Protein AF-A0A1Y5NDN0-F1 (afdb_monomer_lite)

Structure (mmCIF, N/CA/C/O backbone):
data_AF-A0A1Y5NDN0-F1
#
_entry.id   AF-A0A1Y5NDN0-F1
#
loop_
_atom_site.group_PDB
_atom_site.id
_atom_site.type_symbol
_atom_site.label_atom_id
_atom_site.label_alt_id
_atom_site.label_comp_id
_atom_site.label_asym_id
_atom_site.label_entity_id
_atom_site.label_seq_id
_atom_site.pdbx_PDB_ins_code
_atom_site.Cartn_x
_atom_site.Cartn_y
_atom_site.Cartn_z
_atom_site.occupancy
_atom_site.B_iso_or_equiv
_atom_site.auth_seq_id
_atom_site.auth_comp_id
_atom_site.auth_asym_id
_atom_site.auth_atom_id
_atom_site.pdbx_PDB_model_num
ATOM 1 N N . MET A 1 1 ? 20.654 36.930 14.068 1.00 38.28 1 MET A N 1
ATOM 2 C CA . MET A 1 1 ? 21.976 36.637 13.467 1.00 38.28 1 MET A CA 1
ATOM 3 C C . MET A 1 1 ? 22.512 35.359 14.097 1.00 38.28 1 MET A C 1
ATOM 5 O O . MET A 1 1 ? 22.454 35.258 15.315 1.00 38.28 1 MET A O 1
ATOM 9 N N . LEU A 1 2 ? 22.969 34.389 13.299 1.00 41.34 2 LEU A N 1
ATOM 10 C CA . LEU A 1 2 ? 23.558 33.132 13.791 1.00 41.34 2 LEU A CA 1
ATOM 11 C C . LEU A 1 2 ? 24.924 33.388 14.450 1.00 41.34 2 LEU A C 1
ATOM 13 O O . LEU A 1 2 ? 25.706 34.205 13.966 1.00 41.34 2 LEU A O 1
ATOM 17 N N . THR A 1 3 ? 25.208 32.695 15.553 1.00 62.91 3 THR A N 1
ATOM 18 C CA . THR A 1 3 ? 26.497 32.757 16.257 1.00 62.91 3 THR A CA 1
ATOM 19 C C . THR A 1 3 ? 27.599 32.065 15.442 1.00 62.91 3 THR A C 1
ATOM 21 O O . THR A 1 3 ? 27.330 31.201 14.607 1.00 62.91 3 THR A O 1
ATOM 24 N N . LYS A 1 4 ? 28.872 32.401 15.700 1.00 60.56 4 LYS A N 1
ATOM 25 C CA . LYS A 1 4 ? 30.030 31.759 15.038 1.00 60.56 4 LYS A CA 1
ATOM 26 C C . LYS A 1 4 ? 30.086 30.234 15.242 1.00 60.56 4 LYS A C 1
ATOM 28 O O . LYS A 1 4 ? 30.667 29.541 14.412 1.00 60.56 4 LYS A O 1
ATOM 33 N N . SER A 1 5 ? 29.503 29.712 16.326 1.00 56.53 5 SER A N 1
ATOM 34 C CA . SER A 1 5 ? 29.358 28.268 16.554 1.00 56.53 5 SER A CA 1
ATOM 35 C C . SER A 1 5 ? 28.297 27.657 15.638 1.00 56.53 5 SER A C 1
ATOM 37 O O . SER A 1 5 ? 28.599 26.681 14.959 1.00 56.53 5 SER A O 1
ATOM 39 N N . GLY A 1 6 ? 27.128 28.294 15.510 1.00 43.78 6 GLY A N 1
ATOM 40 C CA . GLY A 1 6 ? 26.077 27.851 14.587 1.00 43.78 6 GLY A CA 1
ATOM 41 C C . GLY A 1 6 ? 26.521 27.870 13.120 1.00 43.78 6 GLY A C 1
ATOM 42 O O . GLY A 1 6 ? 26.192 26.971 12.360 1.00 43.78 6 GLY A O 1
ATOM 43 N N . GLN A 1 7 ? 27.358 28.833 12.717 1.00 43.25 7 GLN A N 1
ATOM 44 C CA . GLN A 1 7 ? 27.947 28.854 11.367 1.00 43.25 7 GLN A CA 1
ATOM 45 C C . GLN A 1 7 ? 28.917 27.687 11.109 1.00 43.25 7 GLN A C 1
ATOM 47 O O . GLN A 1 7 ? 29.011 27.211 9.980 1.00 43.25 7 GLN A O 1
ATOM 52 N N . LYS A 1 8 ? 29.638 27.218 12.136 1.00 56.38 8 LYS A N 1
ATOM 53 C CA . LYS A 1 8 ? 30.554 26.071 12.030 1.00 56.38 8 LYS A CA 1
ATOM 54 C C . LYS A 1 8 ? 29.817 24.734 11.979 1.00 56.38 8 LYS A C 1
ATOM 56 O O . LYS A 1 8 ? 30.256 23.857 11.242 1.00 56.38 8 LYS A O 1
ATOM 61 N N . GLU A 1 9 ? 28.726 24.587 12.727 1.00 50.19 9 GLU A N 1
ATOM 62 C CA . GLU A 1 9 ? 27.853 23.409 12.637 1.00 50.19 9 GLU A CA 1
ATOM 63 C C . GLU A 1 9 ? 27.222 23.302 11.251 1.00 50.19 9 GLU A C 1
ATOM 65 O O . GLU A 1 9 ? 27.397 22.282 10.592 1.00 50.19 9 GLU A O 1
ATOM 70 N N . ILE A 1 10 ? 26.647 24.396 10.741 1.00 42.78 10 ILE A N 1
ATOM 71 C CA . ILE A 1 10 ? 26.072 24.443 9.389 1.00 42.78 10 ILE A CA 1
ATOM 72 C C . ILE A 1 10 ? 27.128 24.114 8.321 1.00 42.78 10 ILE A C 1
ATOM 74 O O . ILE A 1 10 ? 26.865 23.359 7.390 1.00 42.78 10 ILE A O 1
ATOM 78 N N . ALA A 1 11 ? 28.350 24.643 8.446 1.00 47.22 11 ALA A N 1
ATOM 79 C CA . ALA A 1 11 ? 29.421 24.348 7.493 1.00 47.22 11 ALA A CA 1
ATOM 80 C C . ALA A 1 11 ? 29.829 22.865 7.504 1.00 47.22 11 ALA A C 1
ATOM 82 O O . ALA A 1 11 ? 30.122 22.303 6.450 1.00 47.22 11 ALA A O 1
ATOM 83 N N . LYS A 1 12 ? 29.835 22.227 8.680 1.00 58.16 12 LYS A N 1
ATOM 84 C CA . LYS A 1 12 ? 30.118 20.797 8.809 1.00 58.16 12 LYS A CA 1
ATOM 85 C C . LYS A 1 12 ? 28.992 19.955 8.202 1.00 58.16 12 LYS A C 1
ATOM 87 O O . LYS A 1 12 ? 29.281 19.067 7.409 1.00 58.16 12 LYS A O 1
ATOM 92 N N . GLU A 1 13 ? 27.736 20.296 8.483 1.00 51.59 13 GLU A N 1
ATOM 93 C CA . GLU A 1 13 ? 26.559 19.636 7.901 1.00 51.59 13 GLU A CA 1
ATOM 94 C C . GLU A 1 13 ? 26.544 19.722 6.367 1.00 51.59 13 GLU A C 1
ATOM 96 O O . GLU A 1 13 ? 26.244 18.737 5.698 1.00 51.59 13 GLU A O 1
ATOM 101 N N . ILE A 1 14 ? 26.947 20.860 5.789 1.00 44.94 14 ILE A N 1
ATOM 102 C CA . ILE A 1 14 ? 27.055 21.034 4.330 1.00 44.94 14 ILE A CA 1
ATOM 103 C C . ILE A 1 14 ? 28.169 20.160 3.731 1.00 44.94 14 ILE A C 1
ATOM 105 O O . ILE A 1 14 ? 28.002 19.599 2.646 1.00 44.94 14 ILE A O 1
ATOM 109 N N . VAL A 1 15 ? 29.315 20.032 4.407 1.00 51.94 15 VAL A N 1
ATOM 110 C CA . VAL A 1 15 ? 30.430 19.187 3.942 1.00 51.94 15 VAL A CA 1
ATOM 111 C C . VAL A 1 15 ? 30.066 17.705 4.023 1.00 51.94 15 VAL A C 1
ATOM 113 O O . VAL A 1 15 ? 30.306 16.969 3.062 1.00 51.94 15 VAL A O 1
ATOM 116 N N . ASP A 1 16 ? 29.436 17.284 5.119 1.00 55.50 16 ASP A N 1
ATOM 117 C CA . ASP A 1 16 ? 28.975 15.908 5.312 1.00 55.50 16 ASP A CA 1
ATOM 118 C C . ASP A 1 16 ? 27.867 15.555 4.299 1.00 55.50 16 ASP A C 1
ATOM 120 O O . ASP A 1 16 ? 27.915 14.494 3.669 1.00 55.50 16 ASP A O 1
ATOM 124 N N . ALA A 1 17 ? 26.941 16.484 4.029 1.00 51.91 17 ALA A N 1
ATOM 125 C CA . ALA A 1 17 ? 25.932 16.341 2.980 1.00 51.91 17 ALA A CA 1
ATOM 126 C C . ALA A 1 17 ? 26.556 16.227 1.577 1.00 51.91 17 ALA A C 1
ATOM 128 O O . ALA A 1 17 ? 26.155 15.363 0.800 1.00 51.91 17 ALA A O 1
ATOM 129 N N . ASN A 1 18 ? 27.571 17.036 1.253 1.00 45.78 18 ASN A N 1
ATOM 130 C CA . ASN A 1 18 ? 28.273 16.972 -0.036 1.00 45.78 18 ASN A CA 1
ATOM 131 C C . ASN A 1 18 ? 29.028 15.651 -0.238 1.00 45.78 18 ASN A C 1
ATOM 133 O O . ASN A 1 18 ? 29.014 15.088 -1.335 1.00 45.78 18 ASN A O 1
ATOM 137 N N . TYR A 1 19 ? 29.685 15.141 0.805 1.00 53.00 19 TYR A N 1
ATOM 138 C CA . TYR A 1 19 ? 30.330 13.831 0.752 1.00 53.00 19 TYR A CA 1
ATOM 139 C C . TYR A 1 19 ? 29.300 12.711 0.547 1.00 53.00 19 TYR A C 1
ATOM 141 O O . TYR A 1 19 ? 29.503 11.829 -0.293 1.00 53.00 19 TYR A O 1
ATOM 149 N N . GLY A 1 20 ? 28.171 12.788 1.259 1.00 51.62 20 GLY A N 1
ATOM 150 C CA . GLY A 1 20 ? 27.044 11.876 1.096 1.00 51.62 20 GLY A CA 1
ATOM 151 C C . GLY A 1 20 ? 26.475 11.890 -0.324 1.00 51.62 20 GLY A C 1
ATOM 152 O O . GLY A 1 20 ? 26.359 10.835 -0.940 1.00 51.62 20 GLY A O 1
ATOM 153 N N . LEU A 1 21 ? 26.223 13.078 -0.882 1.00 51.97 21 LEU A N 1
ATOM 154 C CA . LEU A 1 21 ? 25.751 13.283 -2.257 1.00 51.97 21 LEU A CA 1
ATOM 155 C C . LEU A 1 21 ? 26.708 12.708 -3.307 1.00 51.97 21 LEU A C 1
ATOM 157 O O . LEU A 1 21 ? 26.265 12.124 -4.295 1.00 51.97 21 LEU A O 1
ATOM 161 N N . LYS A 1 22 ? 28.023 12.845 -3.100 1.00 49.53 22 LYS A N 1
ATOM 162 C CA . LYS A 1 22 ? 29.021 12.304 -4.029 1.00 49.53 22 LYS A CA 1
ATOM 163 C C . LYS A 1 22 ? 29.008 10.775 -4.047 1.00 49.53 22 LYS A C 1
ATOM 165 O O . LYS A 1 22 ? 28.949 10.189 -5.124 1.00 49.53 22 LYS A O 1
ATOM 170 N N . LYS A 1 23 ? 28.994 10.134 -2.873 1.00 51.59 23 LYS A N 1
ATOM 171 C CA . LYS A 1 23 ? 28.847 8.672 -2.778 1.00 51.59 23 LYS A CA 1
ATOM 172 C C . LYS A 1 23 ? 27.517 8.180 -3.342 1.00 51.59 23 LYS A C 1
ATOM 174 O O . LYS A 1 23 ? 27.475 7.119 -3.953 1.00 51.59 23 LYS A O 1
ATOM 179 N N . LEU A 1 24 ? 26.451 8.956 -3.146 1.00 51.09 24 LEU A N 1
ATOM 180 C CA . LEU A 1 24 ? 25.130 8.671 -3.696 1.00 51.09 24 LEU A CA 1
ATOM 181 C C . LEU A 1 24 ? 25.171 8.615 -5.226 1.00 51.09 24 LEU A C 1
ATOM 183 O O . LEU A 1 24 ? 24.720 7.640 -5.816 1.00 51.09 24 LEU A O 1
ATOM 187 N N . SER A 1 25 ? 25.753 9.645 -5.849 1.00 52.44 25 SER A N 1
ATOM 188 C CA . SER A 1 25 ? 25.889 9.775 -7.304 1.00 52.44 25 SER A CA 1
ATOM 189 C C . SER A 1 25 ? 26.637 8.591 -7.923 1.00 52.44 25 SER A C 1
ATOM 191 O O . SER A 1 25 ? 26.212 8.050 -8.940 1.00 52.44 25 SER A O 1
ATOM 193 N N . GLU A 1 26 ? 27.690 8.109 -7.259 1.00 54.78 26 GLU A N 1
ATOM 194 C CA . GLU A 1 26 ? 28.471 6.944 -7.701 1.00 54.78 26 GLU A CA 1
ATOM 195 C C . GLU A 1 26 ? 27.674 5.622 -7.681 1.00 54.78 26 GLU A C 1
ATOM 197 O O . GLU A 1 26 ? 28.060 4.663 -8.348 1.00 54.78 26 GLU A O 1
ATOM 202 N N . GLN A 1 27 ? 26.562 5.559 -6.941 1.00 54.00 27 GLN A N 1
ATOM 203 C CA . GLN A 1 27 ? 25.687 4.384 -6.837 1.00 54.00 27 GLN A CA 1
ATOM 204 C C . GLN A 1 27 ? 24.402 4.505 -7.672 1.00 54.00 27 GLN A C 1
ATOM 206 O O . GLN A 1 27 ? 23.596 3.570 -7.696 1.00 54.00 27 GLN A O 1
ATOM 211 N N . MET A 1 28 ? 24.182 5.638 -8.347 1.00 57.16 28 MET A N 1
ATOM 212 C CA . MET A 1 28 ? 22.964 5.863 -9.121 1.00 57.16 28 MET A CA 1
ATOM 213 C C . MET A 1 28 ? 22.954 5.078 -10.442 1.00 57.16 28 MET A C 1
ATOM 215 O O . MET A 1 28 ? 24.002 4.858 -11.052 1.00 57.16 28 MET A O 1
ATOM 219 N N . PRO A 1 29 ? 21.762 4.680 -10.930 1.00 60.28 29 PRO A N 1
ATOM 220 C CA . PRO A 1 29 ? 21.609 4.146 -12.275 1.00 60.28 29 PRO A CA 1
ATOM 221 C C . PRO A 1 29 ? 22.136 5.128 -13.330 1.00 60.28 29 PRO A C 1
ATOM 223 O O . PRO A 1 29 ? 21.596 6.219 -13.496 1.00 60.28 29 PRO A O 1
ATOM 226 N N . ASP A 1 30 ? 23.174 4.720 -14.057 1.00 64.69 30 ASP A N 1
ATOM 227 C CA . ASP A 1 30 ? 23.755 5.508 -15.146 1.00 64.69 30 ASP A CA 1
ATOM 228 C C . ASP A 1 30 ? 22.869 5.425 -16.400 1.00 64.69 30 ASP A C 1
ATOM 230 O O . ASP A 1 30 ? 22.598 4.330 -16.906 1.00 64.69 30 ASP A O 1
ATOM 234 N N . GLU A 1 31 ? 22.449 6.578 -16.933 1.00 68.12 31 GLU A N 1
ATOM 235 C CA . GLU A 1 31 ? 21.668 6.674 -18.174 1.00 68.12 31 GLU A CA 1
ATOM 236 C C . GLU A 1 31 ? 22.395 6.070 -19.387 1.00 68.12 31 GLU A C 1
ATOM 238 O O . GLU A 1 31 ? 21.749 5.620 -20.340 1.00 68.12 31 GLU A O 1
ATOM 243 N N . ASN A 1 32 ? 23.726 5.988 -19.323 1.00 71.88 32 ASN A N 1
ATOM 244 C CA . ASN A 1 32 ? 24.602 5.428 -20.348 1.00 71.88 32 ASN A CA 1
ATOM 245 C C . ASN A 1 32 ? 24.990 3.965 -20.074 1.00 71.88 32 ASN A C 1
ATOM 247 O O . ASN A 1 32 ? 25.808 3.387 -20.797 1.00 71.88 32 ASN A O 1
ATOM 251 N N . SER A 1 33 ? 24.398 3.331 -19.056 1.00 70.12 33 SER A N 1
ATOM 252 C CA . SER A 1 33 ? 24.674 1.934 -18.727 1.00 70.12 33 SER A CA 1
ATOM 253 C C . SER A 1 33 ? 24.394 0.990 -19.902 1.00 70.12 33 SER A C 1
ATOM 255 O O . SER A 1 33 ? 23.368 1.072 -20.579 1.00 70.12 33 SER A O 1
ATOM 257 N N . LYS A 1 34 ? 25.271 -0.004 -20.098 1.00 69.81 34 LYS A N 1
ATOM 258 C CA . LYS A 1 34 ? 25.040 -1.099 -21.060 1.00 69.81 34 LYS A CA 1
ATOM 259 C C . LYS A 1 34 ? 23.858 -1.988 -20.655 1.00 69.81 34 LYS A C 1
ATOM 261 O O . LYS A 1 34 ? 23.287 -2.677 -21.502 1.00 69.81 34 LYS A O 1
ATOM 266 N N . ASN A 1 35 ? 23.483 -1.987 -19.372 1.00 69.69 35 ASN A N 1
ATOM 267 C CA . ASN A 1 35 ? 22.264 -2.637 -18.916 1.00 69.69 35 ASN A CA 1
ATOM 268 C C . ASN A 1 35 ? 21.068 -1.733 -19.235 1.00 69.69 35 ASN A C 1
ATOM 270 O O . ASN A 1 35 ? 20.917 -0.654 -18.670 1.00 69.69 35 ASN A O 1
ATOM 274 N N . LYS A 1 36 ? 20.190 -2.208 -20.121 1.00 64.38 36 LYS A N 1
ATOM 275 C CA . LYS A 1 36 ? 19.048 -1.432 -20.620 1.00 64.38 36 LYS A CA 1
ATOM 276 C C . LYS A 1 36 ? 18.095 -0.969 -19.514 1.00 64.38 36 LYS A C 1
ATOM 278 O O . LYS A 1 36 ? 17.602 0.147 -19.590 1.00 64.38 36 LYS A O 1
ATOM 283 N N . ILE A 1 37 ? 17.861 -1.783 -18.483 1.00 60.62 37 ILE A N 1
ATOM 284 C CA . ILE A 1 37 ? 16.978 -1.417 -17.361 1.00 60.62 37 ILE A CA 1
ATOM 285 C C . ILE A 1 37 ? 17.624 -0.309 -16.522 1.00 60.62 37 ILE A C 1
ATOM 287 O O . ILE A 1 37 ? 16.949 0.643 -16.138 1.00 60.62 37 ILE A O 1
ATOM 291 N N . VAL A 1 38 ? 18.933 -0.410 -16.277 1.00 62.94 38 VAL A N 1
ATOM 292 C CA . VAL A 1 38 ? 19.704 0.611 -15.548 1.00 62.94 38 VAL A CA 1
ATOM 293 C C . VAL A 1 38 ? 19.734 1.924 -16.337 1.00 62.94 38 VAL A C 1
ATOM 295 O O . VAL A 1 38 ? 19.436 2.967 -15.770 1.00 62.94 38 VAL A O 1
ATOM 298 N N . SER A 1 39 ? 19.979 1.866 -17.650 1.00 64.75 39 SER A N 1
ATOM 299 C CA . SER A 1 39 ? 19.956 3.036 -18.540 1.00 64.75 39 SER A CA 1
ATOM 300 C C . SER A 1 39 ? 18.595 3.728 -18.567 1.00 64.75 39 SER A C 1
ATOM 302 O O . SER A 1 39 ? 18.525 4.951 -18.501 1.00 64.75 39 SER A O 1
ATOM 304 N N . ILE A 1 40 ? 17.497 2.970 -18.615 1.00 62.62 40 ILE A N 1
ATOM 305 C CA . ILE A 1 40 ? 16.146 3.543 -18.591 1.00 62.62 40 ILE A CA 1
ATOM 306 C C . ILE A 1 40 ? 15.865 4.243 -17.253 1.00 62.62 40 ILE A C 1
ATOM 308 O O . ILE A 1 40 ? 15.334 5.353 -17.252 1.00 62.62 40 ILE A O 1
ATOM 312 N N . MET A 1 41 ? 16.252 3.634 -16.127 1.00 61.50 41 MET A N 1
ATOM 313 C CA . MET A 1 41 ? 16.146 4.278 -14.812 1.00 61.50 41 MET A CA 1
ATOM 314 C C . MET A 1 41 ? 17.007 5.545 -14.734 1.00 61.50 41 MET A C 1
ATOM 316 O O . MET A 1 41 ? 16.537 6.561 -14.232 1.00 61.50 41 MET A O 1
ATOM 320 N N . GLY A 1 42 ? 18.224 5.517 -15.286 1.00 63.69 42 GLY A N 1
ATOM 321 C CA . GLY A 1 42 ? 19.093 6.691 -15.369 1.00 63.69 42 GLY A CA 1
ATOM 322 C C . GLY A 1 42 ? 18.479 7.820 -16.198 1.00 63.69 42 GLY A C 1
ATOM 323 O O . GLY A 1 42 ? 18.446 8.962 -15.753 1.00 63.69 42 GLY A O 1
ATOM 324 N N . LYS A 1 43 ? 17.878 7.507 -17.352 1.00 64.69 43 LYS A N 1
ATOM 325 C CA . LYS A 1 43 ? 17.166 8.494 -18.185 1.00 64.69 43 LYS A CA 1
ATOM 326 C C . LYS A 1 43 ? 15.964 9.107 -17.477 1.00 64.69 43 LYS A C 1
ATOM 328 O O . LYS A 1 43 ? 15.705 10.293 -17.641 1.00 64.69 43 LYS A O 1
ATOM 333 N N . LEU A 1 44 ? 15.228 8.317 -16.693 1.00 64.00 44 LEU A N 1
ATOM 334 C CA . LEU A 1 44 ? 14.116 8.817 -15.883 1.00 64.00 44 LEU A CA 1
ATOM 335 C C . LEU A 1 44 ? 14.609 9.789 -14.800 1.00 64.00 44 LEU A C 1
ATOM 337 O O . LEU A 1 44 ? 13.979 10.820 -14.583 1.00 64.00 44 LEU A O 1
ATOM 341 N N . LEU A 1 45 ? 15.746 9.488 -14.165 1.00 62.62 45 LEU A N 1
ATOM 342 C CA . LEU A 1 45 ? 16.385 10.371 -13.186 1.00 62.62 45 LEU A CA 1
ATOM 343 C C . LEU A 1 45 ? 16.864 11.680 -13.830 1.00 62.62 45 LEU A C 1
ATOM 345 O O . LEU A 1 45 ? 16.604 12.752 -13.288 1.00 62.62 45 LEU A O 1
ATOM 349 N N . VAL A 1 46 ? 17.496 11.608 -15.006 1.00 63.69 46 VAL A N 1
ATOM 350 C CA . VAL A 1 46 ? 17.940 12.792 -15.762 1.00 63.69 46 VAL A CA 1
ATOM 351 C C . VAL A 1 46 ? 16.752 13.625 -16.243 1.00 63.69 46 VAL A C 1
ATOM 353 O O . VAL A 1 46 ? 16.741 14.838 -16.066 1.00 63.69 46 VAL A O 1
ATOM 356 N N . TYR A 1 47 ? 15.706 13.000 -16.786 1.00 63.66 47 TYR A N 1
ATOM 357 C CA . TYR A 1 47 ? 14.506 13.727 -17.203 1.00 63.66 47 TYR A CA 1
ATOM 358 C C . TYR A 1 47 ? 13.795 14.371 -16.013 1.00 63.66 47 TYR A C 1
ATOM 360 O O . TYR A 1 47 ? 13.423 15.540 -16.080 1.00 63.66 47 TYR A O 1
ATOM 368 N N . GLY A 1 48 ? 13.654 13.637 -14.906 1.00 60.81 48 GLY A N 1
ATOM 369 C CA . GLY A 1 48 ? 13.145 14.194 -13.662 1.00 60.81 48 GLY A CA 1
ATOM 370 C C . GLY A 1 48 ? 13.924 15.450 -13.280 1.00 60.81 48 GLY A C 1
ATOM 371 O O . GLY A 1 48 ? 13.297 16.471 -12.993 1.00 60.81 48 GLY A O 1
ATOM 372 N N . SER A 1 49 ? 15.270 15.403 -13.299 1.00 55.69 49 SER A N 1
ATOM 373 C CA . SER A 1 49 ? 16.139 16.502 -12.825 1.00 55.69 49 SER A CA 1
ATOM 374 C C . SER A 1 49 ? 15.926 17.789 -13.614 1.00 55.69 49 SER A C 1
ATOM 376 O O . SER A 1 49 ? 15.917 18.872 -13.028 1.00 55.69 49 SER A O 1
ATOM 378 N N . MET A 1 50 ? 15.639 17.671 -14.911 1.00 54.34 50 MET A N 1
ATOM 379 C CA . MET A 1 50 ? 15.313 18.800 -15.785 1.00 54.34 50 MET A CA 1
ATOM 380 C C . MET A 1 50 ? 13.962 19.459 -15.461 1.00 54.34 50 MET A C 1
ATOM 382 O O . MET A 1 50 ? 13.780 20.636 -15.762 1.00 54.34 50 MET A O 1
ATOM 386 N N . VAL A 1 51 ? 13.029 18.737 -14.830 1.00 57.28 51 VAL A N 1
ATOM 387 C CA . VAL A 1 51 ? 11.691 19.233 -14.444 1.00 57.28 51 VAL A CA 1
ATOM 388 C C . VAL A 1 51 ? 11.674 19.771 -12.994 1.00 57.28 51 VAL A C 1
ATOM 390 O O . VAL A 1 51 ? 10.648 20.235 -12.513 1.00 57.28 51 VAL A O 1
ATOM 393 N N . ALA A 1 52 ? 12.824 19.784 -12.303 1.00 54.06 52 ALA A N 1
ATOM 394 C CA . ALA A 1 52 ? 13.045 20.401 -10.982 1.00 54.06 52 ALA A CA 1
ATOM 395 C C . ALA A 1 52 ? 12.057 19.990 -9.860 1.00 54.06 52 ALA A C 1
ATOM 397 O O . ALA A 1 52 ? 11.869 20.727 -8.890 1.00 54.06 52 ALA A O 1
ATOM 398 N N . LEU A 1 53 ? 11.454 18.801 -9.963 1.00 56.59 53 LEU A N 1
ATOM 399 C CA . LEU A 1 53 ? 10.455 18.266 -9.029 1.00 56.59 53 LEU A CA 1
ATOM 400 C C . LEU A 1 53 ? 11.084 17.850 -7.681 1.00 56.59 53 LEU A C 1
ATOM 402 O O . LEU A 1 53 ? 11.476 16.701 -7.506 1.00 56.59 53 LEU A O 1
ATOM 406 N N . ASP A 1 54 ? 11.165 18.777 -6.719 1.00 53.69 54 ASP A N 1
ATOM 407 C CA . ASP A 1 54 ? 11.468 18.517 -5.293 1.00 53.69 54 ASP A CA 1
ATOM 408 C C . ASP A 1 54 ? 12.939 18.287 -4.883 1.00 53.69 54 ASP A C 1
ATOM 410 O O . ASP A 1 54 ? 13.222 17.689 -3.843 1.00 53.69 54 ASP A O 1
ATOM 414 N N . ILE A 1 55 ? 13.910 18.833 -5.629 1.00 54.47 55 ILE A N 1
ATOM 415 C CA . ILE A 1 55 ? 15.313 18.920 -5.152 1.00 54.47 55 ILE A CA 1
ATOM 416 C C . ILE A 1 55 ? 15.423 19.868 -3.942 1.00 54.47 55 ILE A C 1
ATOM 418 O O . ILE A 1 55 ? 16.257 19.674 -3.057 1.00 54.47 55 ILE A O 1
ATOM 422 N N . ILE A 1 56 ? 14.577 20.903 -3.902 1.00 53.19 56 ILE A N 1
ATOM 423 C CA . ILE A 1 56 ? 14.580 21.926 -2.853 1.00 53.19 56 ILE A CA 1
ATOM 424 C C . ILE A 1 56 ? 13.836 21.389 -1.616 1.00 53.19 56 ILE A C 1
ATOM 426 O O . ILE A 1 56 ? 12.667 21.009 -1.736 1.00 53.19 56 ILE A O 1
ATOM 430 N N . PRO A 1 57 ? 14.462 21.388 -0.424 1.00 50.47 57 PRO A N 1
ATOM 431 C CA . PRO A 1 57 ? 13.812 20.949 0.806 1.00 50.47 57 PRO A CA 1
ATOM 432 C C . PRO A 1 57 ? 12.596 21.814 1.149 1.00 50.47 57 PRO A C 1
ATOM 434 O O . PRO A 1 57 ? 12.700 23.038 1.245 1.00 50.47 57 PRO A O 1
ATOM 437 N N . THR A 1 58 ? 11.450 21.184 1.393 1.00 43.31 58 THR A N 1
ATOM 438 C CA . THR A 1 58 ? 10.241 21.836 1.909 1.00 43.31 58 THR A CA 1
ATOM 439 C C . THR A 1 58 ? 9.587 20.978 2.993 1.00 43.31 58 THR A C 1
ATOM 441 O O . THR A 1 58 ? 9.885 19.793 3.146 1.00 43.31 58 THR A O 1
ATOM 444 N N . SER A 1 59 ? 8.662 21.564 3.756 1.00 42.31 59 SER A N 1
ATOM 445 C CA . SER A 1 59 ? 7.819 20.805 4.691 1.00 42.31 59 SER A CA 1
ATOM 446 C C . SER A 1 59 ? 6.825 19.880 3.981 1.00 42.31 59 SER A C 1
ATOM 448 O O . SER A 1 59 ? 6.314 18.954 4.598 1.00 42.31 59 SER A O 1
ATOM 450 N N . TYR A 1 60 ? 6.549 20.127 2.698 1.00 46.84 60 TYR A N 1
ATOM 451 C CA . TYR A 1 60 ? 5.627 19.338 1.887 1.00 46.84 60 TYR A CA 1
ATOM 452 C C . TYR A 1 60 ? 6.274 18.043 1.377 1.00 46.84 60 TYR A C 1
ATOM 454 O O . TYR A 1 60 ? 5.648 16.989 1.413 1.00 46.84 60 TYR A O 1
ATOM 462 N N . ASN A 1 61 ? 7.547 18.107 0.977 1.00 52.47 61 ASN A N 1
ATOM 463 C CA . ASN A 1 61 ? 8.324 16.959 0.499 1.00 52.47 61 ASN A CA 1
ATOM 464 C C . ASN A 1 61 ? 9.240 16.355 1.575 1.00 52.47 61 ASN A C 1
ATOM 466 O O . ASN A 1 61 ? 10.210 15.680 1.245 1.00 52.47 61 ASN A O 1
ATOM 470 N N . ASN A 1 62 ? 8.977 16.637 2.857 1.00 51.47 62 ASN A N 1
ATOM 471 C CA . ASN A 1 62 ? 9.737 16.113 3.996 1.00 51.47 62 ASN A CA 1
ATOM 472 C C . ASN A 1 62 ? 11.269 16.250 3.857 1.00 51.47 62 ASN A C 1
ATOM 474 O O . ASN A 1 62 ? 12.028 15.364 4.251 1.00 51.47 62 ASN A O 1
ATOM 478 N N . GLY A 1 63 ? 11.725 17.376 3.301 1.00 48.78 63 GLY A N 1
ATOM 479 C CA . GLY A 1 63 ? 13.145 17.663 3.091 1.00 48.78 63 GLY A CA 1
ATOM 480 C C . GLY A 1 63 ? 13.709 17.246 1.727 1.00 48.78 63 GLY A C 1
ATOM 481 O O . GLY A 1 63 ? 14.901 17.454 1.495 1.00 48.78 63 GLY A O 1
ATOM 482 N N . GLY A 1 64 ? 12.896 16.712 0.814 1.00 57.34 64 GLY A N 1
ATOM 483 C CA . GLY A 1 64 ? 13.310 16.374 -0.549 1.00 57.34 64 GLY A CA 1
ATOM 484 C C . GLY A 1 64 ? 14.386 15.280 -0.583 1.00 57.34 64 GLY A C 1
ATOM 485 O O . GLY A 1 64 ? 14.557 14.508 0.365 1.00 57.34 64 GLY A O 1
ATOM 486 N N . LEU A 1 65 ? 15.213 15.293 -1.635 1.00 59.31 65 LEU A N 1
ATOM 487 C CA . LEU A 1 65 ? 16.406 14.434 -1.739 1.00 59.31 65 LEU A CA 1
ATOM 488 C C . LEU A 1 65 ? 17.326 14.545 -0.502 1.00 59.31 65 LEU A C 1
ATOM 490 O O . LEU A 1 65 ? 17.964 13.571 -0.107 1.00 59.31 65 LEU A O 1
ATOM 494 N N . PHE A 1 66 ? 17.372 15.713 0.147 1.00 54.84 66 PHE A N 1
ATOM 495 C CA . PHE A 1 66 ? 18.213 15.937 1.323 1.00 54.84 66 PHE A CA 1
ATOM 496 C C . PHE A 1 66 ? 17.709 15.224 2.586 1.00 54.84 66 PHE A C 1
ATOM 498 O O . PHE A 1 66 ? 18.527 14.762 3.382 1.00 54.84 66 PHE A O 1
ATOM 505 N N . GLY A 1 67 ? 16.393 15.071 2.761 1.00 54.16 67 GLY A N 1
ATOM 506 C CA . GLY A 1 67 ? 15.815 14.333 3.892 1.00 54.16 67 GLY A CA 1
ATOM 507 C C . GLY A 1 67 ? 16.184 12.844 3.884 1.00 54.16 67 GLY A C 1
ATOM 508 O O . GLY A 1 67 ? 16.410 12.246 4.936 1.00 54.16 67 GLY A O 1
ATOM 509 N N . GLN A 1 68 ? 16.336 12.258 2.695 1.00 54.00 68 GLN A N 1
ATOM 510 C CA . GLN A 1 68 ? 16.709 10.852 2.512 1.00 54.00 68 GLN A CA 1
ATOM 511 C C . GLN A 1 68 ? 18.198 10.578 2.730 1.00 54.00 68 GLN A C 1
ATOM 513 O O . GLN A 1 68 ? 18.559 9.501 3.210 1.00 54.00 68 GLN A O 1
ATOM 518 N N . LEU A 1 69 ? 19.068 11.545 2.416 1.00 54.31 69 LEU A N 1
ATOM 519 C CA . LEU A 1 69 ? 20.501 11.446 2.709 1.00 54.31 69 LEU A CA 1
ATOM 520 C C . LEU A 1 69 ? 20.718 11.229 4.207 1.00 54.31 69 LEU A C 1
ATOM 522 O O . LEU A 1 69 ? 21.456 10.331 4.597 1.00 54.31 69 LEU A O 1
ATOM 526 N N . VAL A 1 70 ? 20.019 11.992 5.050 1.00 51.44 70 VAL A N 1
ATOM 527 C CA . VAL A 1 70 ? 20.134 11.869 6.509 1.00 51.44 70 VAL A CA 1
ATOM 528 C C . VAL A 1 70 ? 19.721 10.469 6.984 1.00 51.44 70 VAL A C 1
ATOM 530 O O . VAL A 1 70 ? 20.440 9.875 7.785 1.00 51.44 70 VAL A O 1
ATOM 533 N N . GLY A 1 71 ? 18.631 9.903 6.453 1.00 48.75 71 GLY A N 1
ATOM 534 C CA . GLY A 1 71 ? 18.201 8.526 6.751 1.00 48.75 71 GLY A CA 1
ATOM 535 C C . GLY A 1 71 ? 19.186 7.455 6.263 1.00 48.75 71 GLY A C 1
ATOM 536 O O . GLY A 1 71 ? 19.576 6.567 7.018 1.00 48.75 71 GLY A O 1
ATOM 537 N N . SER A 1 72 ? 19.686 7.597 5.032 1.00 46.81 72 SER A N 1
ATOM 538 C CA . SER A 1 72 ? 20.635 6.660 4.404 1.00 46.81 72 SER A CA 1
ATOM 539 C C . SER A 1 72 ? 22.004 6.613 5.104 1.00 46.81 72 SER A C 1
ATOM 541 O O . SER A 1 72 ? 22.724 5.623 4.980 1.00 46.81 72 SER A O 1
ATOM 543 N N . PHE A 1 73 ? 22.362 7.658 5.862 1.00 47.09 73 PHE A N 1
ATOM 544 C CA . PHE A 1 73 ? 23.596 7.739 6.657 1.00 47.09 73 PHE A CA 1
ATOM 545 C C . PHE A 1 73 ? 23.380 7.522 8.168 1.00 47.09 73 PHE A C 1
ATOM 547 O O . PHE A 1 73 ? 24.258 7.848 8.968 1.00 47.09 73 PHE A O 1
ATOM 554 N N . GLY A 1 74 ? 22.249 6.926 8.572 1.00 38.47 74 GLY A N 1
ATOM 555 C CA . GLY A 1 74 ? 22.007 6.481 9.952 1.00 38.47 74 GLY A CA 1
ATOM 556 C C . GLY A 1 74 ? 21.224 7.457 10.837 1.00 38.47 74 GLY A C 1
ATOM 557 O O . GLY A 1 74 ? 21.149 7.257 12.051 1.00 38.47 74 GLY A O 1
ATOM 558 N N . GLY A 1 75 ? 20.630 8.504 10.261 1.00 43.03 75 GLY A N 1
ATOM 559 C CA . GLY A 1 75 ? 19.598 9.305 10.919 1.00 43.03 75 GLY A CA 1
ATOM 560 C C . GLY A 1 75 ? 18.263 8.557 10.997 1.00 43.03 75 GLY A C 1
ATOM 561 O O . GLY A 1 75 ? 17.978 7.678 10.190 1.00 43.03 75 GLY A O 1
ATOM 562 N N . LYS A 1 76 ? 17.419 8.891 11.981 1.00 39.91 76 LYS A N 1
ATOM 563 C CA . LYS A 1 76 ? 16.077 8.296 12.095 1.00 39.91 76 LYS A CA 1
ATOM 564 C C . LYS A 1 76 ? 15.190 8.780 10.946 1.00 39.91 76 LYS A C 1
ATOM 566 O O . LYS A 1 76 ? 14.933 9.977 10.842 1.00 39.91 76 LYS A O 1
ATOM 571 N N . GLU A 1 77 ? 14.703 7.856 10.124 1.00 51.91 77 GLU A N 1
ATOM 572 C CA . GLU A 1 77 ? 13.704 8.154 9.097 1.00 51.91 77 GLU A CA 1
ATOM 573 C C . GLU A 1 77 ? 12.343 8.548 9.702 1.00 51.91 77 GLU A C 1
ATOM 575 O O . GLU A 1 77 ? 11.987 8.127 10.807 1.00 51.91 77 GLU A O 1
ATOM 580 N N . ILE A 1 78 ? 11.556 9.336 8.957 1.00 52.62 78 ILE A N 1
ATOM 581 C CA . ILE A 1 78 ? 10.160 9.629 9.310 1.00 52.62 78 ILE A CA 1
ATOM 582 C C . ILE A 1 78 ? 9.363 8.325 9.211 1.00 52.62 78 ILE A C 1
ATOM 584 O O . ILE A 1 78 ? 9.336 7.685 8.158 1.00 52.62 78 ILE A O 1
ATOM 588 N N . ALA A 1 79 ? 8.742 7.933 10.323 1.00 56.28 79 ALA A N 1
ATOM 589 C CA . ALA A 1 79 ? 7.944 6.720 10.407 1.00 56.28 79 ALA A CA 1
ATOM 590 C C . ALA A 1 79 ? 6.722 6.799 9.480 1.00 56.28 79 ALA A C 1
ATOM 592 O O . ALA A 1 79 ? 6.074 7.838 9.365 1.00 56.28 79 ALA A O 1
ATOM 593 N N . SER A 1 80 ? 6.403 5.679 8.837 1.00 60.81 80 SER A N 1
ATOM 594 C CA . SER A 1 80 ? 5.138 5.513 8.122 1.00 60.81 80 SER A CA 1
ATOM 595 C C . SER A 1 80 ? 3.956 5.503 9.094 1.00 60.81 80 SER A C 1
ATOM 597 O O . SER A 1 80 ? 4.020 4.889 10.163 1.00 60.81 80 SER A O 1
ATOM 599 N N . ASP A 1 81 ? 2.859 6.138 8.691 1.00 76.88 81 ASP A N 1
ATOM 600 C CA . ASP A 1 81 ? 1.635 6.231 9.487 1.00 76.88 81 ASP A CA 1
ATOM 601 C C . ASP A 1 81 ? 0.663 5.102 9.115 1.00 76.88 81 ASP A C 1
ATOM 603 O O . ASP A 1 81 ? 0.528 4.730 7.949 1.00 76.88 81 ASP A O 1
ATOM 607 N N . LEU A 1 82 ? -0.051 4.566 10.107 1.00 88.94 82 LEU A N 1
ATOM 608 C CA . LEU A 1 82 ? -1.219 3.714 9.873 1.00 88.94 82 LEU A CA 1
ATOM 609 C C . LEU A 1 82 ? -2.481 4.574 9.925 1.00 88.94 82 LEU A C 1
ATOM 611 O O . LEU A 1 82 ? -2.756 5.224 10.934 1.00 88.94 82 LEU A O 1
ATOM 615 N N . ILE A 1 83 ? -3.257 4.556 8.844 1.00 93.19 83 ILE A N 1
ATOM 616 C CA . ILE A 1 83 ? -4.529 5.272 8.734 1.00 93.19 83 ILE A CA 1
ATOM 617 C C . ILE A 1 83 ? -5.637 4.234 8.587 1.00 93.19 83 ILE A C 1
ATOM 619 O O . ILE A 1 83 ? -5.641 3.459 7.633 1.00 93.19 83 ILE A O 1
ATOM 623 N N . SER A 1 84 ? -6.584 4.216 9.523 1.00 95.62 84 SER A N 1
ATOM 624 C CA . SER A 1 84 ? -7.789 3.389 9.401 1.00 95.62 84 SER A CA 1
ATOM 625 C C . SER A 1 84 ? -8.926 4.217 8.819 1.00 95.62 84 SER A C 1
ATOM 627 O O . SER A 1 84 ? -9.175 5.326 9.294 1.00 95.62 84 SER A O 1
ATOM 629 N N . VAL A 1 85 ? -9.610 3.686 7.806 1.00 95.50 85 VAL A N 1
ATOM 630 C CA . VAL A 1 85 ? -10.749 4.320 7.134 1.00 95.50 85 VAL A CA 1
ATOM 631 C C . VAL A 1 85 ? -11.951 3.391 7.229 1.00 95.50 85 VAL A C 1
ATOM 633 O O . VAL A 1 85 ? -11.942 2.303 6.651 1.00 95.50 85 VAL A O 1
ATOM 636 N N . PHE A 1 86 ? -12.994 3.836 7.931 1.00 94.69 86 PHE A N 1
ATOM 637 C CA . PHE A 1 86 ? -14.222 3.068 8.133 1.00 94.69 86 PHE A CA 1
ATOM 638 C C . PHE A 1 86 ? -15.445 3.849 7.654 1.00 94.69 86 PHE A C 1
ATOM 640 O O . PHE A 1 86 ? -15.527 5.069 7.826 1.00 94.69 86 PHE A O 1
ATOM 647 N N . SER A 1 87 ? -16.423 3.158 7.068 1.00 92.50 87 SER A N 1
ATOM 648 C CA . SER A 1 87 ? -17.753 3.737 6.886 1.00 92.50 87 SER A CA 1
ATOM 649 C C . SER A 1 87 ? -18.565 3.666 8.175 1.00 92.50 87 SER A C 1
ATOM 651 O O . SER A 1 87 ? -18.393 2.762 8.987 1.00 92.50 87 SER A O 1
ATOM 653 N N . LYS A 1 88 ? -19.521 4.585 8.332 1.00 90.31 88 LYS A N 1
ATOM 654 C CA . LYS A 1 88 ? -20.411 4.645 9.506 1.00 90.31 88 LYS A CA 1
ATOM 655 C C . LYS A 1 88 ? -21.150 3.335 9.830 1.00 90.31 88 LYS A C 1
ATOM 657 O O . LYS A 1 88 ? -21.508 3.106 10.972 1.00 90.31 88 LYS A O 1
ATOM 662 N N . ASN A 1 89 ? -21.409 2.489 8.835 1.00 89.25 89 ASN A N 1
ATOM 663 C CA . ASN A 1 89 ? -22.078 1.195 9.008 1.00 89.25 89 ASN A CA 1
ATOM 664 C C . ASN A 1 89 ? -21.116 0.025 9.315 1.00 89.25 89 ASN A C 1
ATOM 666 O O . ASN A 1 89 ? -21.551 -1.121 9.278 1.00 89.25 89 ASN A O 1
ATOM 670 N N . SER A 1 90 ? -19.827 0.286 9.556 1.00 90.81 90 SER A N 1
ATOM 671 C CA . SER A 1 90 ? -18.847 -0.731 9.955 1.00 90.81 90 SER A CA 1
ATOM 672 C C . SER A 1 90 ? -18.957 -1.065 11.441 1.00 90.81 90 SER A C 1
ATOM 674 O O . SER A 1 90 ? -19.031 -0.170 12.281 1.00 90.81 90 SER A O 1
ATOM 676 N N . GLU A 1 91 ? -18.875 -2.352 11.783 1.00 91.31 91 GLU A N 1
ATOM 677 C CA . GLU A 1 91 ? -18.748 -2.791 13.180 1.00 91.31 91 GLU A CA 1
ATOM 678 C C . GLU A 1 91 ? -17.478 -2.218 13.828 1.00 91.31 91 GLU A C 1
ATOM 680 O O . GLU A 1 91 ? -17.500 -1.810 14.989 1.00 91.31 91 GLU A O 1
ATOM 685 N N . LYS A 1 92 ? -16.389 -2.086 13.057 1.00 92.69 92 LYS A N 1
ATOM 686 C CA . LYS A 1 92 ? -15.152 -1.444 13.520 1.00 92.69 92 LYS A CA 1
ATOM 687 C C . LYS A 1 92 ? -15.338 0.043 13.788 1.00 92.69 92 LYS A C 1
ATOM 689 O O . LYS A 1 92 ? -14.766 0.561 14.744 1.00 92.69 92 LYS A O 1
ATOM 694 N N . TYR A 1 93 ? -16.148 0.740 12.988 1.00 94.44 93 TYR A N 1
ATOM 695 C CA . TYR A 1 93 ? -16.500 2.124 13.306 1.00 94.44 93 TYR A CA 1
ATOM 696 C C . TYR A 1 93 ? -17.179 2.212 14.676 1.00 94.44 93 TYR A C 1
ATOM 698 O O . TYR A 1 93 ? -16.771 3.039 15.486 1.00 94.44 93 TYR A O 1
ATOM 706 N N . GLU A 1 94 ? -18.155 1.348 14.965 1.00 94.12 94 GLU A N 1
ATOM 707 C CA . GLU A 1 94 ? -18.854 1.364 16.256 1.00 94.12 94 GLU A CA 1
ATOM 708 C C . GLU A 1 94 ? -17.931 1.027 17.436 1.00 94.12 94 GLU A C 1
ATOM 710 O O . GLU A 1 94 ? -17.998 1.697 18.471 1.00 94.12 94 GLU A O 1
ATOM 715 N N . LEU A 1 95 ? -17.028 0.055 17.267 1.00 94.56 95 LEU A N 1
ATOM 716 C CA . LEU A 1 95 ? -16.035 -0.333 18.278 1.00 94.56 95 LEU A CA 1
ATOM 717 C C . LEU A 1 95 ? -15.049 0.795 18.616 1.00 94.56 95 LEU A C 1
ATOM 719 O O . LEU A 1 95 ? -14.656 0.932 19.773 1.00 94.56 95 LEU A O 1
ATOM 723 N N . TYR A 1 96 ? -14.667 1.611 17.630 1.00 95.00 96 TYR A N 1
ATOM 724 C CA . TYR A 1 96 ? -13.626 2.637 17.780 1.00 95.00 96 TYR A CA 1
ATOM 725 C C . TYR A 1 96 ? -14.135 4.074 17.610 1.00 95.00 96 TYR A C 1
ATOM 727 O O . TYR A 1 96 ? -13.338 4.989 17.405 1.00 95.00 96 TYR A O 1
ATOM 735 N N . LYS A 1 97 ? -15.450 4.310 17.684 1.00 95.44 97 LYS A N 1
ATOM 736 C CA . LYS A 1 97 ? -16.087 5.594 17.331 1.00 95.44 97 LYS A CA 1
ATOM 737 C C . LYS A 1 97 ? -15.499 6.820 18.034 1.00 95.44 97 LYS A C 1
ATOM 739 O O . LYS A 1 97 ? -15.459 7.902 17.454 1.00 95.44 97 LYS A O 1
ATOM 744 N N . ASP A 1 98 ? -15.027 6.665 19.268 1.00 95.94 98 ASP A N 1
ATOM 745 C CA . ASP A 1 98 ? -14.391 7.710 20.075 1.00 95.94 98 ASP A CA 1
ATOM 746 C C . ASP A 1 98 ? -13.027 8.140 19.505 1.00 95.94 98 ASP A C 1
ATOM 748 O O . ASP A 1 98 ? -12.653 9.320 19.575 1.00 95.94 98 ASP A O 1
ATOM 752 N N . LYS A 1 99 ? -12.328 7.211 18.847 1.00 95.12 99 LYS A N 1
ATOM 753 C CA . LYS A 1 99 ? -11.044 7.414 18.162 1.00 95.12 99 LYS A CA 1
ATOM 754 C C . LYS A 1 99 ? -11.192 7.828 16.700 1.00 95.12 99 LYS A C 1
ATOM 756 O O . LYS A 1 99 ? -10.189 8.141 16.061 1.00 95.12 99 LYS A O 1
ATOM 761 N N . MET A 1 100 ? -12.413 7.879 16.174 1.00 96.25 100 MET A N 1
ATOM 762 C CA . MET A 1 100 ? -12.682 8.249 14.787 1.00 96.25 100 MET A CA 1
ATOM 763 C C . MET A 1 100 ? -13.113 9.716 14.660 1.00 96.25 100 MET A C 1
ATOM 765 O O . MET A 1 100 ? -13.749 10.295 15.543 1.00 96.25 100 MET A O 1
ATOM 769 N N . VAL A 1 101 ? -12.776 10.333 13.532 1.00 95.81 101 VAL A N 1
ATOM 770 C CA . VAL A 1 101 ? -13.247 11.659 13.113 1.00 95.81 101 VAL A CA 1
ATOM 771 C C . VAL A 1 101 ? -13.793 11.560 11.693 1.00 95.81 101 VAL A C 1
ATOM 773 O O . VAL A 1 101 ? -13.341 10.718 10.919 1.00 95.81 101 VAL A O 1
ATOM 776 N N . LYS A 1 102 ? -14.778 12.389 11.335 1.00 95.62 102 LYS A N 1
ATOM 777 C CA . LYS A 1 102 ? -15.232 12.458 9.941 1.00 95.62 102 LYS A CA 1
ATOM 778 C C . LYS A 1 102 ? -14.052 12.807 9.044 1.00 95.62 102 LYS A C 1
ATOM 780 O O . LYS A 1 102 ? -13.231 13.651 9.402 1.00 95.62 102 LYS A O 1
ATOM 785 N N . LEU A 1 103 ? -13.990 12.186 7.871 1.00 93.25 103 LEU A N 1
ATOM 786 C CA . LEU A 1 103 ? -12.906 12.429 6.924 1.00 93.25 103 LEU A CA 1
ATOM 787 C C . LEU A 1 103 ? -12.808 13.917 6.556 1.00 93.25 103 LEU A C 1
ATOM 789 O O . LEU A 1 103 ? -11.708 14.459 6.569 1.00 93.25 103 LEU A O 1
ATOM 793 N N . GLU A 1 104 ? -13.944 14.589 6.353 1.00 91.50 104 GLU A N 1
ATOM 794 C CA . GLU A 1 104 ? -14.031 16.034 6.076 1.00 91.50 104 GLU A CA 1
ATOM 795 C C . GLU A 1 104 ? -13.424 16.919 7.183 1.00 91.50 104 GLU A C 1
ATOM 797 O O . GLU A 1 104 ? -12.822 17.951 6.892 1.00 91.50 104 GLU A O 1
ATOM 802 N N . ASP A 1 105 ? -13.518 16.493 8.444 1.00 90.50 105 ASP A N 1
ATOM 803 C CA . ASP A 1 105 ? -13.012 17.239 9.605 1.00 90.50 105 ASP A CA 1
ATOM 804 C C . ASP A 1 105 ? -11.551 16.876 9.947 1.00 90.50 105 ASP A C 1
ATOM 806 O O . ASP A 1 105 ?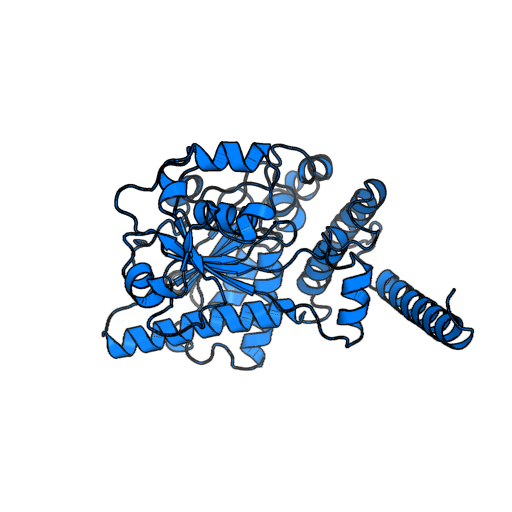 -10.938 17.453 10.851 1.00 90.50 105 ASP A O 1
ATOM 810 N N . SER A 1 106 ? -10.973 15.896 9.246 1.00 89.06 106 SER A N 1
ATOM 811 C CA . SER A 1 106 ? -9.656 15.342 9.556 1.00 89.06 106 SER A CA 1
ATOM 812 C C . SER A 1 106 ? -8.495 16.249 9.128 1.00 89.06 106 SER A C 1
ATOM 814 O O . SER A 1 106 ? -8.603 17.094 8.234 1.00 89.06 106 SER A O 1
ATOM 816 N N . LYS A 1 107 ? -7.314 16.016 9.721 1.00 84.00 107 LYS A N 1
ATOM 817 C CA . LYS A 1 107 ? -6.060 16.644 9.268 1.00 84.00 107 LYS A CA 1
ATOM 818 C C . LYS A 1 107 ? -5.722 16.292 7.813 1.00 84.00 107 LYS A C 1
ATOM 820 O O . LYS A 1 107 ? -5.118 17.109 7.127 1.00 84.00 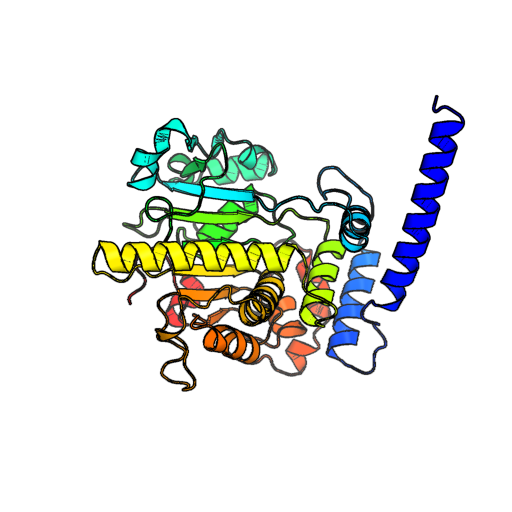107 LYS A O 1
ATOM 825 N N . TYR A 1 108 ? -6.142 15.118 7.339 1.00 85.06 108 TYR A N 1
ATOM 826 C CA . TYR A 1 108 ? -5.844 14.626 5.995 1.00 85.06 108 TYR A CA 1
ATOM 827 C C . TYR A 1 108 ? -6.607 15.401 4.923 1.00 85.06 108 TYR A C 1
ATOM 829 O O . TYR A 1 108 ? -6.031 15.768 3.911 1.00 85.06 108 TYR A O 1
ATOM 837 N N . PHE A 1 109 ? -7.865 15.773 5.163 1.00 85.19 109 PHE A N 1
ATOM 838 C CA . PHE A 1 109 ? -8.636 16.542 4.179 1.00 85.19 109 PHE A CA 1
ATOM 839 C C . PHE A 1 109 ? -8.007 17.905 3.850 1.00 85.19 109 PHE A C 1
ATOM 841 O O . PHE A 1 109 ? -8.183 18.444 2.757 1.00 85.19 109 PHE A O 1
ATOM 848 N N . LYS A 1 110 ? -7.197 18.441 4.771 1.00 80.56 110 LYS A N 1
ATOM 849 C CA . LYS A 1 110 ? -6.453 19.689 4.587 1.00 80.56 110 LYS A CA 1
ATOM 850 C C . LYS A 1 110 ? -5.221 19.555 3.678 1.00 80.56 110 LYS A C 1
ATOM 852 O O . LYS A 1 110 ? -4.609 20.577 3.383 1.00 80.56 110 LYS A O 1
ATOM 857 N N . THR A 1 111 ? -4.858 18.351 3.228 1.00 76.44 111 THR A N 1
ATOM 858 C CA . THR A 1 111 ? -3.648 18.125 2.414 1.00 76.44 111 THR A CA 1
ATOM 859 C C . THR A 1 111 ? -3.873 18.263 0.910 1.00 76.44 111 THR A C 1
ATOM 861 O O . THR A 1 111 ? -2.904 18.300 0.168 1.00 76.44 111 THR A O 1
ATOM 864 N N . ILE A 1 112 ? -5.124 18.351 0.454 1.00 76.31 112 ILE A N 1
ATOM 865 C CA . ILE A 1 112 ? -5.491 18.537 -0.964 1.00 76.31 112 ILE A CA 1
ATOM 866 C C . ILE A 1 112 ? -6.005 19.956 -1.233 1.00 76.31 112 ILE A C 1
ATOM 868 O O . ILE A 1 112 ? -6.362 20.673 -0.288 1.00 76.31 112 ILE A O 1
ATOM 872 N N . SER A 1 113 ? -6.064 20.360 -2.508 1.00 77.31 113 SER A N 1
ATOM 873 C CA . SER A 1 113 ? -6.490 21.708 -2.912 1.00 77.31 113 SER A CA 1
ATOM 874 C C . SER A 1 113 ? -7.952 22.010 -2.540 1.00 77.31 113 SER A C 1
ATOM 876 O O . SER A 1 113 ? -8.765 21.085 -2.427 1.00 77.31 113 SER A O 1
ATOM 878 N N . PRO A 1 114 ? -8.325 23.291 -2.352 1.00 82.69 114 PRO A N 1
ATOM 879 C CA . PRO A 1 114 ? -9.712 23.681 -2.115 1.00 82.69 114 PRO A CA 1
ATOM 880 C C . PRO A 1 114 ? -10.677 23.193 -3.201 1.00 82.69 114 PRO A C 1
ATOM 882 O O . PRO A 1 114 ? -11.751 22.705 -2.856 1.00 82.69 114 PRO A O 1
ATOM 885 N N . GLU A 1 115 ? -10.300 23.244 -4.486 1.00 83.31 115 GLU A N 1
ATOM 886 C CA . GLU A 1 115 ? -11.164 22.739 -5.562 1.00 83.31 115 GLU A CA 1
ATOM 887 C C . GLU A 1 115 ? -11.423 21.242 -5.389 1.00 83.31 115 GLU A C 1
ATOM 889 O O . GLU A 1 115 ? -12.571 20.795 -5.433 1.00 83.31 115 GLU A O 1
ATOM 894 N N . LYS A 1 116 ? -10.367 20.469 -5.095 1.00 82.56 116 LYS A N 1
ATOM 895 C CA . LYS A 1 116 ? -10.488 19.022 -4.915 1.00 82.56 116 LYS A CA 1
ATOM 896 C C . LYS A 1 116 ? -11.329 18.654 -3.697 1.00 82.56 116 LYS A C 1
ATOM 898 O O . LYS A 1 116 ? -12.082 17.682 -3.736 1.00 82.56 116 LYS A O 1
ATOM 903 N N . ARG A 1 117 ? -11.254 19.445 -2.624 1.00 86.88 117 ARG A N 1
ATOM 904 C CA . ARG A 1 117 ? -12.126 19.282 -1.450 1.00 86.88 117 ARG A CA 1
ATOM 905 C C . ARG A 1 117 ? -13.594 19.437 -1.826 1.00 86.88 117 ARG A C 1
ATOM 907 O O . ARG A 1 117 ? -14.407 18.611 -1.421 1.00 86.88 117 ARG A O 1
ATOM 914 N N . GLU A 1 118 ? -13.931 20.456 -2.611 1.00 89.31 118 GLU A N 1
ATOM 915 C CA . GLU A 1 118 ? -15.309 20.684 -3.054 1.00 89.31 118 GLU A CA 1
ATOM 916 C C . GLU A 1 118 ? -15.802 19.607 -4.029 1.00 89.31 118 GLU A C 1
ATOM 918 O O . GLU A 1 118 ? -16.980 19.254 -4.005 1.00 89.31 118 GLU A O 1
ATOM 923 N N . GLU A 1 119 ? -14.922 19.026 -4.849 1.00 86.88 119 GLU A N 1
ATOM 924 C CA . GLU A 1 119 ? -15.254 17.835 -5.641 1.00 86.88 119 GLU A CA 1
ATOM 925 C C . GLU A 1 119 ? -15.592 16.632 -4.756 1.00 86.88 119 GLU A C 1
ATOM 927 O O . GLU A 1 119 ? -16.635 16.008 -4.944 1.00 86.88 119 GLU A O 1
ATOM 932 N N . LEU A 1 120 ? -14.754 16.329 -3.760 1.00 86.50 120 LEU A N 1
ATOM 933 C CA . LEU A 1 120 ? -14.957 15.177 -2.879 1.00 86.50 120 LEU A CA 1
ATOM 934 C C . LEU A 1 120 ? -16.235 15.292 -2.042 1.00 86.50 120 LEU A C 1
ATOM 936 O O . LEU A 1 120 ? -16.958 14.308 -1.893 1.00 86.50 120 LEU A O 1
ATOM 940 N N . LYS A 1 121 ? -16.571 16.493 -1.555 1.00 87.31 121 LYS A N 1
ATOM 941 C CA . LYS A 1 121 ? -17.807 16.741 -0.787 1.00 87.31 121 LYS A CA 1
ATOM 942 C C . LYS A 1 121 ? -19.089 16.460 -1.573 1.00 87.31 121 LYS A C 1
ATOM 944 O O . LYS A 1 121 ? -20.134 16.201 -0.966 1.00 87.31 121 LYS A O 1
ATOM 949 N N . LYS A 1 122 ? -19.037 16.520 -2.910 1.00 86.06 122 LYS A N 1
ATOM 950 C CA . LYS A 1 122 ? -20.180 16.195 -3.780 1.00 86.06 122 LYS A CA 1
ATOM 951 C C . LYS A 1 122 ? -20.451 14.694 -3.836 1.00 86.06 122 LYS A C 1
ATOM 953 O O . LYS A 1 122 ? -21.562 14.298 -4.180 1.00 86.06 122 LYS A O 1
ATOM 958 N N . LEU A 1 123 ? -19.471 13.864 -3.484 1.00 83.69 123 LEU A N 1
ATOM 959 C CA . LEU A 1 123 ? -19.599 12.418 -3.547 1.00 83.69 123 LEU A CA 1
ATOM 960 C C . LEU A 1 123 ? -20.363 11.903 -2.325 1.00 83.69 123 LEU A C 1
ATOM 962 O O . LEU A 1 123 ? -20.002 12.162 -1.177 1.00 83.69 123 LEU A O 1
ATOM 966 N N . SER A 1 124 ? -21.440 11.155 -2.563 1.00 79.12 124 SER A N 1
ATOM 967 C CA . SER A 1 124 ? -22.365 10.729 -1.504 1.00 79.12 124 SER A CA 1
ATOM 968 C C . SER A 1 124 ? -21.689 9.873 -0.432 1.00 79.12 124 SER A C 1
ATOM 970 O O . SER A 1 124 ? -21.920 10.087 0.755 1.00 79.12 124 SER A O 1
ATOM 972 N N . TYR A 1 125 ? -20.795 8.965 -0.830 1.00 78.44 125 TYR A N 1
ATOM 973 C CA . TYR A 1 125 ? -20.067 8.100 0.100 1.00 78.44 125 TYR A CA 1
ATOM 974 C C . TYR A 1 125 ? -19.124 8.856 1.031 1.00 78.44 125 TYR A C 1
ATOM 976 O O . TYR A 1 125 ? -18.841 8.348 2.115 1.00 78.44 125 TYR A O 1
ATOM 984 N N . PHE A 1 126 ? -18.620 10.023 0.611 1.00 85.00 126 PHE A N 1
ATOM 985 C CA . PHE A 1 126 ? -17.598 10.771 1.338 1.00 85.00 126 PHE A CA 1
ATOM 986 C C . PHE A 1 126 ? -18.119 11.241 2.700 1.00 85.00 126 PHE A C 1
ATOM 988 O O . PHE A 1 126 ? -17.402 11.187 3.696 1.00 85.00 126 PHE A O 1
ATOM 995 N N . LYS A 1 127 ? -19.407 11.605 2.762 1.00 83.69 127 LYS A N 1
ATOM 996 C CA . LYS A 1 127 ? -20.091 12.052 3.989 1.00 83.69 127 LYS A CA 1
ATOM 997 C C . LYS A 1 127 ? -20.176 10.973 5.070 1.00 83.69 127 LYS A C 1
ATOM 999 O O . LYS A 1 127 ? -20.335 11.293 6.245 1.00 83.69 127 LYS A O 1
ATOM 1004 N N . ASP A 1 128 ? -20.051 9.715 4.663 1.00 87.38 128 ASP A N 1
ATOM 1005 C CA . ASP A 1 128 ? -20.155 8.541 5.523 1.00 87.38 128 ASP A CA 1
ATOM 1006 C C . ASP A 1 128 ? -18.786 7.937 5.869 1.00 87.38 128 ASP A C 1
ATOM 1008 O O . ASP A 1 128 ? -18.745 6.841 6.435 1.00 87.38 128 ASP A O 1
ATOM 1012 N N . LEU A 1 129 ? -17.678 8.596 5.500 1.00 92.75 129 LEU A N 1
ATOM 1013 C CA . LEU A 1 129 ? -16.319 8.140 5.788 1.00 92.75 129 LEU A CA 1
ATOM 1014 C C . LEU A 1 129 ? -15.760 8.764 7.063 1.00 92.75 129 LEU A C 1
ATOM 1016 O O . LEU A 1 129 ? -15.818 9.977 7.285 1.00 92.75 129 LEU A O 1
ATOM 1020 N N . TYR A 1 130 ? -15.136 7.909 7.860 1.00 95.75 130 TYR A N 1
ATOM 1021 C CA . TYR A 1 130 ? -14.453 8.262 9.087 1.00 95.75 130 TYR A CA 1
ATOM 1022 C C . TYR A 1 130 ? -13.025 7.742 9.045 1.00 95.75 130 TYR A C 1
ATOM 1024 O O . TYR A 1 130 ? -12.752 6.679 8.490 1.00 95.75 130 TYR A O 1
ATOM 1032 N N . VAL A 1 131 ? -12.121 8.489 9.666 1.00 96.19 131 VAL A N 1
ATOM 1033 C CA . VAL A 1 131 ? -10.707 8.142 9.779 1.00 96.19 131 VAL A CA 1
ATOM 1034 C C . VAL A 1 131 ? -10.237 8.205 11.216 1.00 96.19 131 VAL A C 1
ATOM 1036 O O . VAL A 1 131 ? -10.775 8.971 12.020 1.00 96.19 131 VAL A O 1
ATOM 1039 N N . SER A 1 132 ? -9.242 7.394 11.546 1.00 93.50 132 SER A N 1
ATOM 1040 C CA . SER A 1 132 ? -8.674 7.383 12.887 1.00 93.50 132 SER A CA 1
ATOM 1041 C C . SER A 1 132 ? -7.951 8.703 13.192 1.00 93.50 132 SER A C 1
ATOM 1043 O O . SER A 1 132 ? -7.232 9.255 12.356 1.00 93.50 132 SER A O 1
ATOM 1045 N N . LYS A 1 133 ? -8.169 9.247 14.397 1.00 88.06 133 LYS A N 1
ATOM 1046 C CA . LYS A 1 133 ? -7.481 10.456 14.894 1.00 88.06 133 LYS A CA 1
ATOM 1047 C C . LYS A 1 133 ? -5.990 10.190 15.122 1.00 88.06 133 LYS A C 1
ATOM 1049 O O . LYS A 1 133 ? -5.158 11.063 14.886 1.00 88.06 133 LYS A O 1
ATOM 1054 N N . GLU A 1 134 ? -5.691 8.968 15.549 1.00 86.44 134 GLU A N 1
ATOM 1055 C CA . GLU A 1 134 ? -4.364 8.418 15.812 1.00 86.44 134 GLU A CA 1
ATOM 1056 C C . GLU A 1 134 ? -4.265 7.014 15.189 1.00 86.44 134 GLU A C 1
ATOM 1058 O O . GLU A 1 134 ? -5.304 6.416 14.885 1.00 86.44 134 GLU A O 1
ATOM 1063 N N . PRO A 1 135 ? -3.055 6.472 14.966 1.00 87.25 135 PRO A N 1
ATOM 1064 C CA . PRO A 1 135 ? -2.884 5.112 14.465 1.00 87.25 135 PRO A CA 1
ATOM 1065 C C . PRO A 1 135 ? -3.596 4.076 15.344 1.00 87.25 135 PRO A C 1
ATOM 1067 O O . PRO A 1 135 ? -3.321 3.967 16.539 1.00 87.25 135 PRO A O 1
ATOM 1070 N N . LEU A 1 136 ? -4.497 3.291 14.747 1.00 89.19 136 LEU A N 1
ATOM 1071 C CA . LEU A 1 136 ? -5.000 2.076 15.385 1.00 89.19 136 LEU A CA 1
ATOM 1072 C C . LEU A 1 136 ? -3.952 0.976 15.178 1.00 89.19 136 LEU A C 1
ATOM 1074 O O . LEU A 1 136 ? -3.491 0.767 14.054 1.00 89.19 136 LEU A O 1
ATOM 1078 N N . GLY A 1 137 ? -3.543 0.310 16.262 1.00 89.69 137 GLY A N 1
ATOM 1079 C CA . GLY A 1 137 ? -2.686 -0.875 16.177 1.00 89.69 137 GLY A CA 1
ATOM 1080 C C . GLY A 1 137 ? -3.360 -1.988 15.371 1.00 89.69 137 GLY A C 1
AT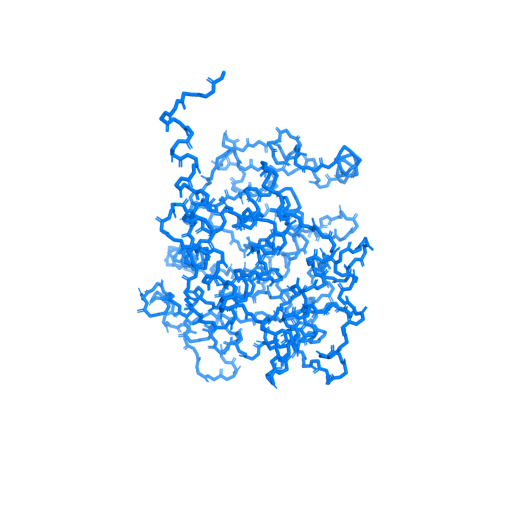OM 1081 O O . GLY A 1 137 ? -4.566 -1.937 15.140 1.00 89.69 137 GLY A O 1
ATOM 1082 N N . ILE A 1 138 ? -2.587 -2.979 14.929 1.00 94.19 138 ILE A N 1
ATOM 1083 C CA . ILE A 1 138 ? -3.097 -4.114 14.147 1.00 94.19 138 ILE A CA 1
ATOM 1084 C C . ILE A 1 138 ? -3.260 -5.313 15.076 1.00 94.19 138 ILE A C 1
ATOM 1086 O O . ILE A 1 138 ? -2.277 -5.831 15.601 1.00 94.19 138 ILE A O 1
ATOM 1090 N N . ASP A 1 139 ? -4.505 -5.733 15.268 1.00 94.19 139 ASP A N 1
ATOM 1091 C CA . ASP A 1 139 ? -4.908 -6.875 16.081 1.00 94.19 139 ASP A CA 1
ATOM 1092 C C . ASP A 1 139 ? -6.186 -7.517 15.508 1.00 94.19 139 ASP A C 1
ATOM 1094 O O . ASP A 1 139 ? -6.716 -7.092 14.479 1.00 94.19 139 ASP A O 1
ATOM 1098 N N . VAL A 1 140 ? -6.682 -8.571 16.160 1.00 93.69 140 VAL A N 1
ATOM 1099 C CA . VAL A 1 140 ? -7.858 -9.340 15.715 1.00 93.69 140 VAL A CA 1
ATOM 1100 C C . VAL A 1 140 ? -9.149 -8.518 15.572 1.00 93.69 140 VAL A C 1
ATOM 1102 O O . VAL A 1 140 ? -10.043 -8.945 14.834 1.00 93.69 140 VAL A O 1
ATOM 1105 N N . ASP A 1 141 ? -9.253 -7.372 16.248 1.00 92.25 141 ASP A N 1
ATOM 1106 C CA . ASP A 1 141 ? -10.430 -6.500 16.252 1.00 92.25 141 ASP A CA 1
ATOM 1107 C C . ASP A 1 141 ? -10.280 -5.343 15.241 1.00 92.25 141 ASP A C 1
ATOM 1109 O O . ASP A 1 141 ? -11.275 -4.861 14.688 1.00 92.25 141 ASP A O 1
ATOM 1113 N N . THR A 1 142 ? -9.045 -4.937 14.920 1.00 93.19 142 THR A N 1
ATOM 1114 C CA . THR A 1 142 ? -8.763 -3.859 13.955 1.00 93.19 142 THR A CA 1
ATOM 1115 C C . THR A 1 142 ? -8.421 -4.332 12.541 1.00 93.19 142 THR A C 1
ATOM 1117 O O . THR A 1 142 ? -8.511 -3.527 11.610 1.00 93.19 142 THR A O 1
ATOM 1120 N N . ILE A 1 143 ? -8.062 -5.607 12.330 1.00 94.62 143 ILE A N 1
ATOM 1121 C CA . ILE A 1 143 ? -7.654 -6.109 11.005 1.00 94.62 143 ILE A CA 1
ATOM 1122 C C . ILE A 1 143 ? -8.725 -5.937 9.932 1.00 94.62 143 ILE A C 1
ATOM 1124 O O . ILE A 1 143 ? -9.906 -6.231 10.122 1.00 94.62 143 ILE A O 1
ATOM 1128 N N . THR A 1 144 ? -8.294 -5.521 8.748 1.00 94.44 144 THR A N 1
ATOM 1129 C CA . THR A 1 144 ? -9.167 -5.302 7.597 1.00 94.44 144 THR A CA 1
ATOM 1130 C C . THR A 1 144 ? -8.865 -6.306 6.490 1.00 94.44 144 THR A C 1
ATOM 1132 O O . THR A 1 144 ? -7.722 -6.722 6.287 1.00 94.44 144 THR A O 1
ATOM 1135 N N . HIS A 1 145 ? -9.908 -6.696 5.753 1.00 93.69 145 HIS A N 1
ATOM 1136 C CA . HIS A 1 145 ? -9.764 -7.532 4.559 1.00 93.69 145 HIS A CA 1
ATOM 1137 C C . HIS A 1 145 ? -9.001 -6.806 3.447 1.00 93.69 145 HIS A C 1
ATOM 1139 O O . HIS A 1 145 ? -8.322 -7.439 2.644 1.00 93.69 145 HIS A O 1
ATOM 1145 N N . GLN A 1 146 ? -9.114 -5.478 3.393 1.00 94.25 146 GLN A N 1
ATOM 1146 C CA . GLN A 1 146 ? -8.470 -4.644 2.392 1.00 94.25 146 GLN A CA 1
ATOM 1147 C C . GLN A 1 146 ? -7.455 -3.724 3.050 1.00 94.25 146 GLN A C 1
ATOM 1149 O O . GLN A 1 146 ? -7.781 -2.908 3.910 1.00 94.25 146 GLN A O 1
ATOM 1154 N N . ASN A 1 147 ? -6.220 -3.852 2.593 1.00 95.88 147 ASN A N 1
ATOM 1155 C CA . ASN A 1 147 ? -5.073 -3.100 3.048 1.00 95.88 147 ASN A CA 1
ATOM 1156 C C . ASN A 1 147 ? -4.474 -2.394 1.840 1.00 95.88 147 ASN A C 1
ATOM 1158 O O . ASN A 1 147 ? -4.429 -2.946 0.741 1.00 95.88 147 ASN A O 1
ATOM 1162 N N . PHE A 1 148 ? -3.999 -1.176 2.031 1.00 94.12 148 PHE A N 1
ATOM 1163 C CA . PHE A 1 148 ? -3.375 -0.403 0.971 1.00 94.12 148 PHE A CA 1
ATOM 1164 C C . PHE A 1 148 ? -2.059 0.169 1.462 1.00 94.12 148 PHE A C 1
ATOM 1166 O O . PHE A 1 148 ? -1.925 0.537 2.628 1.00 94.12 148 PHE A O 1
ATOM 1173 N N . GLY A 1 149 ? -1.097 0.298 0.565 1.00 88.25 149 GLY A N 1
ATOM 1174 C CA . GLY A 1 149 ? -0.065 1.301 0.745 1.00 88.25 149 GLY A CA 1
ATOM 1175 C C . GLY A 1 149 ? 0.012 2.171 -0.499 1.00 88.25 149 GLY A C 1
ATOM 1176 O O . GLY A 1 149 ? -0.190 1.712 -1.628 1.00 88.25 149 GLY A O 1
ATOM 1177 N N . ASN A 1 150 ? 0.297 3.446 -0.282 1.00 75.62 150 ASN A N 1
ATOM 1178 C CA . ASN A 1 150 ? 0.376 4.408 -1.364 1.00 75.62 150 ASN A CA 1
ATOM 1179 C C . ASN A 1 150 ? 1.690 4.314 -2.132 1.00 75.62 150 ASN A C 1
ATOM 1181 O O . ASN A 1 150 ? 2.720 3.876 -1.613 1.00 75.62 150 ASN A O 1
ATOM 1185 N N . GLY A 1 151 ? 1.638 4.817 -3.364 1.00 64.94 151 GLY A N 1
ATOM 1186 C CA . GLY A 1 151 ? 2.842 5.267 -4.035 1.00 64.94 151 GLY A CA 1
ATOM 1187 C C . GLY A 1 151 ? 3.357 6.537 -3.365 1.00 64.94 151 GLY A C 1
ATOM 1188 O O . GLY A 1 151 ? 2.596 7.311 -2.779 1.00 64.94 151 GLY A O 1
ATOM 1189 N N . ILE A 1 152 ? 4.660 6.762 -3.440 1.00 61.62 152 ILE A N 1
ATOM 1190 C CA . ILE A 1 152 ? 5.348 7.721 -2.572 1.00 61.62 152 ILE A CA 1
ATOM 1191 C C . ILE A 1 152 ? 5.100 9.183 -3.015 1.00 61.62 152 ILE A C 1
ATOM 1193 O O . ILE A 1 152 ? 5.620 10.080 -2.401 1.00 61.62 152 ILE A O 1
ATOM 1197 N N . LEU A 1 153 ? 4.229 9.479 -3.992 1.00 63.88 153 LEU A N 1
ATOM 1198 C CA . LEU A 1 153 ? 3.857 10.861 -4.385 1.00 63.88 153 LEU A CA 1
ATOM 1199 C C . LEU A 1 153 ? 2.458 11.291 -3.952 1.00 63.88 153 LEU A C 1
ATOM 1201 O O . LEU A 1 153 ? 1.975 12.343 -4.362 1.00 63.88 153 LEU A O 1
ATOM 1205 N N . ASN A 1 154 ? 1.777 10.470 -3.162 1.00 72.19 154 ASN A N 1
ATOM 1206 C CA . ASN A 1 154 ? 0.439 10.802 -2.708 1.00 72.19 154 ASN A CA 1
ATOM 1207 C C . ASN A 1 154 ? 0.494 11.591 -1.406 1.00 72.19 154 ASN A C 1
ATOM 1209 O O . ASN A 1 154 ? 1.160 11.193 -0.453 1.00 72.19 154 ASN A O 1
ATOM 1213 N N . THR A 1 155 ? -0.288 12.662 -1.334 1.00 75.81 155 THR A N 1
ATOM 1214 C CA . THR A 1 155 ? -0.711 13.222 -0.051 1.00 75.81 155 THR A CA 1
ATOM 1215 C C . THR A 1 155 ? -1.525 12.179 0.732 1.00 75.81 155 THR A C 1
ATOM 1217 O O . THR A 1 155 ? -2.080 11.250 0.135 1.00 75.81 155 THR A O 1
ATOM 1220 N N . PRO A 1 156 ? -1.689 12.318 2.060 1.00 83.06 156 PRO A N 1
ATOM 1221 C CA . PRO A 1 156 ? -2.486 11.373 2.842 1.00 83.06 156 PRO A CA 1
ATOM 1222 C C . PRO A 1 156 ? -3.922 11.201 2.327 1.00 83.06 156 PRO A C 1
ATOM 1224 O O . PRO A 1 156 ? -4.453 10.094 2.311 1.00 83.06 156 PRO A O 1
ATOM 1227 N N . MET A 1 157 ? -4.558 12.286 1.876 1.00 86.56 157 MET A N 1
ATOM 1228 C CA . MET A 1 157 ? -5.909 12.220 1.318 1.00 86.56 157 MET A CA 1
ATOM 1229 C C . MET A 1 157 ? -5.938 11.494 -0.031 1.00 86.56 157 MET A C 1
ATOM 1231 O O . MET A 1 157 ? -6.825 10.677 -0.255 1.00 86.56 157 MET A O 1
ATOM 1235 N N . GLU A 1 158 ? -4.962 11.719 -0.911 1.00 85.56 158 GLU A N 1
ATOM 1236 C CA . GLU A 1 158 ? -4.847 10.958 -2.164 1.00 85.56 158 GLU A CA 1
ATOM 1237 C C . GLU A 1 158 ? -4.560 9.480 -1.901 1.00 85.56 158 GLU A C 1
ATOM 1239 O O . GLU A 1 158 ? -5.129 8.627 -2.571 1.00 85.56 158 GLU A O 1
ATOM 1244 N N . ALA A 1 159 ? -3.756 9.157 -0.884 1.00 88.31 159 ALA A N 1
ATOM 1245 C CA . ALA A 1 159 ? -3.537 7.783 -0.449 1.00 88.31 159 ALA A CA 1
ATOM 1246 C C . ALA A 1 159 ? -4.843 7.115 0.012 1.00 88.31 159 ALA A C 1
ATOM 1248 O O . ALA A 1 159 ? -5.094 5.964 -0.337 1.00 88.31 159 ALA A O 1
ATOM 1249 N N . ILE A 1 160 ? -5.702 7.838 0.742 1.00 91.62 160 ILE A N 1
ATOM 1250 C CA . ILE A 1 160 ? -7.041 7.358 1.116 1.00 91.62 160 ILE A CA 1
ATOM 1251 C C . ILE A 1 160 ? -7.890 7.091 -0.125 1.00 91.62 160 ILE A C 1
ATOM 1253 O O . ILE A 1 160 ? -8.458 6.007 -0.248 1.00 91.62 160 ILE A O 1
ATOM 1257 N N . MET A 1 161 ? -7.957 8.039 -1.058 1.00 88.94 161 MET A N 1
ATOM 1258 C CA . MET A 1 161 ? -8.762 7.886 -2.273 1.00 88.94 161 MET A CA 1
ATOM 1259 C C . MET A 1 161 ? -8.267 6.732 -3.146 1.00 88.94 161 MET A C 1
ATOM 1261 O O . MET A 1 161 ? -9.053 5.856 -3.497 1.00 88.94 161 MET A O 1
ATOM 1265 N N . ASN A 1 162 ? -6.961 6.672 -3.404 1.00 88.75 162 ASN A N 1
ATOM 1266 C CA . ASN A 1 162 ? -6.337 5.600 -4.173 1.00 88.75 162 ASN A CA 1
ATOM 1267 C C . ASN A 1 162 ? -6.545 4.244 -3.502 1.00 88.75 162 ASN A C 1
ATOM 1269 O O . ASN A 1 162 ? -6.858 3.272 -4.181 1.00 88.75 162 ASN A O 1
ATOM 1273 N N . GLY A 1 163 ? -6.425 4.179 -2.174 1.00 92.12 163 GLY A N 1
ATOM 1274 C CA . GLY A 1 163 ? -6.688 2.959 -1.428 1.00 92.12 163 GLY A CA 1
ATOM 1275 C C . GLY A 1 163 ? -8.125 2.492 -1.595 1.00 92.12 163 GLY A C 1
ATOM 1276 O O . GLY A 1 163 ? -8.349 1.320 -1.884 1.00 92.12 163 GLY A O 1
ATOM 1277 N N . LEU A 1 164 ? -9.100 3.398 -1.500 1.00 91.62 164 LEU A N 1
ATOM 1278 C CA . LEU A 1 164 ? -10.509 3.069 -1.714 1.00 91.62 164 LEU A CA 1
ATOM 1279 C C . LEU A 1 164 ? -10.789 2.606 -3.159 1.00 91.62 164 LEU A C 1
ATOM 1281 O O . LEU A 1 164 ? -11.564 1.669 -3.348 1.00 91.62 164 LEU A O 1
ATOM 1285 N N . GLU A 1 165 ? -10.172 3.217 -4.173 1.00 90.38 165 GLU A N 1
ATOM 1286 C CA . GLU A 1 165 ? -10.354 2.838 -5.586 1.00 90.38 165 GLU A CA 1
ATOM 1287 C C . GLU A 1 165 ? -9.668 1.504 -5.929 1.00 90.38 165 GLU A C 1
ATOM 1289 O O . GLU A 1 165 ? -10.282 0.610 -6.518 1.00 90.38 165 GLU A O 1
ATOM 1294 N N . GLN A 1 166 ? -8.410 1.328 -5.521 1.00 91.12 166 GLN A N 1
ATOM 1295 C CA . GLN A 1 166 ? -7.579 0.169 -5.875 1.00 91.12 166 GLN A CA 1
ATOM 1296 C C . GLN A 1 166 ? -7.919 -1.089 -5.076 1.00 91.12 166 GLN A C 1
ATOM 1298 O O . GLN A 1 166 ? -7.693 -2.198 -5.551 1.00 91.12 166 GLN A O 1
ATOM 1303 N N . THR A 1 167 ? -8.517 -0.940 -3.894 1.00 91.94 167 THR A N 1
ATOM 1304 C CA . THR A 1 167 ? -9.110 -2.069 -3.158 1.00 91.94 167 THR A CA 1
ATOM 1305 C C . THR A 1 167 ? -10.570 -2.309 -3.533 1.00 91.94 167 THR A C 1
ATOM 1307 O O . THR A 1 167 ? -11.200 -3.227 -3.013 1.00 91.94 167 THR A O 1
ATOM 1310 N N . GLY A 1 168 ? -11.141 -1.500 -4.433 1.00 89.19 168 GLY A N 1
ATOM 1311 C CA . GLY A 1 168 ? -12.524 -1.639 -4.878 1.00 89.19 168 GLY A CA 1
ATOM 1312 C C . GLY A 1 168 ? -13.544 -1.400 -3.764 1.00 89.19 168 GLY A C 1
ATOM 1313 O O . GLY A 1 168 ? -14.561 -2.077 -3.700 1.00 89.19 168 GLY A O 1
ATOM 1314 N N . GLN A 1 169 ? -13.279 -0.469 -2.854 1.00 88.06 169 GLN A N 1
ATOM 1315 C CA . GLN A 1 169 ? -14.246 0.000 -1.852 1.00 88.06 169 GLN A CA 1
ATOM 1316 C C . GLN A 1 169 ? -15.212 1.026 -2.469 1.00 88.06 169 GLN A C 1
ATOM 1318 O O . GLN A 1 169 ? -16.375 1.128 -2.070 1.00 88.06 169 GLN A O 1
ATOM 1323 N N . ILE A 1 170 ? -14.738 1.764 -3.478 1.00 84.88 170 ILE A N 1
ATOM 1324 C CA . ILE A 1 170 ? -15.506 2.738 -4.261 1.00 84.88 170 ILE A CA 1
ATOM 1325 C C . ILE A 1 170 ? -15.299 2.513 -5.761 1.00 84.88 170 ILE A C 1
ATOM 1327 O O . ILE A 1 170 ? -14.358 1.835 -6.177 1.00 84.88 170 ILE A O 1
ATOM 1331 N N . LYS A 1 171 ? -16.198 3.072 -6.571 1.00 76.31 171 LYS A N 1
ATOM 1332 C CA . LYS A 1 171 ? -16.067 3.164 -8.027 1.00 76.31 171 LYS A CA 1
ATOM 1333 C C . LYS A 1 171 ? -15.571 4.549 -8.442 1.00 76.31 171 LYS A C 1
ATOM 1335 O O . LYS A 1 171 ? -15.700 5.516 -7.695 1.00 76.31 171 LYS A O 1
ATOM 1340 N N . LYS A 1 172 ? -15.096 4.648 -9.687 1.00 67.88 172 LYS A N 1
ATOM 1341 C CA . LYS A 1 172 ? -14.607 5.890 -10.312 1.00 67.88 172 LYS A CA 1
ATOM 1342 C C . LYS A 1 172 ? -15.639 7.022 -10.365 1.00 67.88 172 LYS A C 1
ATOM 1344 O O . LYS A 1 172 ? -15.277 8.189 -10.319 1.00 67.88 172 LYS A O 1
ATOM 1349 N N . ASP A 1 173 ? -16.923 6.682 -10.468 1.00 68.94 173 ASP A N 1
ATOM 1350 C CA . ASP A 1 173 ? -18.035 7.644 -10.451 1.00 68.94 173 ASP A CA 1
ATOM 1351 C C . ASP A 1 173 ? -18.405 8.113 -9.033 1.00 68.94 173 ASP A C 1
ATOM 1353 O O . ASP A 1 173 ? -19.372 8.849 -8.842 1.00 68.94 173 ASP A O 1
ATOM 1357 N N . GLY A 1 174 ? -17.645 7.675 -8.027 1.00 62.69 174 GLY A N 1
ATOM 1358 C CA . GLY A 1 174 ? -17.906 7.982 -6.637 1.00 62.69 174 GLY A CA 1
ATOM 1359 C C . GLY A 1 174 ? -19.142 7.281 -6.087 1.00 62.69 174 GLY A C 1
ATOM 1360 O O . GLY A 1 174 ? -19.758 7.773 -5.147 1.00 62.69 174 GLY A O 1
ATOM 1361 N N . THR A 1 175 ? -19.547 6.143 -6.646 1.00 68.38 175 THR A N 1
ATOM 1362 C CA . THR A 1 175 ? -20.553 5.283 -6.017 1.00 68.38 175 THR A CA 1
ATOM 1363 C C . THR A 1 175 ? -19.883 4.179 -5.204 1.00 68.38 175 THR A C 1
ATOM 1365 O O . THR A 1 175 ? -18.826 3.654 -5.562 1.00 68.38 175 THR A O 1
ATOM 1368 N N . ARG A 1 176 ? -20.492 3.810 -4.071 1.00 67.31 176 ARG A N 1
ATOM 1369 C CA . ARG A 1 176 ? -20.098 2.587 -3.360 1.00 67.31 176 ARG A CA 1
ATOM 1370 C C . ARG A 1 176 ? -20.476 1.382 -4.210 1.00 67.31 176 ARG A C 1
ATOM 1372 O O . ARG A 1 176 ? -21.503 1.388 -4.892 1.00 67.31 176 ARG A O 1
ATOM 1379 N N . LEU A 1 177 ? -19.697 0.310 -4.114 1.00 66.56 177 LEU A N 1
ATOM 1380 C CA . LEU A 1 177 ? -20.236 -0.995 -4.480 1.00 66.56 177 LEU A CA 1
ATOM 1381 C C . LEU A 1 177 ? -21.404 -1.306 -3.534 1.00 66.56 177 LEU A C 1
ATOM 1383 O O . LEU A 1 177 ? -21.275 -1.186 -2.315 1.00 66.56 177 LEU A O 1
ATOM 1387 N N . ALA A 1 178 ? -22.570 -1.607 -4.108 1.00 50.41 178 ALA A N 1
ATOM 1388 C CA . ALA A 1 178 ? -23.797 -1.813 -3.349 1.00 50.41 178 ALA A CA 1
ATOM 1389 C C . ALA A 1 178 ? -23.589 -2.909 -2.289 1.00 50.41 178 ALA A C 1
ATOM 1391 O O . ALA A 1 178 ? -23.111 -3.993 -2.609 1.00 50.41 178 ALA A O 1
ATOM 1392 N N . GLY A 1 179 ? -23.929 -2.607 -1.033 1.00 58.34 179 GLY A N 1
ATOM 1393 C CA . GLY A 1 179 ? -23.808 -3.541 0.092 1.00 58.34 179 GLY A CA 1
ATOM 1394 C C . GLY A 1 179 ? -22.429 -3.626 0.761 1.00 58.34 179 GLY A C 1
ATOM 1395 O O . GLY A 1 179 ? -22.324 -4.310 1.773 1.00 58.34 179 GLY A O 1
ATOM 1396 N N . ASN A 1 180 ? -21.392 -2.930 0.273 1.00 68.25 180 ASN A N 1
ATOM 1397 C CA . ASN A 1 180 ? -20.073 -2.973 0.916 1.00 68.25 180 ASN A CA 1
ATOM 1398 C C . ASN A 1 180 ? -19.958 -1.979 2.080 1.00 68.25 180 ASN A C 1
ATOM 1400 O O . ASN A 1 180 ? -20.101 -0.763 1.922 1.00 68.25 180 ASN A O 1
ATOM 1404 N N . THR A 1 181 ? -19.637 -2.521 3.251 1.00 85.50 181 THR A N 1
ATOM 1405 C CA . THR A 1 181 ? -19.039 -1.790 4.369 1.00 85.50 181 THR A CA 1
ATOM 1406 C C . THR A 1 181 ? -17.609 -1.411 3.997 1.00 85.50 181 THR A C 1
ATOM 1408 O O . THR A 1 181 ? -16.860 -2.258 3.511 1.00 85.50 181 THR A O 1
ATOM 1411 N N . ILE A 1 182 ? -17.235 -0.148 4.210 1.00 89.94 182 ILE A N 1
ATOM 1412 C CA . ILE A 1 182 ? -15.873 0.316 3.963 1.00 89.94 182 ILE A CA 1
ATOM 1413 C C . ILE A 1 182 ? -15.025 0.038 5.189 1.00 89.94 182 ILE A C 1
ATOM 1415 O O . ILE A 1 182 ? -15.266 0.609 6.250 1.00 89.94 182 ILE A O 1
ATOM 1419 N N . GLU A 1 183 ? -14.028 -0.821 5.009 1.00 93.00 183 GLU A N 1
ATOM 1420 C CA . GLU A 1 183 ? -13.008 -1.129 6.008 1.00 93.00 183 GLU A CA 1
ATOM 1421 C C . GLU A 1 183 ? -11.644 -1.240 5.345 1.00 93.00 183 GLU A C 1
ATOM 1423 O O . GLU A 1 183 ? -11.360 -2.228 4.665 1.00 93.00 183 GLU A O 1
ATOM 1428 N N . LEU A 1 184 ? -10.823 -0.207 5.510 1.00 94.56 184 LEU A N 1
ATOM 1429 C CA . LEU A 1 184 ? -9.530 -0.089 4.851 1.00 94.56 184 LEU A CA 1
ATOM 1430 C C . LEU A 1 184 ? -8.461 0.338 5.855 1.00 94.56 184 LEU A C 1
ATOM 1432 O O . LEU A 1 184 ? -8.611 1.357 6.532 1.00 94.56 184 LEU A O 1
ATOM 1436 N N . THR A 1 185 ? -7.356 -0.401 5.888 1.00 95.81 185 THR A N 1
ATOM 1437 C CA . THR A 1 185 ? -6.136 0.023 6.586 1.00 95.81 185 THR A CA 1
ATOM 1438 C C . THR A 1 185 ? -5.103 0.482 5.569 1.00 95.81 185 THR A C 1
ATOM 1440 O O . THR A 1 185 ? -4.786 -0.237 4.623 1.00 95.81 185 THR A O 1
ATOM 1443 N N . ILE A 1 186 ? -4.562 1.681 5.758 1.00 93.38 186 ILE A N 1
ATOM 1444 C CA . ILE A 1 186 ? -3.564 2.273 4.871 1.00 93.38 186 ILE A CA 1
ATOM 1445 C C . ILE A 1 186 ? -2.242 2.376 5.617 1.00 93.38 186 ILE A C 1
ATOM 1447 O O . ILE A 1 186 ? -2.157 3.036 6.653 1.00 93.38 186 ILE A O 1
ATOM 1451 N N . LYS A 1 187 ? -1.200 1.771 5.053 1.00 90.38 187 LYS A N 1
ATOM 1452 C CA . LYS A 1 187 ? 0.190 2.037 5.409 1.00 90.38 187 LYS A CA 1
ATOM 1453 C C . LYS A 1 187 ? 0.661 3.238 4.598 1.00 90.38 187 LYS A C 1
ATOM 1455 O O . LYS A 1 187 ? 1.103 3.087 3.460 1.00 90.38 187 LYS A O 1
ATOM 1460 N N . TYR A 1 188 ? 0.500 4.428 5.168 1.00 83.62 188 TYR A N 1
ATOM 1461 C CA . TYR A 1 188 ? 0.888 5.664 4.511 1.00 83.62 188 TYR A CA 1
ATOM 1462 C C . TYR A 1 188 ? 2.401 5.849 4.585 1.00 83.62 188 TYR A C 1
ATOM 1464 O O . TYR A 1 188 ? 2.971 5.993 5.670 1.00 83.62 188 TYR A O 1
ATOM 1472 N N . ASN A 1 189 ? 3.037 5.859 3.421 1.00 75.75 189 ASN A N 1
ATOM 1473 C CA . ASN A 1 189 ? 4.427 6.236 3.255 1.00 75.75 189 ASN A CA 1
ATOM 1474 C C . ASN A 1 189 ? 4.504 7.714 2.821 1.00 75.75 189 ASN A C 1
ATOM 1476 O O . ASN A 1 189 ? 4.079 8.023 1.702 1.00 75.75 189 ASN A O 1
ATOM 1480 N N . PRO A 1 190 ? 4.994 8.631 3.678 1.00 68.12 190 PRO A N 1
ATOM 1481 C CA . PRO A 1 190 ? 5.112 10.043 3.333 1.00 68.12 190 PRO A CA 1
ATOM 1482 C C . PRO A 1 190 ? 6.038 10.274 2.138 1.00 68.12 190 PRO A C 1
ATOM 1484 O O . PRO A 1 190 ? 7.143 9.737 2.108 1.00 68.12 190 PRO A O 1
ATOM 1487 N N . THR A 1 191 ? 5.623 11.140 1.205 1.00 62.88 191 THR A N 1
ATOM 1488 C CA . THR A 1 191 ? 6.502 11.567 0.110 1.00 62.88 191 THR A CA 1
ATOM 1489 C C . THR A 1 191 ? 7.766 12.238 0.617 1.00 62.88 191 THR A C 1
ATOM 1491 O O . THR A 1 191 ? 7.708 13.071 1.528 1.00 62.88 191 THR A O 1
ATOM 1494 N N . ARG A 1 192 ? 8.908 11.900 0.019 1.00 60.78 192 ARG A N 1
ATOM 1495 C CA . ARG A 1 192 ? 10.181 12.602 0.223 1.00 60.78 192 ARG A CA 1
ATOM 1496 C C . ARG A 1 192 ? 10.590 13.371 -1.039 1.00 60.78 192 ARG A C 1
ATOM 1498 O O . ARG A 1 192 ? 11.736 13.793 -1.171 1.00 60.78 192 ARG A O 1
ATOM 1505 N N . GLY A 1 193 ? 9.656 13.543 -1.975 1.00 54.72 193 GLY A N 1
ATOM 1506 C CA . GLY A 1 193 ? 9.887 14.115 -3.295 1.00 54.72 193 GLY A CA 1
ATOM 1507 C C . GLY A 1 193 ? 10.231 13.053 -4.340 1.00 54.72 193 GLY A C 1
ATOM 1508 O O . GLY A 1 193 ? 10.883 12.048 -4.052 1.00 54.72 193 GLY A O 1
ATOM 1509 N N . PHE A 1 194 ? 9.843 13.324 -5.589 1.00 55.75 194 PHE A N 1
ATOM 1510 C CA . PHE A 1 194 ? 9.951 12.400 -6.726 1.00 55.75 194 PHE A CA 1
ATOM 1511 C C . PHE A 1 194 ? 11.290 11.668 -6.840 1.00 55.75 194 PHE A C 1
ATOM 1513 O O . PHE A 1 194 ? 11.312 10.456 -7.052 1.00 55.75 194 PHE A O 1
ATOM 1520 N N . PHE A 1 195 ? 12.408 12.374 -6.667 1.00 56.44 195 PHE A N 1
ATOM 1521 C CA . PHE A 1 195 ? 13.734 11.760 -6.766 1.00 56.44 195 PHE A CA 1
ATOM 1522 C C . PHE A 1 195 ? 14.072 10.844 -5.617 1.00 56.44 195 PHE A C 1
ATOM 1524 O O . PHE A 1 195 ? 14.635 9.784 -5.854 1.00 56.44 195 PHE A O 1
ATOM 1531 N N . SER A 1 196 ? 13.765 11.268 -4.395 1.00 57.06 196 SER A N 1
ATOM 1532 C CA . SER A 1 196 ? 14.039 10.477 -3.202 1.00 57.06 196 SER A CA 1
ATOM 1533 C C . SER A 1 196 ? 13.278 9.155 -3.275 1.00 57.06 196 SER A C 1
ATOM 1535 O O . SER A 1 196 ? 13.821 8.067 -3.099 1.00 57.06 196 SER A O 1
ATOM 1537 N N . ASP A 1 197 ? 12.027 9.258 -3.694 1.00 57.50 197 ASP A N 1
ATOM 1538 C CA . ASP A 1 197 ? 11.094 8.155 -3.823 1.00 57.50 197 ASP A CA 1
ATOM 1539 C C . ASP A 1 197 ? 11.479 7.195 -4.956 1.00 57.50 197 ASP A C 1
ATOM 1541 O O . ASP A 1 197 ? 11.423 5.971 -4.810 1.00 57.50 197 ASP A O 1
ATOM 1545 N N . LEU A 1 198 ? 11.909 7.742 -6.096 1.00 61.59 198 LEU A N 1
ATOM 1546 C CA . LEU A 1 198 ? 12.432 6.964 -7.215 1.00 61.59 198 LEU A CA 1
ATOM 1547 C C . LEU A 1 198 ? 13.784 6.325 -6.876 1.00 61.59 198 LEU A C 1
ATOM 1549 O O . LEU A 1 198 ? 14.074 5.222 -7.339 1.00 61.59 198 LEU A O 1
ATOM 1553 N N . PHE A 1 199 ? 14.605 6.998 -6.073 1.00 57.09 199 PHE A N 1
ATOM 1554 C CA . PHE A 1 199 ? 15.896 6.502 -5.619 1.00 57.09 199 PHE A CA 1
ATOM 1555 C C . PHE A 1 199 ? 15.740 5.363 -4.611 1.00 57.09 199 PHE A C 1
ATOM 1557 O O . PHE A 1 199 ? 16.418 4.350 -4.752 1.00 57.09 199 PHE A O 1
ATOM 1564 N N . GLU A 1 200 ? 14.792 5.461 -3.680 1.00 59.16 200 GLU A N 1
ATOM 1565 C CA . GLU A 1 200 ? 14.414 4.366 -2.779 1.00 59.16 200 GLU A CA 1
ATOM 1566 C C . GLU A 1 200 ? 13.943 3.155 -3.591 1.00 59.16 200 GLU A C 1
ATOM 1568 O O . GLU A 1 200 ? 14.458 2.046 -3.449 1.00 59.16 200 GLU A O 1
ATOM 1573 N N . ALA A 1 201 ? 13.057 3.398 -4.561 1.00 58.91 201 ALA A N 1
ATOM 1574 C CA . ALA A 1 201 ? 12.588 2.376 -5.485 1.00 58.91 201 ALA A CA 1
ATOM 1575 C C . ALA A 1 201 ? 13.724 1.755 -6.314 1.00 58.91 201 ALA A C 1
ATOM 1577 O O . ALA A 1 201 ? 13.689 0.558 -6.601 1.00 58.91 201 ALA A O 1
ATOM 1578 N N . ALA A 1 202 ? 14.725 2.545 -6.715 1.00 59.72 202 ALA A N 1
ATOM 1579 C CA . ALA A 1 202 ? 15.888 2.077 -7.458 1.00 59.72 202 ALA A CA 1
ATOM 1580 C C . ALA A 1 202 ? 16.824 1.247 -6.570 1.00 59.72 202 ALA A C 1
ATOM 1582 O O . ALA A 1 202 ? 17.157 0.125 -6.951 1.00 59.72 202 ALA A O 1
ATOM 1583 N N . GLN A 1 203 ? 17.201 1.738 -5.386 1.00 59.75 203 GLN A N 1
ATOM 1584 C CA . GLN A 1 203 ? 17.986 0.977 -4.409 1.00 59.75 203 GLN A CA 1
ATOM 1585 C C . GLN A 1 203 ? 17.338 -0.375 -4.123 1.00 59.75 203 GLN A C 1
ATOM 1587 O O . GLN A 1 203 ? 18.009 -1.411 -4.177 1.00 59.75 203 GLN A O 1
ATOM 1592 N N . ASP A 1 204 ? 16.024 -0.367 -3.896 1.00 54.31 204 ASP A N 1
ATOM 1593 C CA . ASP A 1 204 ? 15.287 -1.577 -3.595 1.00 54.31 204 ASP A CA 1
ATOM 1594 C C . ASP A 1 204 ? 15.186 -2.497 -4.829 1.00 54.31 204 ASP A C 1
ATOM 1596 O O . ASP A 1 204 ? 15.497 -3.693 -4.761 1.00 54.31 204 ASP A O 1
ATOM 1600 N N . LYS A 1 205 ? 14.886 -1.957 -6.014 1.00 56.06 205 LYS A N 1
ATOM 1601 C CA . LYS A 1 205 ? 14.849 -2.741 -7.261 1.00 56.06 205 LYS A CA 1
ATOM 1602 C C . LYS A 1 205 ? 16.198 -3.380 -7.609 1.00 56.06 205 LYS A C 1
ATOM 1604 O O . LYS A 1 205 ? 16.205 -4.505 -8.123 1.00 56.06 205 LYS A O 1
ATOM 1609 N N . PHE A 1 206 ? 17.310 -2.696 -7.333 1.00 55.34 206 PHE A N 1
ATOM 1610 C CA . PHE A 1 206 ? 18.675 -3.161 -7.603 1.00 55.34 206 PHE A CA 1
ATOM 1611 C C . PHE A 1 206 ? 19.331 -3.883 -6.414 1.00 55.34 206 PHE A C 1
ATOM 1613 O O . PHE A 1 206 ? 20.457 -4.354 -6.548 1.00 55.34 206 PHE A O 1
ATOM 1620 N N . SER A 1 207 ? 18.613 -4.050 -5.295 1.00 53.75 207 SER A N 1
ATOM 1621 C CA . SER A 1 207 ? 19.050 -4.815 -4.116 1.00 53.75 207 SER A CA 1
ATOM 1622 C C . SER A 1 207 ? 20.382 -4.333 -3.518 1.00 53.75 207 SER A C 1
ATOM 1624 O O . SER A 1 207 ? 21.178 -5.138 -3.042 1.00 53.75 207 SER A O 1
ATOM 1626 N N . ILE A 1 208 ? 20.612 -3.014 -3.513 1.00 53.94 208 ILE A N 1
ATOM 1627 C CA . ILE A 1 208 ? 21.795 -2.371 -2.893 1.00 53.94 208 ILE A CA 1
ATOM 1628 C C . ILE A 1 208 ? 21.645 -2.301 -1.349 1.00 53.94 208 ILE A C 1
ATOM 1630 O O . ILE A 1 208 ? 22.545 -1.882 -0.629 1.00 53.94 208 ILE A O 1
ATOM 1634 N N . GLY A 1 20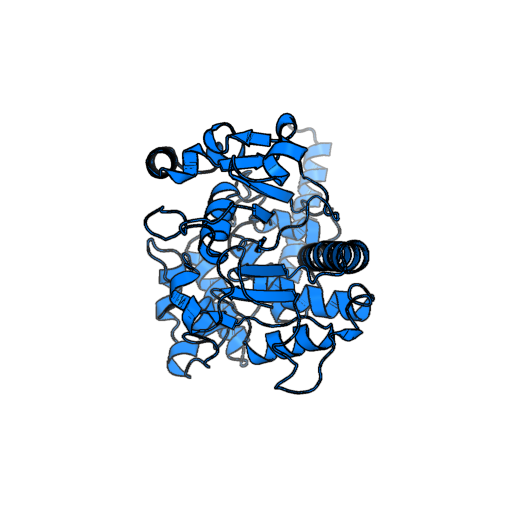9 ? 20.514 -2.779 -0.824 1.00 56.88 209 GLY A N 1
ATOM 1635 C CA . GLY A 1 209 ? 20.152 -2.874 0.588 1.00 56.88 209 GLY A CA 1
ATOM 1636 C C . GLY A 1 209 ? 18.648 -3.138 0.718 1.00 56.88 209 GLY A C 1
ATOM 1637 O O . GLY A 1 209 ? 17.958 -3.269 -0.292 1.00 56.88 209 GLY A O 1
ATOM 1638 N N . THR A 1 210 ? 18.131 -3.238 1.945 1.00 67.50 210 THR A N 1
ATOM 1639 C CA . THR A 1 210 ? 16.683 -3.152 2.221 1.00 67.50 210 THR A CA 1
ATOM 1640 C C . THR A 1 210 ? 16.433 -1.867 2.993 1.00 67.50 210 THR A C 1
ATOM 1642 O O . THR A 1 210 ? 16.969 -1.715 4.097 1.00 67.50 210 THR A O 1
ATOM 1645 N N . SER A 1 211 ? 15.633 -0.966 2.421 1.00 70.75 211 SER A N 1
ATOM 1646 C CA . SER A 1 211 ? 15.274 0.303 3.060 1.00 70.75 211 SER A CA 1
ATOM 1647 C C . SER A 1 211 ? 14.510 0.084 4.373 1.00 70.75 211 SER A C 1
ATOM 1649 O O . SER A 1 211 ? 13.826 -0.928 4.565 1.00 70.75 211 SER A O 1
ATOM 1651 N N . ASP A 1 212 ? 14.602 1.033 5.308 1.00 72.81 212 ASP A N 1
ATOM 1652 C CA . ASP A 1 212 ? 13.803 0.982 6.541 1.00 72.81 212 ASP A CA 1
ATOM 1653 C C . ASP A 1 212 ? 12.302 1.061 6.244 1.00 72.81 212 ASP A C 1
ATOM 1655 O O . ASP A 1 212 ? 11.488 0.484 6.969 1.00 72.81 212 ASP A O 1
ATOM 1659 N N . MET A 1 213 ? 11.929 1.690 5.133 1.00 75.62 213 MET A N 1
ATOM 1660 C CA . MET A 1 213 ? 10.567 1.673 4.628 1.00 75.62 213 MET A CA 1
ATOM 1661 C C . MET A 1 213 ? 10.124 0.280 4.177 1.00 75.62 213 MET A C 1
ATOM 1663 O O . MET A 1 213 ? 9.056 -0.181 4.582 1.00 75.62 213 MET A O 1
ATOM 1667 N N . ALA A 1 214 ? 10.947 -0.437 3.404 1.00 80.44 214 ALA A N 1
ATOM 1668 C CA . ALA A 1 214 ? 10.659 -1.821 3.041 1.00 80.44 214 ALA A CA 1
ATOM 1669 C C . ALA A 1 214 ? 10.510 -2.698 4.298 1.00 80.44 214 ALA A C 1
ATOM 1671 O O . ALA A 1 214 ? 9.569 -3.486 4.389 1.00 80.44 214 ALA A O 1
ATOM 1672 N N . LYS A 1 215 ? 11.341 -2.508 5.331 1.00 85.38 215 LYS A N 1
ATOM 1673 C CA . LYS A 1 215 ? 11.158 -3.206 6.621 1.00 85.38 215 LYS A CA 1
ATOM 1674 C C . LYS A 1 215 ? 9.805 -2.877 7.261 1.00 85.38 215 LYS A C 1
ATOM 1676 O O . LYS A 1 215 ? 9.109 -3.788 7.698 1.00 85.38 215 LYS A O 1
ATOM 1681 N N . GLN A 1 216 ? 9.394 -1.608 7.268 1.00 84.81 216 GLN A N 1
ATOM 1682 C CA . GLN A 1 216 ? 8.091 -1.180 7.798 1.00 84.81 216 GLN A CA 1
ATOM 1683 C C . GLN A 1 216 ? 6.903 -1.749 7.006 1.00 84.81 216 GLN A C 1
ATOM 1685 O O . GLN A 1 216 ? 5.889 -2.104 7.611 1.00 84.81 216 GLN A O 1
ATOM 1690 N N . VAL A 1 217 ? 7.018 -1.863 5.679 1.00 89.75 217 VAL A N 1
ATOM 1691 C CA . VAL A 1 217 ? 6.034 -2.549 4.821 1.00 89.75 217 VAL A CA 1
ATOM 1692 C C . VAL A 1 217 ? 5.972 -4.038 5.168 1.00 89.75 217 VAL A C 1
ATOM 1694 O O . VAL A 1 217 ? 4.884 -4.598 5.289 1.00 89.75 217 VAL A O 1
ATOM 1697 N N . GLY A 1 218 ? 7.121 -4.673 5.400 1.00 92.44 218 GLY A N 1
ATOM 1698 C CA . GLY A 1 218 ? 7.204 -6.079 5.799 1.00 92.44 218 GLY A CA 1
ATOM 1699 C C . GLY A 1 218 ? 6.533 -6.336 7.140 1.00 92.44 218 GLY A C 1
ATOM 1700 O O . GLY A 1 218 ? 5.719 -7.254 7.245 1.00 92.44 218 GLY A O 1
ATOM 1701 N N . SER A 1 219 ? 6.822 -5.498 8.140 1.00 92.56 219 SER A N 1
ATOM 1702 C CA . SER A 1 219 ? 6.168 -5.560 9.451 1.00 92.56 219 SER A CA 1
ATOM 1703 C C . SER A 1 219 ? 4.660 -5.389 9.323 1.00 92.56 219 SER A C 1
ATOM 1705 O O . SER A 1 219 ? 3.924 -6.206 9.856 1.00 92.56 219 SER A O 1
ATOM 1707 N N . PHE A 1 220 ? 4.195 -4.421 8.527 1.00 94.62 220 PHE A N 1
ATOM 1708 C CA . PHE A 1 220 ? 2.766 -4.226 8.279 1.00 94.62 220 PHE A CA 1
ATOM 1709 C C . PHE A 1 220 ? 2.083 -5.481 7.710 1.00 94.62 220 PHE A C 1
ATOM 1711 O O . PHE A 1 220 ? 1.078 -5.934 8.255 1.00 94.62 220 PHE A O 1
ATOM 1718 N N . ILE A 1 221 ? 2.649 -6.082 6.656 1.00 96.25 221 ILE A N 1
ATOM 1719 C CA . ILE A 1 221 ? 2.110 -7.316 6.059 1.00 96.25 221 ILE A CA 1
ATOM 1720 C C . ILE A 1 221 ? 2.116 -8.459 7.086 1.00 96.25 221 ILE A C 1
ATOM 1722 O O . ILE A 1 221 ? 1.149 -9.216 7.196 1.00 96.25 221 ILE A O 1
ATOM 1726 N N . SER A 1 222 ? 3.190 -8.584 7.864 1.00 96.88 222 SER A N 1
ATOM 1727 C CA . SER A 1 222 ? 3.300 -9.586 8.925 1.00 96.88 222 SER A CA 1
ATOM 1728 C C . SER A 1 222 ? 2.247 -9.403 10.012 1.00 96.88 222 SER A C 1
ATOM 1730 O O . SER A 1 222 ? 1.606 -10.376 10.387 1.00 96.88 222 SER A O 1
ATOM 1732 N N . ASP A 1 223 ? 2.051 -8.188 10.510 1.00 96.81 223 ASP A N 1
ATOM 1733 C CA . ASP A 1 223 ? 1.136 -7.918 11.619 1.00 96.81 223 ASP A CA 1
ATOM 1734 C C . ASP A 1 223 ? -0.314 -8.201 11.210 1.00 96.81 223 ASP A C 1
ATOM 1736 O O . ASP A 1 223 ? -1.034 -8.894 11.928 1.00 96.81 223 ASP A O 1
ATOM 1740 N N . VAL A 1 224 ? -0.712 -7.782 10.001 1.00 97.19 224 VAL A N 1
ATOM 1741 C CA . VAL A 1 224 ? -2.042 -8.089 9.449 1.00 97.19 224 VAL A CA 1
ATOM 1742 C C . VAL A 1 224 ? -2.239 -9.596 9.302 1.00 97.19 224 VAL A C 1
ATOM 1744 O O . VAL A 1 224 ? -3.261 -10.130 9.726 1.00 97.19 224 VAL A O 1
ATOM 1747 N N . THR A 1 225 ? -1.265 -10.305 8.726 1.00 96.81 225 THR A N 1
ATOM 1748 C CA . THR A 1 225 ? -1.394 -11.754 8.497 1.00 96.81 225 THR A CA 1
ATOM 1749 C C . THR A 1 225 ? -1.322 -12.569 9.789 1.00 96.81 225 THR A C 1
ATOM 1751 O O . THR A 1 225 ? -2.004 -13.584 9.900 1.00 96.81 225 THR A O 1
ATOM 1754 N N . LYS A 1 226 ? -0.563 -12.128 10.801 1.00 96.81 226 LYS A N 1
ATOM 1755 C CA . LYS A 1 226 ? -0.560 -12.746 12.138 1.00 96.81 226 LYS A CA 1
ATOM 1756 C C . LYS A 1 226 ? -1.914 -12.607 12.811 1.00 96.81 226 LYS A C 1
ATOM 1758 O O . LYS A 1 226 ? -2.472 -13.605 13.252 1.00 96.81 226 LYS A O 1
ATOM 1763 N N . ALA A 1 227 ? -2.458 -11.397 12.843 1.00 96.94 227 ALA A N 1
ATOM 1764 C CA . ALA A 1 227 ? -3.746 -11.160 13.469 1.00 96.94 227 ALA A CA 1
ATOM 1765 C C . ALA A 1 227 ? -4.892 -11.855 12.702 1.00 96.94 227 ALA A C 1
ATOM 1767 O O . ALA A 1 227 ? -5.814 -12.387 13.319 1.00 96.94 227 ALA A O 1
ATOM 1768 N N . ALA A 1 228 ? -4.804 -11.965 11.371 1.00 95.12 228 ALA A N 1
ATOM 1769 C CA . ALA A 1 228 ? -5.726 -12.782 10.578 1.00 95.12 228 ALA A CA 1
ATOM 1770 C C . ALA A 1 228 ? -5.650 -14.278 10.937 1.00 95.12 228 ALA A C 1
ATOM 1772 O O . ALA A 1 228 ? -6.685 -14.922 11.111 1.00 95.12 228 ALA A O 1
ATOM 1773 N N . GLU A 1 229 ? -4.446 -14.822 11.127 1.00 94.56 229 GLU A N 1
ATOM 1774 C CA . GLU A 1 229 ? -4.241 -16.202 11.582 1.00 94.56 229 GLU A CA 1
ATOM 1775 C C . GLU A 1 229 ? -4.729 -16.440 13.020 1.00 94.56 229 GLU A C 1
ATOM 1777 O O . GLU A 1 229 ? -5.298 -17.491 13.327 1.00 94.56 229 GLU A O 1
ATOM 1782 N N . GLU A 1 230 ? -4.546 -15.472 13.915 1.00 95.44 230 GLU A N 1
ATOM 1783 C CA . GLU A 1 230 ? -5.104 -15.513 15.270 1.00 95.44 230 GLU A CA 1
ATOM 1784 C C . GLU A 1 230 ? -6.633 -15.525 15.238 1.00 95.44 230 GLU A C 1
ATOM 1786 O O . GLU A 1 230 ? -7.262 -16.367 15.889 1.00 95.44 230 GLU A O 1
ATOM 1791 N N . LYS A 1 231 ? -7.237 -14.661 14.416 1.00 93.81 231 LYS A N 1
ATOM 1792 C CA . LYS A 1 231 ? -8.684 -14.645 14.198 1.00 93.81 231 LYS A CA 1
ATOM 1793 C C . LYS A 1 231 ? -9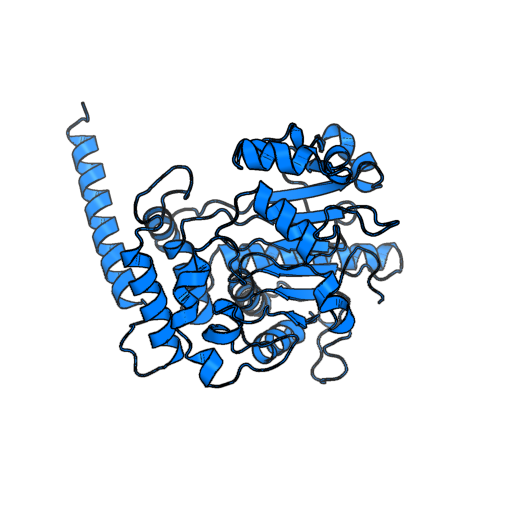.176 -15.957 13.592 1.00 93.81 231 LYS A C 1
ATOM 1795 O O . LYS A 1 231 ? -10.179 -16.494 14.056 1.00 93.81 231 LYS A O 1
ATOM 1800 N N . ARG A 1 232 ? -8.439 -16.532 12.634 1.00 90.50 232 ARG A N 1
ATOM 1801 C CA . ARG A 1 232 ? -8.750 -17.842 12.043 1.00 90.50 232 ARG A CA 1
ATOM 1802 C C . ARG A 1 232 ? -8.822 -18.937 13.094 1.00 90.50 232 ARG A C 1
ATOM 1804 O O . ARG A 1 232 ? -9.767 -19.722 13.088 1.00 90.50 232 ARG A O 1
ATOM 1811 N N . LYS A 1 233 ? -7.852 -18.977 14.007 1.00 90.44 233 LYS A N 1
ATOM 1812 C CA . LYS A 1 233 ? -7.813 -19.954 15.105 1.00 90.44 233 LYS A CA 1
ATOM 1813 C C . LYS A 1 233 ? -8.945 -19.744 16.109 1.00 90.44 233 LYS A C 1
ATOM 1815 O O . LYS A 1 233 ? -9.506 -20.724 16.586 1.00 90.44 233 LYS A O 1
ATOM 1820 N N . LYS A 1 234 ? -9.283 -18.488 16.415 1.00 92.44 234 LYS A N 1
ATOM 1821 C CA . LYS A 1 234 ? -10.353 -18.129 17.358 1.00 92.44 234 LYS A CA 1
ATOM 1822 C C . LYS A 1 234 ? -11.747 -18.451 16.811 1.00 92.44 234 LYS A C 1
ATOM 1824 O O . LYS A 1 234 ? -12.556 -19.044 17.517 1.00 92.44 234 LYS A O 1
ATOM 1829 N N . ASP A 1 235 ? -12.001 -18.088 15.557 1.00 91.06 235 ASP A N 1
ATOM 1830 C CA . ASP A 1 235 ? -13.338 -18.126 14.954 1.00 91.06 235 ASP A CA 1
ATOM 1831 C C . ASP A 1 235 ? -13.566 -19.385 14.092 1.00 91.06 235 ASP A C 1
ATOM 1833 O O . ASP A 1 235 ? -14.671 -19.605 13.592 1.00 91.06 235 ASP A O 1
ATOM 1837 N N . ASN A 1 236 ? -12.524 -20.206 13.899 1.00 87.88 236 ASN A N 1
ATOM 1838 C CA . ASN A 1 236 ? -12.490 -21.362 12.996 1.00 87.88 236 ASN A CA 1
ATOM 1839 C C . ASN A 1 236 ? -12.958 -21.024 11.563 1.00 87.88 236 ASN A C 1
ATOM 1841 O O . ASN A 1 236 ? -13.666 -21.799 10.916 1.00 87.88 236 ASN A O 1
ATOM 1845 N N . LYS A 1 237 ? -12.598 -19.829 11.078 1.00 87.75 237 LYS A N 1
ATOM 1846 C CA . LYS A 1 237 ? -12.964 -19.292 9.757 1.00 87.75 237 LYS A CA 1
ATOM 1847 C C . LYS A 1 237 ? -11.795 -18.529 9.151 1.00 87.75 237 LYS A C 1
ATOM 1849 O O . LYS A 1 237 ? -11.129 -17.779 9.851 1.00 87.75 237 LYS A O 1
ATOM 1854 N N . ILE A 1 238 ? -11.555 -18.689 7.851 1.00 86.81 238 ILE A N 1
ATOM 1855 C CA . ILE A 1 238 ? -10.494 -17.949 7.157 1.00 86.81 238 ILE A CA 1
ATOM 1856 C C . ILE A 1 238 ? -10.830 -16.454 7.159 1.00 86.81 238 ILE A C 1
ATOM 1858 O O . ILE A 1 238 ? -11.910 -16.055 6.728 1.00 86.81 238 ILE A O 1
ATOM 1862 N N . PHE A 1 239 ? -9.881 -15.635 7.608 1.00 90.75 239 PHE A N 1
ATOM 1863 C CA . PHE A 1 239 ? -9.908 -14.193 7.406 1.00 90.75 239 PHE A CA 1
ATOM 1864 C C . PHE A 1 239 ? -8.942 -13.851 6.272 1.00 90.75 239 PHE A C 1
ATOM 1866 O O . PHE A 1 239 ? -7.733 -13.812 6.475 1.00 90.75 239 PHE A O 1
ATOM 1873 N N . ALA A 1 240 ? -9.458 -13.654 5.060 1.00 91.88 240 ALA A N 1
ATOM 1874 C CA . ALA A 1 240 ? -8.614 -13.324 3.915 1.00 91.88 240 ALA A CA 1
ATOM 1875 C C . ALA A 1 240 ? -8.166 -11.854 3.969 1.00 91.88 240 ALA A C 1
ATOM 1877 O O . ALA A 1 240 ? -8.957 -10.984 4.323 1.00 91.88 240 ALA A O 1
ATOM 1878 N N . ALA A 1 241 ? -6.923 -11.555 3.598 1.00 94.38 241 ALA A N 1
ATOM 1879 C CA . ALA A 1 241 ? -6.408 -10.187 3.560 1.00 94.38 241 ALA A CA 1
ATOM 1880 C C . ALA A 1 241 ? -5.726 -9.904 2.221 1.00 94.38 241 ALA A C 1
ATOM 1882 O O . ALA A 1 241 ? -4.854 -10.650 1.780 1.00 94.38 241 ALA A O 1
ATOM 1883 N N . ASN A 1 242 ? -6.106 -8.802 1.586 1.00 94.81 242 ASN A N 1
ATOM 1884 C CA . ASN A 1 242 ? -5.497 -8.316 0.360 1.00 94.81 242 ASN A CA 1
ATOM 1885 C C . ASN A 1 242 ? -4.725 -7.020 0.627 1.00 94.81 242 ASN A C 1
ATOM 1887 O O . ASN A 1 242 ? -5.220 -6.132 1.319 1.00 94.81 242 ASN A O 1
ATOM 1891 N N . PHE A 1 243 ? -3.535 -6.908 0.043 1.00 95.62 243 PHE A N 1
ATOM 1892 C CA . PHE A 1 243 ? -2.688 -5.722 0.068 1.00 95.62 243 PHE A CA 1
ATOM 1893 C C . PHE A 1 243 ? -2.613 -5.135 -1.341 1.00 95.62 243 PHE A C 1
ATOM 1895 O O . PHE A 1 243 ? -1.937 -5.677 -2.213 1.00 95.62 243 PHE A O 1
ATOM 1902 N N . ALA A 1 244 ? -3.303 -4.027 -1.586 1.00 94.56 244 ALA A N 1
ATOM 1903 C CA . ALA A 1 244 ? -3.153 -3.269 -2.818 1.00 94.56 244 ALA A CA 1
ATOM 1904 C C . ALA A 1 244 ? -1.874 -2.418 -2.748 1.00 94.56 244 ALA A C 1
ATOM 1906 O O . ALA A 1 244 ? -1.723 -1.569 -1.867 1.00 94.56 244 ALA A O 1
ATOM 1907 N N . ALA A 1 245 ? -0.949 -2.673 -3.674 1.00 92.19 245 ALA A N 1
ATOM 1908 C CA . ALA A 1 245 ? 0.330 -1.992 -3.776 1.00 92.19 245 ALA A CA 1
ATOM 1909 C C . ALA A 1 245 ? 0.415 -1.184 -5.072 1.00 92.19 245 ALA A C 1
ATOM 1911 O O . ALA A 1 245 ? 0.381 -1.738 -6.175 1.00 92.19 245 ALA A O 1
ATOM 1912 N N . HIS A 1 246 ? 0.567 0.130 -4.937 1.00 89.00 246 HIS A N 1
ATOM 1913 C CA . HIS A 1 246 ? 0.641 1.041 -6.070 1.00 89.00 246 HIS A CA 1
ATOM 1914 C C . HIS A 1 246 ? 2.085 1.425 -6.415 1.00 89.00 246 HIS A C 1
ATOM 1916 O O . HIS A 1 246 ? 2.871 1.765 -5.531 1.00 89.00 246 HIS A O 1
ATOM 1922 N N . SER A 1 247 ? 2.421 1.430 -7.707 1.00 84.25 247 SER A N 1
ATOM 1923 C CA . SER A 1 247 ? 3.684 1.961 -8.223 1.00 84.25 247 SER A CA 1
ATOM 1924 C C . SER A 1 247 ? 4.902 1.376 -7.495 1.00 84.25 247 SER A C 1
ATOM 1926 O O . SER A 1 247 ? 5.030 0.151 -7.376 1.00 84.25 247 SER A O 1
ATOM 1928 N N . GLN A 1 248 ? 5.800 2.218 -6.989 1.00 77.00 248 GLN A N 1
ATOM 1929 C CA . GLN A 1 248 ? 7.038 1.820 -6.340 1.00 77.00 248 GLN A CA 1
ATOM 1930 C C . GLN A 1 248 ? 6.845 1.045 -5.034 1.00 77.00 248 GLN A C 1
ATOM 1932 O O . GLN A 1 248 ? 7.759 0.324 -4.636 1.00 77.00 248 GLN A O 1
ATOM 1937 N N . LEU A 1 249 ? 5.661 1.088 -4.411 1.00 84.94 249 LEU A N 1
ATOM 1938 C CA . LEU A 1 249 ? 5.382 0.232 -3.259 1.00 84.94 249 LEU A CA 1
ATOM 1939 C C . LEU A 1 249 ? 5.517 -1.255 -3.608 1.00 84.94 249 LEU A C 1
ATOM 1941 O O . LEU A 1 249 ? 5.865 -2.055 -2.749 1.00 84.94 249 LEU A O 1
ATOM 1945 N N . ASN A 1 250 ? 5.329 -1.637 -4.873 1.00 88.44 250 ASN A N 1
ATOM 1946 C CA . ASN A 1 250 ? 5.610 -3.001 -5.316 1.00 88.44 250 ASN A CA 1
ATOM 1947 C C . ASN A 1 250 ? 7.097 -3.368 -5.169 1.00 88.44 250 ASN A C 1
ATOM 1949 O O . ASN A 1 250 ? 7.415 -4.503 -4.826 1.00 88.44 250 ASN A O 1
ATOM 1953 N N . ALA A 1 251 ? 8.025 -2.431 -5.386 1.00 84.31 251 ALA A N 1
ATOM 1954 C CA . ALA A 1 251 ? 9.451 -2.671 -5.151 1.00 84.31 251 ALA A CA 1
ATOM 1955 C C . ALA A 1 251 ? 9.760 -2.791 -3.650 1.00 84.31 251 ALA A C 1
ATOM 1957 O O . ALA A 1 251 ? 10.457 -3.723 -3.245 1.00 84.31 251 ALA A O 1
ATOM 1958 N N . LEU A 1 252 ? 9.170 -1.909 -2.833 1.00 84.00 252 LEU A N 1
ATOM 1959 C CA . LEU A 1 252 ? 9.283 -1.968 -1.373 1.00 84.00 252 LEU A CA 1
ATOM 1960 C C . LEU A 1 252 ? 8.746 -3.297 -0.834 1.00 84.00 252 LEU A C 1
ATOM 1962 O O . LEU A 1 252 ? 9.436 -3.971 -0.079 1.00 84.00 252 LEU A O 1
ATOM 1966 N N . ALA A 1 253 ? 7.554 -3.714 -1.269 1.00 89.69 253 ALA A N 1
ATOM 1967 C CA . ALA A 1 253 ? 6.939 -4.977 -0.880 1.00 89.69 253 ALA A CA 1
ATOM 1968 C C . ALA A 1 253 ? 7.812 -6.173 -1.284 1.00 89.69 253 ALA A C 1
ATOM 1970 O O . ALA A 1 253 ? 8.079 -7.036 -0.456 1.00 89.69 253 ALA A O 1
ATOM 1971 N N . LEU A 1 254 ? 8.337 -6.209 -2.514 1.00 90.75 254 LEU A N 1
ATOM 1972 C CA . LEU A 1 254 ? 9.241 -7.278 -2.952 1.00 90.75 254 LEU A CA 1
ATOM 1973 C C . LEU A 1 254 ? 10.430 -7.448 -1.986 1.00 90.75 254 LEU A C 1
ATOM 1975 O O . LEU A 1 254 ? 10.747 -8.566 -1.573 1.00 90.75 254 LEU A O 1
ATOM 1979 N N . ASN A 1 255 ? 11.085 -6.349 -1.614 1.00 85.81 255 ASN A N 1
ATOM 1980 C CA . ASN A 1 255 ? 12.240 -6.396 -0.720 1.00 85.81 255 ASN A CA 1
ATOM 1981 C C . ASN A 1 255 ? 11.869 -6.648 0.733 1.00 85.81 255 ASN A C 1
ATOM 1983 O O . ASN A 1 255 ? 12.562 -7.407 1.406 1.00 85.81 255 ASN A O 1
ATOM 1987 N N . ALA A 1 256 ? 10.751 -6.091 1.186 1.00 89.62 256 ALA A N 1
ATOM 1988 C CA . ALA A 1 256 ? 10.165 -6.375 2.483 1.00 89.62 256 ALA A CA 1
ATOM 1989 C C . ALA A 1 256 ? 9.974 -7.881 2.690 1.00 89.62 256 ALA A C 1
ATOM 1991 O O . ALA A 1 256 ? 10.327 -8.424 3.736 1.00 89.62 256 ALA A O 1
ATOM 1992 N N . ILE A 1 257 ? 9.461 -8.567 1.664 1.00 94.38 257 ILE A N 1
ATOM 1993 C CA . ILE A 1 257 ? 9.241 -10.010 1.696 1.00 94.38 257 ILE A CA 1
ATOM 1994 C C . ILE A 1 257 ? 10.561 -10.783 1.706 1.00 94.38 257 ILE A C 1
ATOM 1996 O O . ILE A 1 257 ? 10.715 -11.701 2.512 1.00 94.38 257 ILE A O 1
ATOM 2000 N N . LYS A 1 258 ? 11.537 -10.405 0.870 1.00 92.06 258 LYS A N 1
ATOM 2001 C CA . LYS A 1 258 ? 12.871 -11.033 0.874 1.00 92.06 258 LYS A CA 1
ATOM 2002 C C . LYS A 1 258 ? 13.562 -10.898 2.229 1.00 92.06 258 LYS A C 1
ATOM 2004 O O . LYS A 1 258 ? 13.968 -11.900 2.811 1.00 92.06 258 LYS A O 1
ATOM 2009 N N . TRP A 1 259 ? 13.634 -9.677 2.747 1.00 90.25 259 TRP A N 1
ATOM 2010 C CA . TRP A 1 259 ? 14.246 -9.389 4.037 1.00 90.25 259 TRP A CA 1
ATOM 2011 C C . TRP A 1 259 ? 13.504 -10.098 5.172 1.00 90.25 259 TRP A C 1
ATOM 2013 O O . TRP A 1 259 ? 14.118 -10.790 5.984 1.00 90.25 259 TRP A O 1
ATOM 2023 N N . GLY A 1 260 ? 12.173 -10.001 5.196 1.00 92.94 260 GLY A N 1
ATOM 2024 C CA . GLY A 1 260 ? 11.353 -10.637 6.222 1.00 92.94 260 GLY A CA 1
ATOM 2025 C C . GLY A 1 260 ? 11.445 -12.164 6.192 1.00 92.94 260 GLY A C 1
ATOM 2026 O O . GLY A 1 260 ? 11.407 -12.788 7.250 1.00 92.94 260 GLY A O 1
ATOM 2027 N N . LYS A 1 261 ? 11.645 -12.783 5.021 1.00 92.56 261 LYS A N 1
ATOM 2028 C CA . LYS A 1 261 ? 11.934 -14.221 4.908 1.00 92.56 261 LYS A CA 1
ATOM 2029 C C . LYS A 1 261 ? 13.226 -14.593 5.635 1.00 92.56 261 LYS A C 1
ATOM 2031 O O . LYS A 1 261 ? 13.220 -15.530 6.428 1.00 92.56 261 LYS A O 1
ATOM 2036 N N . GLU A 1 262 ? 14.310 -13.862 5.381 1.00 91.56 262 GLU A N 1
ATOM 2037 C CA . GLU A 1 262 ? 15.620 -14.101 6.009 1.00 91.56 262 GLU A CA 1
ATOM 2038 C C . GLU A 1 262 ? 15.586 -13.887 7.529 1.00 91.56 262 GLU A C 1
ATOM 2040 O O . GLU A 1 262 ? 16.299 -14.564 8.264 1.00 91.56 262 GLU A O 1
ATOM 2045 N N . HIS A 1 263 ? 14.700 -13.008 8.005 1.00 92.62 263 HIS A N 1
ATOM 2046 C CA . HIS A 1 263 ? 14.557 -12.657 9.421 1.00 92.62 263 HIS A CA 1
ATOM 2047 C C . HIS A 1 263 ? 13.373 -13.360 10.115 1.00 92.62 263 HIS A C 1
ATOM 2049 O O . HIS A 1 263 ? 13.014 -13.017 11.239 1.00 92.62 263 HIS A O 1
ATOM 2055 N N . GLY A 1 264 ? 12.750 -14.354 9.468 1.00 93.12 264 GLY A N 1
ATOM 2056 C CA . GLY A 1 264 ? 11.698 -15.190 10.067 1.00 93.12 264 GLY A CA 1
ATOM 2057 C C . GLY A 1 264 ? 10.340 -14.506 10.281 1.00 93.12 264 GLY A C 1
ATOM 2058 O O . GLY A 1 264 ? 9.472 -15.068 10.956 1.00 93.12 264 GLY A O 1
ATOM 2059 N N . LEU A 1 265 ? 10.128 -13.332 9.684 1.00 95.06 265 LEU A N 1
ATOM 2060 C CA . LEU A 1 265 ? 8.953 -12.480 9.878 1.00 95.06 265 LEU A CA 1
ATOM 2061 C C . LEU A 1 265 ? 7.638 -13.152 9.440 1.00 95.06 265 LEU A C 1
ATOM 2063 O O . LEU A 1 265 ? 6.607 -12.949 10.072 1.00 95.06 265 LEU A O 1
ATOM 2067 N N . PHE A 1 266 ? 7.695 -14.003 8.410 1.00 95.88 266 PHE A N 1
ATOM 2068 C CA . PHE A 1 266 ? 6.543 -14.712 7.826 1.00 95.88 266 PHE A CA 1
ATOM 2069 C C . PHE A 1 266 ? 6.466 -16.191 8.226 1.00 95.88 266 PHE A C 1
ATOM 2071 O O . PHE A 1 266 ? 5.839 -17.011 7.558 1.00 95.88 266 PHE A O 1
ATOM 2078 N N . SER A 1 267 ? 7.139 -16.574 9.312 1.00 93.75 267 SER A N 1
ATOM 2079 C CA . SER A 1 267 ? 7.206 -17.974 9.744 1.00 93.75 267 SER A CA 1
ATOM 2080 C C . SER A 1 267 ? 5.855 -18.573 10.158 1.00 93.75 267 SER A C 1
ATOM 2082 O O . SER A 1 267 ? 5.723 -19.797 10.132 1.00 93.75 267 SER A O 1
ATOM 2084 N N . HIS A 1 268 ? 4.861 -17.744 10.490 1.00 94.06 268 HIS A N 1
ATOM 2085 C CA . HIS A 1 268 ? 3.479 -18.154 10.768 1.00 94.06 268 HIS A CA 1
ATOM 2086 C C . HIS A 1 268 ? 2.709 -18.598 9.519 1.00 94.06 268 HIS A C 1
ATOM 2088 O O . HIS A 1 268 ? 1.697 -19.271 9.660 1.00 94.06 268 HIS A O 1
ATOM 2094 N N . LEU A 1 269 ? 3.199 -18.284 8.315 1.00 92.69 269 LEU A N 1
ATOM 2095 C CA . LEU A 1 269 ? 2.540 -18.603 7.042 1.00 92.69 269 LEU A CA 1
ATOM 2096 C C . LEU A 1 269 ? 3.097 -19.852 6.350 1.00 92.69 269 LEU A C 1
ATOM 2098 O O . LEU A 1 269 ? 2.751 -20.128 5.203 1.00 92.69 269 LEU A O 1
ATOM 2102 N N . ARG A 1 270 ? 3.965 -20.626 7.018 1.00 86.69 270 ARG A N 1
ATOM 2103 C CA . ARG A 1 270 ? 4.637 -21.791 6.410 1.00 86.69 270 ARG A CA 1
ATOM 2104 C C . ARG A 1 270 ? 3.678 -22.807 5.796 1.00 86.69 270 ARG A C 1
ATOM 2106 O O . ARG A 1 270 ? 4.040 -23.421 4.802 1.00 86.69 270 ARG A O 1
ATOM 2113 N N . GLU A 1 271 ? 2.484 -22.975 6.362 1.00 84.50 271 GLU A N 1
ATOM 2114 C CA . GLU A 1 271 ? 1.477 -23.906 5.835 1.00 84.50 271 GLU A CA 1
ATOM 2115 C C . GLU A 1 271 ? 0.921 -23.498 4.462 1.00 84.50 271 GLU A C 1
ATOM 2117 O O . GLU A 1 271 ? 0.424 -24.346 3.729 1.00 84.50 271 GLU A O 1
ATOM 2122 N N . PHE A 1 272 ? 1.058 -22.223 4.089 1.00 84.56 272 PHE A N 1
ATOM 2123 C CA . PHE A 1 272 ? 0.639 -21.692 2.792 1.00 84.56 272 PHE A CA 1
ATOM 2124 C C . PHE A 1 272 ? 1.792 -21.594 1.784 1.00 84.56 272 PHE A C 1
ATOM 2126 O O . PHE A 1 272 ? 1.576 -21.175 0.645 1.00 84.56 272 PHE A O 1
ATOM 2133 N N . VAL A 1 273 ? 3.026 -21.943 2.175 1.00 82.62 273 VAL A N 1
ATOM 2134 C CA . VAL A 1 273 ? 4.175 -21.933 1.259 1.00 82.62 273 VAL A CA 1
ATOM 2135 C C . VAL A 1 273 ? 3.938 -22.967 0.170 1.00 82.62 273 VAL A C 1
ATOM 2137 O O . VAL A 1 273 ? 3.766 -24.153 0.437 1.00 82.62 273 VAL A O 1
ATOM 2140 N N . SER A 1 274 ? 3.973 -22.504 -1.074 1.00 71.69 274 SER A N 1
ATOM 2141 C CA . SER A 1 274 ? 3.684 -23.328 -2.237 1.00 71.69 274 SER A CA 1
ATOM 2142 C C . SER A 1 274 ? 4.830 -23.296 -3.244 1.00 71.69 274 SER A C 1
ATOM 2144 O O . SER A 1 274 ? 5.387 -22.241 -3.565 1.00 71.69 274 SER A O 1
ATOM 2146 N N . THR A 1 275 ? 5.153 -24.469 -3.789 1.00 65.62 275 THR A N 1
ATOM 2147 C CA . THR A 1 275 ? 6.129 -24.637 -4.873 1.00 65.62 275 THR A CA 1
ATOM 2148 C C . THR A 1 275 ? 5.473 -24.892 -6.233 1.00 65.62 275 THR A C 1
ATOM 2150 O O . THR A 1 275 ? 6.138 -24.733 -7.259 1.00 65.62 275 THR A O 1
ATOM 2153 N N . THR A 1 276 ? 4.174 -25.211 -6.281 1.00 64.44 276 THR A N 1
ATOM 2154 C CA . THR A 1 276 ? 3.454 -25.554 -7.518 1.00 64.44 276 THR A CA 1
ATOM 2155 C C . THR A 1 276 ? 2.635 -24.380 -8.060 1.00 64.44 276 THR A C 1
ATOM 2157 O O . THR A 1 276 ? 2.064 -23.588 -7.316 1.00 64.44 276 THR A O 1
ATOM 2160 N N . LYS A 1 277 ? 2.557 -24.242 -9.390 1.00 60.84 277 LYS A N 1
ATOM 2161 C CA . LYS A 1 277 ? 1.869 -23.114 -10.052 1.00 60.84 277 LYS A CA 1
ATOM 2162 C C . LYS A 1 277 ? 0.376 -23.015 -9.694 1.00 60.84 277 LYS A C 1
ATOM 2164 O O . LYS A 1 277 ? -0.163 -21.917 -9.676 1.00 60.84 277 LYS A O 1
ATOM 2169 N N . GLU A 1 278 ? -0.264 -24.144 -9.398 1.00 59.16 278 GLU A N 1
ATOM 2170 C CA . GLU A 1 278 ? -1.696 -24.253 -9.077 1.00 59.16 278 GLU A CA 1
ATOM 2171 C C . GLU A 1 278 ? -2.020 -23.896 -7.617 1.00 59.16 278 GLU A C 1
ATOM 2173 O O . GLU A 1 278 ? -3.117 -23.425 -7.317 1.00 59.16 278 GLU A O 1
ATOM 2178 N N . GLU A 1 279 ? -1.074 -24.078 -6.696 1.00 61.41 279 GLU A N 1
ATOM 2179 C CA . GLU A 1 279 ? -1.237 -23.743 -5.275 1.00 61.41 279 GLU A CA 1
ATOM 2180 C C . GLU A 1 279 ? -0.798 -22.307 -4.948 1.00 61.41 279 GLU A C 1
ATOM 2182 O O . GLU A 1 279 ? -1.293 -21.720 -3.988 1.00 61.41 279 GLU A O 1
ATOM 2187 N N . LYS A 1 280 ? 0.050 -21.695 -5.787 1.00 60.31 280 LYS A N 1
ATOM 2188 C CA . LYS A 1 280 ? 0.503 -20.294 -5.670 1.00 60.31 280 LYS A CA 1
ATOM 2189 C C . LYS A 1 280 ? -0.627 -19.250 -5.636 1.00 60.31 280 LYS A C 1
ATOM 2191 O O . LYS A 1 280 ? -0.409 -18.138 -5.159 1.00 60.31 280 LYS A O 1
ATOM 2196 N N . ASN A 1 281 ? -1.830 -19.623 -6.081 1.00 57.88 281 ASN A N 1
ATOM 2197 C CA . ASN A 1 281 ? -3.032 -18.780 -6.083 1.00 57.88 281 ASN A CA 1
ATOM 2198 C C . ASN A 1 281 ? -3.997 -19.079 -4.916 1.00 57.88 281 ASN A C 1
ATOM 2200 O O . ASN A 1 281 ? -5.103 -18.544 -4.899 1.00 57.88 281 ASN A O 1
ATOM 2204 N N . LYS A 1 282 ? -3.614 -19.949 -3.967 1.00 67.75 282 LYS A N 1
ATOM 2205 C CA . LYS A 1 282 ? -4.471 -20.422 -2.864 1.00 67.75 282 LYS A CA 1
ATOM 2206 C C . LYS A 1 282 ? -4.160 -19.799 -1.500 1.00 67.75 282 LYS A C 1
ATOM 2208 O O . LYS A 1 282 ? -4.839 -20.146 -0.543 1.00 67.75 282 LYS A O 1
ATOM 2213 N N . SER A 1 283 ? -3.233 -18.849 -1.391 1.00 86.19 283 SER A N 1
ATOM 2214 C CA . SER A 1 283 ? -3.034 -18.143 -0.118 1.00 86.19 283 SER A CA 1
ATOM 2215 C C . SER A 1 283 ? -4.160 -17.135 0.164 1.00 86.19 283 SER A C 1
ATOM 2217 O O . SER A 1 283 ? -4.356 -16.234 -0.654 1.00 86.19 283 SER A O 1
ATOM 2219 N N . PRO A 1 284 ? -4.837 -17.198 1.331 1.00 90.38 284 PRO A N 1
ATOM 2220 C CA . PRO A 1 284 ? -5.833 -16.198 1.735 1.00 90.38 284 PRO A CA 1
ATOM 2221 C C . PRO A 1 284 ? -5.236 -14.798 1.933 1.00 90.38 284 PRO A C 1
ATOM 2223 O O . PRO A 1 284 ? -5.969 -13.836 2.157 1.00 90.38 284 PRO A O 1
ATOM 2226 N N . TYR A 1 285 ? -3.912 -14.679 1.836 1.00 93.50 285 TYR A N 1
ATOM 2227 C CA . TYR A 1 285 ? -3.148 -13.457 1.991 1.00 93.50 285 TYR A CA 1
ATOM 2228 C C . TYR A 1 285 ? -2.517 -13.075 0.654 1.00 93.50 285 TYR A C 1
ATOM 2230 O O . TYR A 1 285 ? -1.551 -13.699 0.207 1.00 93.50 285 TYR A O 1
ATOM 2238 N N . THR A 1 286 ? -3.067 -12.058 -0.006 1.00 93.81 286 THR A N 1
ATOM 2239 C CA . THR A 1 286 ? -2.697 -11.710 -1.383 1.00 93.81 286 THR A CA 1
ATOM 2240 C C . THR A 1 286 ? -2.161 -10.297 -1.519 1.00 93.81 286 THR A C 1
ATOM 2242 O O . THR A 1 286 ? -2.597 -9.393 -0.817 1.00 93.81 286 THR A O 1
ATOM 2245 N N . ILE A 1 287 ? -1.275 -10.072 -2.487 1.00 94.25 287 ILE A N 1
ATOM 2246 C CA . ILE A 1 287 ? -0.918 -8.729 -2.958 1.00 94.25 287 ILE A CA 1
ATOM 2247 C C . ILE A 1 287 ? -1.572 -8.480 -4.320 1.00 94.25 287 ILE A C 1
ATOM 2249 O O . ILE A 1 287 ? -1.509 -9.332 -5.204 1.00 94.25 287 ILE A O 1
ATOM 2253 N N . SER A 1 288 ? -2.199 -7.318 -4.489 1.00 94.00 288 SER A N 1
ATOM 2254 C CA . SER A 1 288 ? -2.688 -6.795 -5.769 1.00 94.00 288 SER A CA 1
ATOM 2255 C C . SER A 1 288 ? -1.759 -5.671 -6.228 1.00 94.00 288 SER A C 1
ATOM 2257 O O . SER A 1 288 ? -1.653 -4.646 -5.557 1.00 94.00 288 SER A O 1
ATOM 2259 N N . SER A 1 289 ? -1.073 -5.853 -7.352 1.00 93.69 289 SER A N 1
ATOM 2260 C CA . SER A 1 289 ? -0.027 -4.945 -7.830 1.00 93.69 289 SER A CA 1
ATOM 2261 C C . SER A 1 289 ? -0.554 -4.015 -8.921 1.00 93.69 289 SER A C 1
ATOM 2263 O O . SER A 1 289 ? -0.845 -4.466 -10.021 1.00 93.69 289 SER A O 1
ATOM 2265 N N . PHE A 1 290 ? -0.625 -2.711 -8.667 1.00 92.50 290 PHE A N 1
ATOM 2266 C CA . PHE A 1 290 ? -1.087 -1.708 -9.635 1.00 92.50 290 PHE A CA 1
ATOM 2267 C C . PHE A 1 290 ? 0.073 -0.824 -10.092 1.00 92.50 290 PHE A C 1
ATOM 2269 O O . PHE A 1 290 ? 0.818 -0.309 -9.258 1.00 92.50 290 PHE A O 1
ATOM 2276 N N . GLY A 1 291 ? 0.247 -0.630 -11.402 1.00 89.06 291 GLY A N 1
ATOM 2277 C CA . GLY A 1 291 ? 1.301 0.253 -11.919 1.00 89.06 291 GLY A CA 1
ATOM 2278 C C . GLY A 1 291 ? 2.724 -0.229 -11.603 1.00 89.06 291 GLY A C 1
ATOM 2279 O O . GLY A 1 291 ? 3.626 0.577 -11.407 1.00 89.06 291 GLY A O 1
ATOM 2280 N N . SER A 1 292 ? 2.929 -1.538 -11.442 1.00 88.31 292 SER A N 1
ATOM 2281 C CA . SER A 1 292 ? 4.127 -2.079 -10.788 1.00 88.31 292 SER A CA 1
ATOM 2282 C C . SER A 1 292 ? 5.402 -1.989 -11.645 1.00 88.31 292 SER A C 1
ATOM 2284 O O . SER A 1 292 ? 5.432 -2.575 -12.729 1.00 88.31 292 SER A O 1
ATOM 2286 N N . PRO A 1 293 ? 6.518 -1.425 -11.130 1.00 83.38 293 PRO A N 1
ATOM 2287 C CA . PRO A 1 293 ? 7.839 -1.495 -11.759 1.00 83.38 293 PRO A CA 1
ATOM 2288 C C . PRO A 1 293 ? 8.541 -2.851 -11.562 1.00 83.38 293 PRO A C 1
ATOM 2290 O O . PRO A 1 293 ? 9.736 -2.974 -11.863 1.00 83.38 293 PRO A O 1
ATOM 2293 N N . ILE A 1 294 ? 7.835 -3.849 -11.023 1.00 85.56 294 ILE A N 1
ATOM 2294 C CA . ILE A 1 294 ? 8.313 -5.207 -10.764 1.00 85.56 294 ILE A CA 1
ATOM 2295 C C . ILE A 1 294 ? 7.540 -6.187 -11.642 1.00 85.56 294 ILE A C 1
ATOM 2297 O O . ILE A 1 294 ? 6.310 -6.189 -11.631 1.00 85.56 294 ILE A O 1
ATOM 2301 N N . ASP A 1 295 ? 8.273 -7.031 -12.365 1.00 87.31 295 ASP A N 1
ATOM 2302 C CA . ASP A 1 295 ? 7.715 -8.109 -13.184 1.00 87.31 295 ASP A CA 1
ATOM 2303 C C . ASP A 1 295 ? 6.855 -9.068 -12.336 1.00 87.31 295 ASP A C 1
ATOM 2305 O O . ASP A 1 295 ? 7.244 -9.465 -11.230 1.00 87.31 295 ASP A O 1
ATOM 2309 N N . ALA A 1 296 ? 5.680 -9.425 -12.859 1.00 90.69 296 ALA A N 1
ATOM 2310 C CA . ALA A 1 296 ? 4.700 -10.264 -12.172 1.00 90.69 296 ALA A CA 1
ATOM 2311 C C . ALA A 1 296 ? 5.252 -11.637 -11.741 1.00 90.69 296 ALA A C 1
ATOM 2313 O O . ALA A 1 296 ? 4.930 -12.109 -10.651 1.00 90.69 296 ALA A O 1
ATOM 2314 N N . GLU A 1 297 ? 6.112 -12.266 -12.547 1.00 89.62 297 GLU A N 1
ATOM 2315 C CA . GLU A 1 297 ? 6.707 -13.572 -12.239 1.00 89.62 297 GLU A CA 1
ATOM 2316 C C . GLU A 1 297 ? 7.658 -13.456 -11.046 1.00 89.62 297 GLU A C 1
ATOM 2318 O O . GLU A 1 297 ? 7.541 -14.206 -10.075 1.00 89.62 297 GLU A O 1
ATOM 2323 N N . LYS A 1 298 ? 8.514 -12.427 -11.055 1.00 90.62 298 LYS A N 1
ATOM 2324 C CA . LYS A 1 298 ? 9.433 -12.130 -9.947 1.00 90.62 298 LYS A CA 1
ATOM 2325 C C . LYS A 1 298 ? 8.686 -11.848 -8.639 1.00 90.62 298 LYS A C 1
ATOM 2327 O O . LYS A 1 298 ? 9.113 -12.299 -7.571 1.00 90.62 298 LYS A O 1
ATOM 2332 N N . MET A 1 299 ? 7.589 -11.092 -8.712 1.00 92.25 299 MET A N 1
ATOM 2333 C CA . MET A 1 299 ? 6.746 -10.815 -7.548 1.00 92.25 299 MET A CA 1
ATOM 2334 C C . MET A 1 299 ? 6.090 -12.100 -7.026 1.00 92.25 299 MET A C 1
ATOM 2336 O O . MET A 1 299 ? 6.242 -12.425 -5.849 1.00 92.25 299 MET A O 1
ATOM 2340 N N . GLN A 1 300 ? 5.441 -12.877 -7.900 1.00 92.25 300 GLN A N 1
ATOM 2341 C CA . GLN A 1 300 ? 4.804 -14.143 -7.534 1.00 92.25 300 GLN A CA 1
ATOM 2342 C C . GLN A 1 300 ? 5.791 -15.102 -6.858 1.00 92.25 300 GLN A C 1
ATOM 2344 O O . GLN A 1 300 ? 5.467 -15.681 -5.822 1.00 92.25 300 GLN A O 1
ATOM 2349 N N . GLU A 1 301 ? 6.986 -15.292 -7.419 1.00 91.19 301 GLU A N 1
ATOM 2350 C CA . GLU A 1 301 ? 8.008 -16.172 -6.840 1.00 91.19 301 GLU A CA 1
ATOM 2351 C C . GLU A 1 301 ? 8.408 -15.742 -5.429 1.00 91.19 301 GLU A C 1
ATOM 2353 O O . GLU A 1 301 ? 8.495 -16.577 -4.526 1.00 91.19 301 GLU A O 1
ATOM 2358 N N . THR A 1 302 ? 8.594 -14.438 -5.230 1.00 92.56 302 THR A N 1
ATOM 2359 C CA . THR A 1 302 ? 8.982 -13.868 -3.937 1.00 92.56 302 THR A CA 1
ATOM 2360 C C . THR A 1 302 ? 7.885 -14.061 -2.888 1.00 92.56 302 THR A C 1
ATOM 2362 O O . THR A 1 302 ? 8.182 -14.483 -1.771 1.00 92.56 302 THR A O 1
ATOM 2365 N N . LEU A 1 303 ? 6.622 -13.825 -3.253 1.00 94.19 303 LEU A N 1
ATOM 2366 C CA . LEU A 1 303 ? 5.468 -13.992 -2.362 1.00 94.19 303 LEU A CA 1
ATOM 2367 C C . LEU A 1 303 ? 5.222 -15.457 -1.993 1.00 94.19 303 LEU A C 1
ATOM 2369 O O . LEU A 1 303 ? 5.086 -15.797 -0.816 1.00 94.19 303 LEU A O 1
ATOM 2373 N N . SER A 1 304 ? 5.257 -16.344 -2.987 1.00 92.06 304 SER A N 1
ATOM 2374 C CA . SER A 1 304 ? 4.978 -17.773 -2.782 1.00 92.06 304 SER A CA 1
ATOM 2375 C C . SER A 1 304 ? 5.984 -18.418 -1.828 1.00 92.06 304 SER A C 1
ATOM 2377 O O . SER A 1 304 ? 5.640 -19.319 -1.065 1.00 92.06 304 SER A O 1
ATOM 2379 N N . ALA A 1 305 ? 7.226 -17.921 -1.832 1.00 91.31 305 ALA A N 1
ATOM 2380 C CA . ALA A 1 305 ? 8.298 -18.401 -0.970 1.00 91.31 305 ALA A CA 1
ATOM 2381 C C . ALA A 1 305 ? 8.073 -18.133 0.530 1.00 91.31 305 ALA A C 1
ATOM 2383 O O . ALA A 1 305 ? 8.819 -18.675 1.349 1.00 91.31 305 ALA A O 1
ATOM 2384 N N . VAL A 1 306 ? 7.088 -17.302 0.885 1.00 92.81 306 VAL A N 1
ATOM 2385 C CA . VAL A 1 306 ? 6.695 -17.003 2.270 1.00 92.81 306 VAL A CA 1
ATOM 2386 C C . VAL A 1 306 ? 5.221 -17.313 2.555 1.00 92.81 306 VAL A C 1
ATOM 2388 O O . VAL A 1 306 ? 4.728 -16.960 3.619 1.00 92.81 306 VAL A O 1
ATOM 2391 N N . GLY A 1 307 ? 4.513 -17.963 1.625 1.00 91.75 307 GLY A N 1
ATOM 2392 C CA . GLY A 1 307 ? 3.099 -18.313 1.788 1.00 91.75 307 GLY A CA 1
ATOM 2393 C C . GLY A 1 307 ? 2.112 -17.183 1.481 1.00 91.75 307 GLY A C 1
ATOM 2394 O O . GLY A 1 307 ? 0.953 -17.263 1.881 1.00 91.75 307 GLY A O 1
ATOM 2395 N N . LEU A 1 308 ? 2.541 -16.141 0.763 1.00 93.75 308 LEU A N 1
ATOM 2396 C CA . LEU A 1 308 ? 1.671 -15.091 0.219 1.00 93.75 308 LEU A CA 1
ATOM 2397 C C . LEU A 1 308 ? 1.342 -15.375 -1.256 1.00 93.75 308 LEU A C 1
ATOM 2399 O O . LEU A 1 308 ? 2.146 -15.967 -1.979 1.00 93.75 308 LEU A O 1
ATOM 2403 N N . GLY A 1 309 ? 0.178 -14.923 -1.719 1.00 91.75 309 GLY A N 1
ATOM 2404 C CA . GLY A 1 309 ? -0.250 -15.012 -3.119 1.00 91.75 309 GLY A CA 1
ATOM 2405 C C . GLY A 1 309 ? -0.134 -13.681 -3.867 1.00 91.75 309 GLY A C 1
ATOM 2406 O O . GLY A 1 309 ? -0.197 -12.610 -3.264 1.00 91.75 309 GLY A O 1
ATOM 2407 N N . LEU A 1 310 ? -0.021 -13.729 -5.196 1.00 91.88 310 LEU A N 1
ATOM 2408 C CA . LEU A 1 310 ? -0.242 -12.566 -6.061 1.00 91.88 310 LEU A CA 1
ATOM 2409 C C . LEU A 1 310 ? -1.664 -12.669 -6.623 1.00 91.88 310 LEU A C 1
ATOM 2411 O O . LEU A 1 310 ? -1.978 -13.609 -7.346 1.00 91.88 310 LEU A O 1
ATOM 2415 N N . ALA A 1 311 ? -2.530 -11.712 -6.296 1.00 90.38 311 ALA A N 1
ATOM 2416 C CA . ALA A 1 311 ? -3.854 -11.617 -6.912 1.00 90.38 311 ALA A CA 1
ATOM 2417 C C . ALA A 1 311 ? -3.742 -11.257 -8.402 1.00 90.38 311 ALA A C 1
ATOM 2419 O O . ALA A 1 311 ? -4.463 -11.782 -9.246 1.00 90.38 311 ALA A O 1
ATOM 2420 N N . GLY A 1 312 ? -2.795 -10.378 -8.719 1.00 90.81 312 GLY A N 1
ATOM 2421 C CA . GLY A 1 312 ? -2.413 -10.041 -10.079 1.00 90.81 312 GLY A CA 1
ATOM 2422 C C . GLY A 1 312 ? -1.575 -8.772 -10.130 1.00 90.81 312 GLY A C 1
ATOM 2423 O O . GLY A 1 312 ? -1.513 -8.012 -9.162 1.00 90.81 312 GLY A O 1
ATOM 2424 N N . THR A 1 313 ? -0.951 -8.553 -11.282 1.00 92.44 313 THR A N 1
ATOM 2425 C CA . THR A 1 313 ? -0.330 -7.289 -11.667 1.00 92.44 313 THR A CA 1
ATOM 2426 C C . THR A 1 313 ? -1.161 -6.632 -12.761 1.00 92.44 313 THR A C 1
ATOM 2428 O O . THR A 1 313 ? -1.410 -7.235 -13.807 1.00 92.44 313 THR A O 1
ATOM 2431 N N . PHE A 1 314 ? -1.563 -5.390 -12.516 1.00 93.38 314 PHE A N 1
ATOM 2432 C CA . PHE A 1 314 ? -2.512 -4.614 -13.300 1.00 93.38 314 PHE A CA 1
ATOM 2433 C C . PHE A 1 314 ? -1.833 -3.354 -13.842 1.00 93.38 314 PHE A C 1
ATOM 2435 O O . PHE A 1 314 ? -1.227 -2.585 -13.090 1.00 93.38 314 PHE A O 1
ATOM 2442 N N . SER A 1 315 ? -1.933 -3.156 -15.154 1.00 91.38 315 SER A N 1
ATOM 2443 C CA . SER A 1 315 ? -1.332 -2.046 -15.888 1.00 91.38 315 SER A CA 1
ATOM 2444 C C . SER A 1 315 ? -2.370 -1.370 -16.768 1.00 91.38 315 SER A C 1
ATOM 2446 O O . SER A 1 315 ? -2.983 -2.018 -17.619 1.00 91.38 315 SER A O 1
ATOM 2448 N N . ASN A 1 316 ? -2.495 -0.050 -16.632 1.00 89.94 316 ASN A N 1
ATOM 2449 C CA . ASN A 1 316 ? -3.168 0.756 -17.642 1.00 89.94 316 ASN A CA 1
ATOM 2450 C C . ASN A 1 316 ? -2.317 0.796 -18.916 1.00 89.94 316 ASN A C 1
ATOM 2452 O O . ASN A 1 316 ? -1.085 0.766 -18.863 1.00 89.94 316 ASN A O 1
ATOM 2456 N N . LYS A 1 317 ? -2.978 0.931 -20.067 1.00 87.25 317 LYS A N 1
ATOM 2457 C CA . LYS A 1 317 ? -2.291 1.099 -21.348 1.00 87.25 317 LYS A CA 1
ATOM 2458 C C . LYS A 1 317 ? -1.472 2.392 -21.354 1.00 87.25 317 LYS A C 1
ATOM 2460 O O . LYS A 1 317 ? -2.022 3.476 -21.151 1.00 87.25 317 LYS A O 1
ATOM 2465 N N . GLY A 1 318 ? -0.187 2.285 -21.684 1.00 82.44 318 GLY A N 1
ATOM 2466 C CA . GLY A 1 318 ? 0.728 3.424 -21.751 1.00 82.44 318 GLY A CA 1
ATOM 2467 C C . GLY A 1 318 ? 1.265 3.880 -20.393 1.00 82.44 318 GLY A C 1
ATOM 2468 O O . GLY A 1 318 ? 1.903 4.934 -20.333 1.00 82.44 318 GLY A O 1
ATOM 2469 N N . ASP A 1 319 ? 1.022 3.119 -19.321 1.00 85.38 319 ASP A N 1
ATOM 2470 C CA . ASP A 1 319 ? 1.717 3.307 -18.050 1.00 85.38 319 ASP A CA 1
ATOM 2471 C C . ASP A 1 319 ? 3.178 2.863 -18.192 1.00 85.38 319 ASP A C 1
ATOM 2473 O O . ASP A 1 319 ? 3.505 1.677 -18.172 1.00 85.38 319 ASP A O 1
ATOM 2477 N N . PHE A 1 320 ? 4.080 3.838 -18.297 1.00 81.44 320 PHE A N 1
ATOM 2478 C CA . PHE A 1 320 ? 5.508 3.581 -18.440 1.00 81.44 320 PHE A CA 1
ATOM 2479 C C . PHE A 1 320 ? 6.137 2.870 -17.229 1.00 81.44 320 PHE A C 1
ATOM 2481 O O . PHE A 1 320 ? 7.097 2.117 -17.393 1.00 81.44 320 PHE A O 1
ATOM 2488 N N . VAL A 1 321 ? 5.638 3.083 -16.011 1.00 79.38 321 VAL A N 1
ATOM 2489 C CA . VAL A 1 321 ? 6.205 2.419 -14.828 1.00 79.38 321 VAL A CA 1
ATOM 2490 C C . VAL A 1 321 ? 5.887 0.928 -14.885 1.00 79.38 321 VAL A C 1
ATOM 2492 O O . VAL A 1 321 ? 6.780 0.102 -14.692 1.00 79.38 321 VAL A O 1
ATOM 2495 N N . ALA A 1 322 ? 4.651 0.574 -15.228 1.00 84.88 322 ALA A N 1
ATOM 2496 C CA . ALA A 1 322 ? 4.255 -0.819 -15.371 1.00 84.88 322 ALA A CA 1
ATOM 2497 C C . ALA A 1 322 ? 4.856 -1.489 -16.615 1.00 84.88 322 ALA A C 1
ATOM 2499 O O . ALA A 1 322 ? 5.511 -2.529 -16.501 1.00 84.88 322 ALA A O 1
ATOM 2500 N N . GLU A 1 323 ? 4.678 -0.882 -17.787 1.00 85.00 323 GLU A N 1
ATOM 2501 C CA . GLU A 1 323 ? 5.070 -1.450 -19.082 1.00 85.00 323 GLU A CA 1
ATOM 2502 C C . GLU A 1 323 ? 6.573 -1.318 -19.334 1.00 85.00 323 GLU A C 1
ATOM 2504 O O . GLU A 1 323 ? 7.253 -2.303 -19.631 1.00 85.00 323 GLU A O 1
ATOM 2509 N N . GLY A 1 324 ? 7.098 -0.108 -19.153 1.00 73.75 324 GLY A N 1
ATOM 2510 C CA . GLY A 1 324 ? 8.499 0.252 -19.355 1.00 73.75 324 GLY A CA 1
ATOM 2511 C C . GLY A 1 324 ? 9.425 -0.404 -18.336 1.00 73.75 324 GLY A C 1
ATOM 2512 O O . GLY A 1 324 ? 10.308 -1.192 -18.678 1.00 73.75 324 GLY A O 1
ATOM 2513 N N . LEU A 1 325 ? 9.219 -0.071 -17.058 1.00 74.88 325 LEU A N 1
ATOM 2514 C CA . LEU A 1 325 ? 10.119 -0.487 -15.978 1.00 74.88 325 LEU A CA 1
ATOM 2515 C C . LEU A 1 325 ? 9.812 -1.889 -15.455 1.00 74.88 325 LEU A C 1
ATOM 2517 O O . LEU A 1 325 ? 10.747 -2.633 -15.138 1.00 74.88 325 LEU A O 1
ATOM 2521 N N . GLY A 1 326 ? 8.530 -2.216 -15.296 1.00 77.38 326 GLY A N 1
ATOM 2522 C CA . GLY A 1 326 ? 8.071 -3.501 -14.775 1.00 77.38 326 GLY A CA 1
ATOM 2523 C C . GLY A 1 326 ? 8.006 -4.603 -15.818 1.00 77.38 326 GLY A C 1
ATOM 2524 O O . GLY A 1 326 ? 8.088 -5.775 -15.463 1.00 77.38 326 GLY A O 1
ATOM 2525 N N . GLY A 1 327 ? 7.910 -4.249 -17.101 1.00 83.00 327 GLY A N 1
ATOM 2526 C CA . GLY A 1 327 ? 7.710 -5.221 -18.166 1.00 83.00 327 GLY A CA 1
ATOM 2527 C C . GLY A 1 327 ? 6.327 -5.876 -18.130 1.00 83.00 327 GLY A C 1
ATOM 2528 O O . GLY A 1 327 ? 6.183 -6.949 -18.719 1.00 83.00 327 GLY A O 1
ATOM 2529 N N . ASN A 1 328 ? 5.344 -5.257 -17.466 1.00 88.06 328 ASN A N 1
ATOM 2530 C CA . ASN A 1 328 ? 3.974 -5.741 -17.282 1.00 88.06 328 ASN A CA 1
ATOM 2531 C C . ASN A 1 328 ? 3.015 -5.081 -18.281 1.00 88.06 328 ASN A C 1
ATOM 2533 O O . ASN A 1 328 ? 3.173 -3.912 -18.593 1.00 88.06 328 ASN A O 1
ATOM 2537 N N . LYS A 1 329 ? 1.996 -5.795 -18.758 1.00 87.31 329 LYS A N 1
ATOM 2538 C CA . LYS A 1 329 ? 0.968 -5.260 -19.663 1.00 87.31 329 LYS A CA 1
ATOM 2539 C C . LYS A 1 329 ? -0.397 -5.834 -19.312 1.00 87.31 329 LYS A C 1
ATOM 2541 O O . LYS A 1 329 ? -0.494 -7.005 -18.943 1.00 87.31 329 LYS A O 1
ATOM 2546 N N . ASP A 1 330 ? -1.442 -5.027 -19.464 1.00 85.94 330 ASP A N 1
ATOM 2547 C CA . ASP A 1 330 ? -2.818 -5.373 -19.098 1.00 85.94 330 ASP A CA 1
ATOM 2548 C C . ASP A 1 330 ? -2.891 -6.041 -17.704 1.00 85.94 330 ASP A C 1
ATOM 2550 O O . ASP A 1 330 ? -2.528 -5.441 -16.696 1.00 85.94 330 ASP A O 1
ATOM 2554 N N . VAL A 1 331 ? -3.325 -7.305 -17.654 1.00 86.38 331 VAL A N 1
ATOM 2555 C CA . VAL A 1 331 ? -3.397 -8.141 -16.457 1.00 86.38 331 VAL A CA 1
ATOM 2556 C C . VAL A 1 331 ? -2.436 -9.315 -16.603 1.00 86.38 331 VAL A C 1
ATOM 2558 O O . VAL A 1 331 ? -2.654 -10.180 -17.453 1.00 86.38 331 VAL A O 1
ATOM 2561 N N . ASN A 1 332 ? -1.409 -9.383 -15.755 1.00 81.69 332 ASN A N 1
ATOM 2562 C CA . ASN A 1 332 ? -0.445 -10.491 -15.689 1.00 81.69 332 ASN A CA 1
ATOM 2563 C C . ASN A 1 332 ? 0.283 -10.814 -17.016 1.00 81.69 332 ASN A C 1
ATOM 2565 O O . ASN A 1 332 ? 0.905 -11.873 -17.126 1.00 81.69 332 ASN A O 1
ATOM 2569 N N . LYS A 1 333 ? 0.225 -9.945 -18.039 1.00 83.75 333 LYS A N 1
ATOM 2570 C CA . LYS A 1 333 ? 0.942 -10.155 -19.308 1.00 83.75 333 LYS A CA 1
ATOM 2571 C C . LYS A 1 333 ? 2.298 -9.463 -19.277 1.00 83.75 333 LYS A C 1
ATOM 2573 O O . LYS A 1 333 ? 2.525 -8.535 -18.505 1.00 83.75 333 LYS A O 1
ATOM 2578 N N . LYS A 1 334 ? 3.192 -9.892 -20.170 1.00 85.38 334 LYS A N 1
ATOM 2579 C CA . LYS A 1 334 ? 4.483 -9.236 -20.392 1.00 85.38 334 LYS A CA 1
ATOM 2580 C C . LYS A 1 334 ? 4.344 -8.158 -21.469 1.00 85.38 334 LYS A C 1
ATOM 2582 O O . LYS A 1 334 ? 3.810 -8.424 -22.544 1.00 85.38 334 LYS A O 1
ATOM 2587 N N . ALA A 1 335 ? 4.837 -6.960 -21.174 1.00 78.06 335 ALA A N 1
ATOM 2588 C CA . ALA A 1 335 ? 4.991 -5.880 -22.141 1.00 78.06 335 ALA A CA 1
ATOM 2589 C C . ALA A 1 335 ? 5.971 -6.287 -23.244 1.00 78.06 335 ALA A C 1
ATOM 2591 O O . ALA A 1 335 ? 6.941 -7.009 -22.973 1.00 78.06 335 ALA A O 1
ATOM 2592 N N . ASP A 1 336 ? 5.728 -5.829 -24.470 1.00 78.06 336 ASP A N 1
ATOM 2593 C CA . ASP A 1 336 ? 6.623 -6.103 -25.590 1.00 78.06 336 ASP A CA 1
ATOM 2594 C C . ASP A 1 336 ? 7.884 -5.219 -25.535 1.00 78.06 336 ASP A C 1
ATOM 2596 O O . ASP A 1 336 ? 8.047 -4.360 -24.667 1.00 78.06 336 ASP A O 1
ATOM 2600 N N . VAL A 1 337 ? 8.842 -5.469 -26.431 1.00 70.38 337 VAL A N 1
ATOM 2601 C CA . VAL A 1 337 ? 10.111 -4.722 -26.445 1.00 70.38 337 VAL A CA 1
ATOM 2602 C C . VAL A 1 337 ? 9.889 -3.239 -26.744 1.00 70.38 337 VAL A C 1
ATOM 2604 O O . VAL A 1 337 ? 10.659 -2.425 -26.243 1.00 70.38 337 VAL A O 1
ATOM 2607 N N . VAL A 1 338 ? 8.864 -2.889 -27.527 1.00 68.81 338 VAL A N 1
ATOM 2608 C CA . VAL A 1 338 ? 8.567 -1.505 -27.920 1.00 68.81 338 VAL A CA 1
ATOM 2609 C C . VAL A 1 338 ? 8.000 -0.737 -26.732 1.00 68.81 338 VAL A C 1
ATOM 2611 O O . VAL A 1 338 ? 8.487 0.349 -26.427 1.00 68.81 338 VAL A O 1
ATOM 2614 N N . ASP A 1 339 ? 7.056 -1.328 -26.006 1.00 65.38 339 ASP A N 1
ATOM 2615 C CA . ASP A 1 339 ? 6.499 -0.778 -24.771 1.00 65.38 339 ASP A CA 1
ATOM 2616 C C . ASP A 1 339 ? 7.599 -0.564 -23.717 1.00 65.38 339 ASP A C 1
ATOM 2618 O O . ASP A 1 339 ? 7.687 0.495 -23.094 1.00 65.38 339 ASP A O 1
ATOM 2622 N N . ARG A 1 340 ? 8.517 -1.534 -23.592 1.00 63.91 340 ARG A N 1
ATOM 2623 C CA . ARG A 1 340 ? 9.648 -1.497 -22.647 1.00 63.91 340 ARG A CA 1
ATOM 2624 C C . ARG A 1 340 ? 10.657 -0.376 -22.913 1.00 63.91 340 ARG A C 1
ATOM 2626 O O . ARG A 1 340 ? 11.379 0.017 -22.001 1.00 63.91 340 ARG A O 1
ATOM 2633 N N . ILE A 1 341 ? 10.750 0.117 -24.150 1.00 61.97 341 ILE A N 1
ATOM 2634 C CA . ILE A 1 341 ? 11.700 1.172 -24.554 1.00 61.97 341 ILE A CA 1
ATOM 2635 C C . ILE A 1 341 ? 11.019 2.508 -24.856 1.00 61.97 341 ILE A C 1
ATOM 2637 O O . ILE A 1 341 ? 11.696 3.454 -25.266 1.00 61.97 341 ILE A O 1
ATOM 2641 N N . ASN A 1 342 ? 9.700 2.606 -24.670 1.00 66.75 342 ASN A N 1
ATOM 2642 C CA . ASN A 1 342 ? 8.927 3.784 -25.039 1.00 66.75 342 ASN A CA 1
ATOM 2643 C C . ASN A 1 342 ? 9.096 4.930 -24.027 1.00 66.75 342 ASN A C 1
ATOM 2645 O O . ASN A 1 342 ? 8.184 5.288 -23.281 1.00 66.75 342 ASN A O 1
ATOM 2649 N N . VAL A 1 343 ? 10.280 5.546 -24.036 1.00 62.03 343 VAL A N 1
ATOM 2650 C CA . VAL A 1 343 ? 10.628 6.714 -23.213 1.00 62.03 343 VAL A CA 1
ATOM 2651 C C . VAL A 1 343 ? 9.762 7.945 -23.513 1.00 62.03 343 VAL A C 1
ATOM 2653 O O . VAL A 1 343 ? 9.727 8.868 -22.708 1.00 62.03 343 VAL A O 1
ATOM 2656 N N . LEU A 1 344 ? 9.006 7.956 -24.622 1.00 64.75 344 LEU A N 1
ATOM 2657 C CA . LEU A 1 344 ? 8.055 9.029 -24.948 1.00 64.75 344 LEU A CA 1
ATOM 2658 C C . LEU A 1 344 ? 6.856 9.070 -23.989 1.00 64.75 344 LEU A C 1
ATOM 2660 O O . LEU A 1 344 ? 6.144 10.070 -23.945 1.00 64.75 344 LEU A O 1
ATOM 2664 N N . ASN A 1 345 ? 6.621 8.001 -23.221 1.00 67.94 345 ASN A N 1
ATOM 2665 C CA . ASN A 1 345 ? 5.591 7.977 -22.184 1.00 67.94 345 ASN A CA 1
ATOM 2666 C C . ASN A 1 345 ? 6.097 8.488 -20.822 1.00 67.94 345 ASN A C 1
ATOM 2668 O O . ASN A 1 345 ? 5.272 8.726 -19.947 1.00 67.94 345 ASN A O 1
ATOM 2672 N N . ILE A 1 346 ? 7.406 8.721 -20.642 1.00 66.44 346 ILE A N 1
ATOM 2673 C CA . ILE A 1 346 ? 7.964 9.283 -19.398 1.00 66.44 346 ILE A CA 1
ATOM 2674 C C . ILE A 1 346 ? 7.341 10.646 -19.047 1.00 66.44 346 ILE A C 1
ATOM 2676 O O . ILE A 1 346 ? 6.915 10.806 -17.905 1.00 66.44 346 ILE A O 1
ATOM 2680 N N . PRO A 1 347 ? 7.195 11.610 -19.983 1.00 65.00 347 PRO A N 1
ATOM 2681 C CA . PRO A 1 347 ? 6.563 12.892 -19.673 1.00 65.00 347 PRO A CA 1
ATOM 2682 C C . PRO A 1 347 ? 5.131 12.750 -19.144 1.00 65.00 347 PRO A C 1
ATOM 2684 O O . PRO A 1 347 ? 4.726 13.518 -18.277 1.00 65.00 347 PRO A O 1
ATOM 2687 N N . LYS A 1 348 ? 4.382 11.738 -19.610 1.00 72.38 348 LYS A N 1
ATOM 2688 C CA . LYS A 1 348 ? 2.988 11.510 -19.198 1.00 72.38 348 LYS A CA 1
ATOM 2689 C C . LYS A 1 348 ? 2.854 11.168 -17.719 1.00 72.38 348 LYS A C 1
ATOM 2691 O O . LYS A 1 348 ? 1.777 11.374 -17.180 1.00 72.38 348 LYS A O 1
ATOM 2696 N N . LEU A 1 349 ? 3.917 10.688 -17.068 1.00 67.31 349 LEU A N 1
ATOM 2697 C CA . LEU A 1 349 ? 3.918 10.408 -15.629 1.00 67.31 349 LEU A CA 1
ATOM 2698 C C . LEU A 1 349 ? 3.633 11.656 -14.788 1.00 67.31 349 LEU A C 1
ATOM 2700 O O . LEU A 1 349 ? 3.091 11.534 -13.696 1.00 67.31 349 LEU A O 1
ATOM 2704 N N . PHE A 1 350 ? 3.972 12.835 -15.314 1.00 64.62 350 PHE A N 1
ATOM 2705 C CA . PHE A 1 350 ? 3.895 14.117 -14.611 1.00 64.62 350 PHE A CA 1
ATOM 2706 C C . PHE A 1 350 ? 2.762 15.015 -15.116 1.00 64.62 350 PHE A C 1
ATOM 2708 O O . PHE A 1 350 ? 2.696 16.184 -14.748 1.00 64.62 350 PHE A O 1
ATOM 2715 N N . MET A 1 351 ? 1.904 14.500 -15.999 1.00 67.88 351 MET A N 1
ATOM 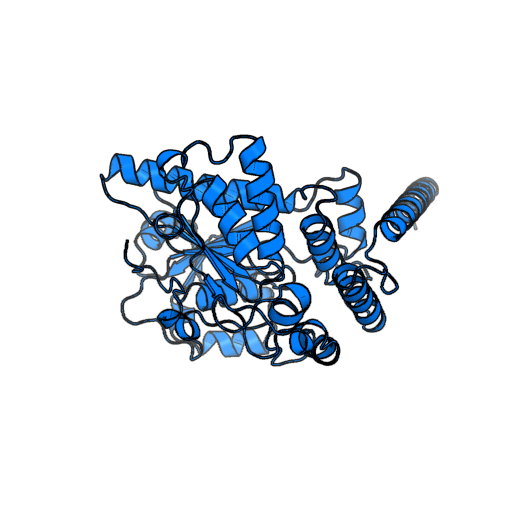2716 C CA . MET A 1 351 ? 0.801 15.252 -16.592 1.00 67.88 351 MET A CA 1
ATOM 2717 C C . MET A 1 351 ? -0.535 14.833 -15.985 1.00 67.88 351 MET A C 1
ATOM 2719 O O . MET A 1 351 ? -0.731 13.675 -15.603 1.00 67.88 351 MET A O 1
ATOM 2723 N N . ASP A 1 352 ? -1.488 15.762 -15.981 1.00 63.31 352 ASP A N 1
ATOM 2724 C CA . ASP A 1 352 ? -2.879 15.456 -15.659 1.00 63.31 352 ASP A CA 1
ATOM 2725 C C . ASP A 1 352 ? -3.414 14.363 -16.595 1.00 63.31 352 ASP A C 1
ATOM 2727 O O . ASP A 1 352 ? -3.217 14.394 -17.812 1.00 63.31 352 ASP A O 1
ATOM 2731 N N . GLY A 1 353 ? -4.079 13.360 -16.017 1.00 68.31 353 GLY A N 1
ATOM 2732 C CA . GLY A 1 353 ? -4.555 12.191 -16.763 1.00 68.31 353 GLY A CA 1
ATOM 2733 C C . GLY A 1 353 ? -3.480 11.137 -17.053 1.00 68.31 353 GLY A C 1
ATOM 2734 O O . GLY A 1 353 ? -3.707 10.266 -17.895 1.00 68.31 353 GLY A O 1
ATOM 2735 N N . SER A 1 354 ? -2.335 11.192 -16.363 1.00 79.38 354 SER A N 1
ATOM 2736 C CA . SER A 1 354 ? -1.325 10.130 -16.368 1.00 79.38 354 SER A CA 1
ATOM 2737 C C . SER A 1 354 ? -1.971 8.741 -16.217 1.00 79.38 354 SER A C 1
ATOM 2739 O O . SER A 1 354 ? -2.686 8.507 -15.235 1.00 79.38 354 SER A O 1
ATOM 2741 N N . PRO A 1 355 ? -1.695 7.784 -17.128 1.00 82.56 355 PRO A N 1
ATOM 2742 C CA . PRO A 1 355 ? -2.186 6.412 -17.001 1.00 82.56 355 PRO A CA 1
ATOM 2743 C C . PRO A 1 355 ? -1.587 5.700 -15.783 1.00 82.56 355 PRO A C 1
ATOM 2745 O O . PRO A 1 355 ? -2.078 4.651 -15.389 1.00 82.56 355 PRO A O 1
ATOM 2748 N N . HIS A 1 356 ? -0.543 6.257 -15.170 1.00 83.06 356 HIS A N 1
ATOM 2749 C CA . HIS A 1 356 ? 0.056 5.701 -13.969 1.00 83.06 356 HIS A CA 1
ATOM 2750 C C . HIS A 1 356 ? -0.676 6.120 -12.687 1.00 83.06 356 HIS A C 1
ATOM 2752 O O . HIS A 1 356 ? -0.723 5.354 -11.736 1.00 83.06 356 HIS A O 1
ATOM 2758 N N . SER A 1 357 ? -1.275 7.311 -12.644 1.00 74.56 357 SER A N 1
ATOM 2759 C CA . SER A 1 357 ? -1.721 7.910 -11.376 1.00 74.56 357 SER A CA 1
ATOM 2760 C C . SER A 1 357 ? -3.081 7.420 -10.869 1.00 74.56 357 SER A C 1
ATOM 2762 O O . SER A 1 357 ? -3.418 7.683 -9.718 1.00 74.56 357 SER A O 1
ATOM 2764 N N . SER A 1 358 ? -3.881 6.735 -11.693 1.00 78.62 358 SER A N 1
ATOM 2765 C CA . SER A 1 358 ? -5.230 6.286 -11.314 1.00 78.62 358 SER A CA 1
ATOM 2766 C C . SER A 1 358 ? -5.473 4.838 -11.723 1.00 78.62 358 SER A C 1
ATOM 2768 O O . SER A 1 358 ? -5.291 4.465 -12.879 1.00 78.62 358 SER A O 1
ATOM 2770 N N . TYR A 1 359 ? -5.922 4.034 -10.763 1.00 88.12 359 TYR A N 1
ATOM 2771 C CA . TYR A 1 359 ? -6.270 2.630 -10.939 1.00 88.12 359 TYR A CA 1
ATOM 2772 C C . TYR A 1 359 ? -7.571 2.341 -10.199 1.00 88.12 359 TYR A C 1
ATOM 2774 O O . TYR A 1 359 ? -7.706 2.678 -9.026 1.00 88.12 359 TYR A O 1
ATOM 2782 N N . VAL A 1 360 ? -8.506 1.682 -10.878 1.00 89.12 360 VAL A N 1
ATOM 2783 C CA . VAL A 1 360 ? -9.819 1.326 -10.334 1.00 89.12 360 VAL A CA 1
ATOM 2784 C C . VAL A 1 360 ? -9.928 -0.191 -10.348 1.00 89.12 360 VAL A C 1
ATOM 2786 O O . VAL A 1 360 ? -9.820 -0.810 -11.404 1.00 89.12 360 VAL A O 1
ATOM 2789 N N . CYS A 1 361 ? -10.108 -0.804 -9.177 1.00 89.44 361 CYS A N 1
ATOM 2790 C CA . CYS A 1 361 ? -10.042 -2.261 -9.026 1.00 89.44 361 CYS A CA 1
ATOM 2791 C C . CYS A 1 361 ? -10.996 -3.005 -9.975 1.00 89.44 361 CYS A C 1
ATOM 2793 O O . CYS A 1 361 ? -10.635 -4.019 -10.570 1.00 89.44 361 CYS A O 1
ATOM 2795 N N . GLN A 1 362 ? -12.206 -2.473 -10.150 1.00 87.75 362 GLN A N 1
ATOM 2796 C CA . GLN A 1 362 ? -13.286 -3.105 -10.907 1.00 87.75 362 GLN A CA 1
ATOM 2797 C C . GLN A 1 362 ? -12.971 -3.232 -12.404 1.00 87.75 362 GLN A C 1
ATOM 2799 O O . GLN A 1 362 ? -13.462 -4.158 -13.048 1.00 87.75 362 GLN A O 1
ATOM 2804 N N . ASP A 1 363 ? -12.094 -2.380 -12.947 1.00 88.88 363 ASP A N 1
ATOM 2805 C CA . ASP A 1 363 ? -11.624 -2.498 -14.336 1.00 88.88 363 ASP A CA 1
ATOM 2806 C C . ASP A 1 363 ? -10.818 -3.797 -14.552 1.00 88.88 363 ASP A C 1
ATOM 2808 O O . ASP A 1 363 ? -10.697 -4.295 -15.673 1.00 88.88 363 ASP A O 1
ATOM 2812 N N . TYR A 1 364 ? -10.318 -4.385 -13.461 1.00 88.56 364 TYR A N 1
ATOM 2813 C CA . TYR A 1 364 ? -9.435 -5.546 -13.438 1.00 88.56 364 TYR A CA 1
ATOM 2814 C C . TYR A 1 364 ? -10.037 -6.772 -12.739 1.00 88.56 364 TYR A C 1
ATOM 2816 O O . TYR A 1 364 ? -9.370 -7.802 -12.630 1.00 88.56 364 TYR A O 1
ATOM 2824 N N . GLU A 1 365 ? -11.296 -6.712 -12.296 1.00 82.69 365 GLU A N 1
ATOM 2825 C CA . GLU A 1 365 ? -11.948 -7.789 -11.533 1.00 82.69 365 GLU A CA 1
ATOM 2826 C C . GLU A 1 365 ? -11.980 -9.111 -12.320 1.00 82.69 365 GLU A C 1
ATOM 2828 O O . GLU A 1 365 ? -11.598 -10.162 -11.808 1.00 82.69 365 GLU A O 1
ATOM 2833 N N . LYS A 1 366 ? -12.295 -9.053 -13.624 1.00 82.69 366 LYS A N 1
ATOM 2834 C CA . LYS A 1 366 ? -12.227 -10.221 -14.533 1.00 82.69 366 LYS A CA 1
ATOM 2835 C C . LYS A 1 366 ? -10.814 -10.793 -14.687 1.00 82.69 366 LYS A C 1
ATOM 2837 O O . LYS A 1 366 ? -10.653 -11.928 -15.124 1.00 82.69 366 LYS A O 1
ATOM 2842 N N . GLY A 1 367 ? -9.807 -9.987 -14.374 1.00 77.75 367 GLY A N 1
ATOM 2843 C CA . GLY A 1 367 ? -8.399 -10.342 -14.384 1.00 77.75 367 GLY A CA 1
ATOM 2844 C C . GLY A 1 367 ? -7.879 -10.909 -13.057 1.00 77.75 367 GLY A C 1
ATOM 2845 O O . GLY A 1 367 ? -6.708 -11.272 -12.987 1.00 77.75 367 GLY A O 1
ATOM 2846 N N . GLY A 1 368 ? -8.721 -10.997 -12.022 1.00 82.25 368 GLY A N 1
ATOM 2847 C CA . GLY A 1 368 ? -8.352 -11.536 -10.709 1.00 82.25 368 GLY A CA 1
ATOM 2848 C C . GLY A 1 368 ? -8.106 -10.485 -9.622 1.00 82.25 368 GLY A C 1
ATOM 2849 O O . GLY A 1 368 ? -7.698 -10.854 -8.519 1.00 82.25 368 GLY A O 1
ATOM 2850 N N . ALA A 1 369 ? -8.359 -9.196 -9.887 1.00 85.94 369 ALA A N 1
ATOM 2851 C CA . ALA A 1 369 ? -8.265 -8.162 -8.856 1.00 85.94 369 ALA A CA 1
ATOM 2852 C C . ALA A 1 369 ? -9.235 -8.443 -7.696 1.00 85.94 369 ALA A C 1
ATOM 2854 O O . ALA A 1 369 ? -10.404 -8.773 -7.903 1.00 85.94 369 ALA A O 1
ATOM 2855 N N . ARG A 1 370 ? -8.744 -8.316 -6.458 1.00 87.06 370 ARG A N 1
ATOM 2856 C CA . ARG A 1 370 ? -9.528 -8.562 -5.240 1.00 87.06 370 ARG A CA 1
ATOM 2857 C C . ARG A 1 370 ? -10.220 -7.273 -4.810 1.00 87.06 370 ARG A C 1
ATOM 2859 O O . ARG A 1 370 ? -9.644 -6.480 -4.069 1.00 87.06 370 ARG A O 1
ATOM 2866 N N . CYS A 1 371 ? -11.443 -7.072 -5.292 1.00 86.19 371 CYS A N 1
ATOM 2867 C CA . CYS A 1 371 ? -12.218 -5.855 -5.056 1.00 86.19 371 CYS A CA 1
ATOM 2868 C C . CYS A 1 371 ? -13.235 -6.020 -3.915 1.00 86.19 371 CYS A C 1
ATOM 2870 O O . CYS A 1 371 ? -13.935 -7.027 -3.826 1.00 86.19 371 CYS A O 1
ATOM 2872 N N . GLY A 1 372 ? -13.354 -5.000 -3.064 1.00 83.62 372 GLY A N 1
ATOM 2873 C CA . GLY A 1 372 ? -14.273 -4.971 -1.927 1.00 83.62 372 GLY A CA 1
ATOM 2874 C C . GLY A 1 372 ? -13.871 -5.923 -0.800 1.00 83.62 372 GLY A C 1
ATOM 2875 O O . GLY A 1 372 ? -12.763 -6.442 -0.770 1.00 83.62 372 GLY A O 1
ATOM 2876 N N . VAL A 1 373 ? -14.769 -6.161 0.151 1.00 72.69 373 VAL A N 1
ATOM 2877 C CA . VAL A 1 373 ? -14.497 -7.034 1.313 1.00 72.69 373 VAL A CA 1
ATOM 2878 C C . VAL A 1 373 ? -14.959 -8.483 1.110 1.00 72.69 373 VAL A C 1
ATOM 2880 O O . VAL A 1 373 ? -14.595 -9.358 1.883 1.00 72.69 373 VAL A O 1
ATOM 2883 N N . ASN A 1 374 ? -15.721 -8.749 0.044 1.00 64.81 374 ASN A N 1
ATOM 2884 C CA . ASN A 1 374 ? -16.358 -10.040 -0.243 1.00 64.81 374 ASN A CA 1
ATOM 2885 C C . ASN A 1 374 ? -15.637 -10.827 -1.351 1.00 64.81 374 ASN A C 1
ATOM 2887 O O . ASN A 1 374 ? -16.281 -11.424 -2.216 1.00 64.81 374 ASN A O 1
ATOM 2891 N N . PHE A 1 375 ? -14.304 -10.809 -1.380 1.00 65.81 375 PHE A N 1
ATOM 2892 C CA . PHE A 1 375 ? -13.568 -11.639 -2.331 1.00 65.81 375 PHE A CA 1
ATOM 2893 C C . PHE A 1 375 ? -13.510 -13.086 -1.822 1.00 65.81 375 PHE A C 1
ATOM 2895 O O . PHE A 1 375 ? -13.079 -13.342 -0.702 1.00 65.81 375 PHE A O 1
ATOM 2902 N N . GLN A 1 376 ? -13.984 -14.028 -2.645 1.00 51.91 376 GLN A N 1
ATOM 2903 C CA . GLN A 1 376 ? -14.140 -15.433 -2.253 1.00 51.91 376 GLN A CA 1
ATOM 2904 C C . GLN A 1 376 ? -12.798 -16.099 -1.909 1.00 51.91 376 GLN A C 1
ATOM 2906 O O . GLN A 1 376 ? -11.820 -15.949 -2.661 1.00 51.91 376 GLN A O 1
ATOM 2911 N N . TYR A 1 377 ? -12.815 -16.854 -0.802 1.00 49.19 377 TYR A N 1
ATOM 2912 C CA . TYR A 1 377 ? -11.807 -17.822 -0.373 1.00 49.19 377 TYR A CA 1
ATOM 2913 C C . TYR A 1 377 ? -12.453 -19.129 0.076 1.00 49.19 377 TYR A C 1
ATOM 2915 O O . TYR A 1 377 ? -13.442 -19.047 0.842 1.00 49.19 377 TYR A O 1
#

Sequence (377 aa):
MLTKSGQKEIAKEIVDANYGLKKLSEQMPDENSKNKIVSIMGKLLVYGSMVALDIIPTSYNNGGLFGQLVGSFGGKEIASDLISVFSKNSEKYELYKDKMVKLEDSKYFKTISPEKREELKKLSYFKDLYVSKEPLGIDVDTITHQNFGNGILNTPMEAIMNGLEQTGQIKKDGTRLAGNTIELTIKYNPTRGFFSDLFEAAQDKFSIGTSDMAKQVGSFISDVTKAAEEKRKKDNKIFAANFAAHSQLNALALNAIKWGKEHGLFSHLREFVSTTKEEKNKSPYTISSFGSPIDAEKMQETLSAVGLGLAGTFSNKGDFVAEGLGGNKDVNKKADVVDRINVLNIPKLFMDGSPHSSYVCQDYEKGGARCGVNFQY

Organism: NCBI:txid199

Secondary structure (DSSP, 8-state):
---HHHHHHHHHHHHHHHHHHHHHHHTSPPTT-SSHHHHHHHHHHHHHHHTT-S-S--TTTTTHHHHHHHHHTTPPPPPPEEEEEEETT-HHHHHHGGGEEEGGGSTTGGGS-HHHHHHHHTSGGGGGEEEESSPPP-STTT--SEEEE--TT--HHHHHHHHHHHTTSB-TTSPBPTTPPPEEEEEE-----HHHHHHHHHHHHHTS---HHHHHHHHHHHHHHHHHHHHHHHHTS---EEEEEETTHHHHHHHHHHHHHHTTTTGGGGGG---STTTTT--SEEEEEES-SS-HHHHHHHHHTTTPEEEEEE--TT-HIIIIIS-EETBTEEPPHHHHH-GGGTGGGGSTT-TTT---GGGGGGGT---SS----

pLDDT: mean 76.94, std 16.25, range [38.28, 97.19]

Foldseek 3Di:
DDDPVRVVVVVVVVVLLVVLVVVLVVPAQDLPDPPLLSVLLNVLLVVVVVVVWFPQQDPQLCTALSLLSCQVVPHDHDAWFKKKKWFQPDPLCVVCVVQKDQPLPAPQLVSDDPVVSVVLVVQPRSRRMIMGNGGDAQALSQAAQFEEEDQQPDRPVLQVVQSCFQQACAFPVNHGDPPFTDTYIYRYDHHNIPNSSSSLLVCLQVVVDQRVLLLSLLLVLLSNVVNQVVNCVVVVDHRAHEYEYAQSSLSSPLSSLVVCVVVCSLVVQVVLQDDDPVSLAVQSAEYEAELYLAAFVSSSVSQSRSNYHYLWHAFDPLSCSCCQRHQHDHTNDGHDPCSNNPCVSSVLCVDPPRSRSHDGQVVCVVSRRNHGRPRDD

Radius of gyration: 20.74 Å; chains: 1; bounding box: 54×62×48 Å